Protein AF-A0A954TVU3-F1 (afdb_monomer_lite)

Sequence (637 aa):
TVVEELLDVIVEQGVANLGHLRDAISRNDIKLPDLGGATELIHGDLLLLADRQLAHELAGLYRPGAIYLRSAQRLSSIAFGTRTGRFITRYAALPFGGAYLAMEGVRHLIDFLAGRSHFGPNQSHRLAGLAGHLPPAAEHHILPIELIPVPATSHAEMLAVLALGTFLLLVMHVPRFRAWCQLRAQLIWYLIRTYIVAAPVRIFNSPIVQEFLRSTFYTALRSYVIWPAIVTAVFRLVGPRPPAETALHWSIEIFLATALFLNSRIGRYVDERVADLLLRTWQEVRMRVFSALFEWIMDTFRRVFAYLERLVYTVDEWLRFRAGDNRVTQAVKLLSGVCWSFIAYFVILVFTLLIEPQINPIKHFPVVTVSHKLILPTGPAIIKTIAPFTGSVRAPTIVWSTIWLIPGVFGFLVWELKANWRLYEANRPRRLMPTPVGHHGETMLRLLRPGFHSGTLPKSFAALRHALKAAQDNQLPSVERKLAVLRHVEESILRFVNRKLLLIWSESTSADALAASISKLHIATSSIDVHIAMQDRPQNTIELTWQDVDNRFVMRASAGDWLEQLDKNSRESCVVGLTGLAQFSAAEVFQLDPDHLHISPLDWRAWQTFWAARAREHVKVHENFTESKPDSAADEL

Secondary structure (DSSP, 8-state):
-HHHHHHHHHHHHS-EEHHHHHHHHHHSS--BPPP--HHHHHH--HHHHHHHHHHHHTBTTEEPPPHHHHHHHHHHHHHHSSHHHHHHIIIIIIIIIHHHHHHHHHHHHHHHHTT--S--THHHHHHHHHTT----------------------HHHHHHHHHHHHHHHHHHH-HHHHHHHHHHHHHHHHHHIIIIIIHHHHHHTSHHHHHHHHSHHHHHHIIIIIHHHHHHHHHHHHS----TTTHHHHHHHHHHHHHHHHHSHHHHHHHHHHHHHHHHHHHHIIIIIHHHHHHHHHHHHHHHHHHHHHHHHHHHHHHS--TT--HHHHHHHHHHHHHHHHHHHHHHHHIIIIIHHHH-HHHIIIIIHHHHHHHGGGHHHHHHHHHHHH-TTHHHHHHHHHHHHHHHHHHHHHHHHHHHHTTBGGG--SBPPPPP-STT---HHHHHS-BTTB-HHHHHHHHHHHHHHH-SSS-HHHHHHHHHHHHHHHHHHHHHHIIIIIHHHHHHSSSGGG-EEEEEEEE-SSEEEEEEEESS-TT-EEEEEEEEETTEEEEEEEE-GGGGGS-HHHHHHHHHHHHHHHHHHT-SEEEEETTT--PPPPBHHHHHHHHHHHHHHHHHHHHHHHHTS-S-SSS--

Foldseek 3Di:
DLVVQLVVCCVVPVAEELVSSLVSLLQDPNFFAADPDVVCLVCHGPSLVVLVVCCVVVPSRYDHDDPVLRVLLSVLSQLQRDPVSVCCVLQPCCLLVVLLLVVVVVVLVCCVVVVVDVDDVVVVVVVVVVVVDDDDDDDDDPDDPPPPPPPPCPVVNVVSSVVRSVLSSCCRPPVVSVVVVVVVVVVVVVVCCVVVPVVVVCVCPPPVNVCVCPDPVVVCCCLQPVVLLVVLVVCCVPDDPDPPVCNVVVSVVSSNVSSCQCPDPNNVVVVVVVVVCCVVVVVCCAQPVVLCVLVVLVVVLVVVLSVLVVVLVVVLVVLDDDDPDDPVSVVVSVVVNVVSVVVSSVVNCQCLQFNCLCPRPVLCPPQLVSLLSVQVVCLVVQLVVCCVPPNNVVSSVVSVVCSNGVSSNRSNSVVSSVSSSSNYPVSDDQFQAARALAPVRDFLQQCQDRGSSRQVQLVLVVQLVVQVVVPPDDSVVSNVVSVVSVVRSVVSNQCLCCVQFQVLLVLFAQDQPSNKHFPDWDDHSFKIWTWIARPVGRVFIKIWMWGQDPNFTEIEIETPPCLVVDDPLSNVSNVLSQLSSCNNNVGPFYAYPPPRDRDDGDTPVRSCVSRVVRNVVNVVVVVVVVVPDDPPDDDDD

Radius of gyration: 33.67 Å; chains: 1; bounding box: 86×87×99 Å

Structure (mmCIF, N/CA/C/O backbone):
data_AF-A0A954TVU3-F1
#
_entry.id   AF-A0A954TVU3-F1
#
loop_
_atom_site.group_PDB
_atom_site.id
_atom_site.type_symbol
_atom_site.label_atom_id
_atom_site.label_alt_id
_atom_site.label_comp_id
_atom_site.label_asym_id
_atom_site.label_entity_id
_atom_site.label_seq_id
_atom_site.pdbx_PDB_ins_code
_atom_site.Cartn_x
_atom_site.Cartn_y
_atom_site.Cartn_z
_atom_site.occupancy
_atom_site.B_iso_or_equiv
_atom_site.auth_seq_id
_atom_site.auth_comp_id
_atom_site.auth_asym_id
_atom_site.auth_atom_id
_atom_site.pdbx_PDB_model_num
ATOM 1 N N . THR A 1 1 ? -12.015 -2.067 19.440 1.00 71.38 1 THR A N 1
ATOM 2 C CA . THR A 1 1 ? -10.916 -2.061 18.439 1.00 71.38 1 THR A CA 1
ATOM 3 C C . THR A 1 1 ? -10.499 -0.676 17.932 1.00 71.38 1 THR A C 1
ATOM 5 O O . THR A 1 1 ? -9.354 -0.326 18.170 1.00 71.38 1 THR A O 1
ATOM 8 N N . VAL A 1 2 ? -11.347 0.137 17.266 1.00 79.69 2 VAL A N 1
ATOM 9 C CA . VAL A 1 2 ? -10.935 1.474 16.739 1.00 79.69 2 VAL A CA 1
ATOM 10 C C . VAL A 1 2 ? -10.455 2.411 17.850 1.00 79.69 2 VAL A C 1
ATOM 12 O O . VAL A 1 2 ? -9.430 3.067 17.700 1.00 79.69 2 VAL A O 1
ATOM 15 N N . VAL A 1 3 ? -11.186 2.451 18.969 1.00 82.75 3 VAL A N 1
ATOM 16 C CA . VAL A 1 3 ? -10.838 3.276 20.136 1.00 82.75 3 VAL A CA 1
ATOM 17 C C . VAL A 1 3 ? -9.471 2.882 20.691 1.00 82.75 3 VAL A C 1
ATOM 19 O O . VAL A 1 3 ? -8.617 3.742 20.857 1.00 82.75 3 VAL A O 1
ATOM 22 N N . GLU A 1 4 ? -9.232 1.588 20.909 1.00 78.62 4 GLU A N 1
ATOM 23 C CA . GLU A 1 4 ? -7.940 1.091 21.396 1.00 78.62 4 GLU A CA 1
ATOM 24 C C . GLU A 1 4 ? -6.787 1.432 20.447 1.00 78.62 4 GLU A C 1
ATOM 26 O O . GLU A 1 4 ? -5.731 1.831 20.911 1.00 78.62 4 GLU A O 1
ATOM 31 N N . GLU A 1 5 ? -6.971 1.317 19.127 1.00 79.00 5 GLU A N 1
ATOM 32 C CA . GLU A 1 5 ? -5.921 1.670 18.158 1.00 79.00 5 GLU A CA 1
ATOM 33 C C . GLU A 1 5 ? -5.590 3.169 18.202 1.00 79.00 5 GLU A C 1
ATOM 35 O O . GLU A 1 5 ? -4.431 3.555 18.072 1.00 79.00 5 GLU A O 1
ATOM 40 N N . LEU A 1 6 ? -6.587 4.027 18.436 1.00 85.06 6 LEU A N 1
ATOM 41 C CA . LEU A 1 6 ? -6.350 5.455 18.643 1.00 85.06 6 LEU A CA 1
ATOM 42 C C . LEU A 1 6 ? -5.660 5.747 19.973 1.00 85.06 6 LEU A C 1
ATOM 44 O O . LEU A 1 6 ? -4.780 6.603 20.009 1.00 85.06 6 LEU A O 1
ATOM 48 N N . LEU A 1 7 ? -6.022 5.036 21.042 1.00 86.06 7 LEU A N 1
ATOM 49 C CA . LEU A 1 7 ? -5.336 5.142 22.329 1.00 86.06 7 LEU A CA 1
ATOM 50 C C . LEU A 1 7 ? -3.876 4.695 22.211 1.00 86.06 7 LEU A C 1
ATOM 52 O O . LEU A 1 7 ? -3.004 5.414 22.686 1.00 86.06 7 LEU A O 1
ATOM 56 N N . ASP A 1 8 ? -3.602 3.589 21.513 1.00 81.00 8 ASP A N 1
ATOM 57 C CA . ASP A 1 8 ? -2.245 3.109 21.225 1.00 81.00 8 ASP A CA 1
ATOM 58 C C . ASP A 1 8 ? -1.425 4.212 20.521 1.00 81.00 8 ASP A C 1
ATOM 60 O O . ASP A 1 8 ? -0.322 4.551 20.949 1.00 81.00 8 ASP A O 1
ATOM 64 N N . VAL A 1 9 ? -1.997 4.857 19.494 1.00 80.31 9 VAL A N 1
ATOM 65 C CA . VAL A 1 9 ? -1.351 5.975 18.781 1.00 80.31 9 VAL A CA 1
ATOM 66 C C . VAL A 1 9 ? -1.093 7.173 19.697 1.00 80.31 9 VAL A C 1
ATOM 68 O O . VAL A 1 9 ? -0.024 7.777 19.617 1.00 80.31 9 VAL A O 1
ATOM 71 N N . ILE A 1 10 ? -2.040 7.527 20.568 1.00 85.00 10 ILE A N 1
ATOM 72 C CA . ILE A 1 10 ? -1.874 8.639 21.516 1.00 85.00 10 ILE A CA 1
ATOM 73 C C . ILE A 1 10 ? -0.783 8.315 22.541 1.00 85.00 10 ILE A C 1
ATOM 75 O O . ILE A 1 10 ? 0.043 9.175 22.828 1.00 85.00 10 ILE A O 1
ATOM 79 N N . VAL A 1 11 ? -0.737 7.088 23.061 1.00 83.94 11 VAL A N 1
ATOM 80 C CA . VAL A 1 11 ? 0.287 6.657 24.024 1.00 83.94 11 VAL A CA 1
ATOM 81 C C . VAL A 1 11 ? 1.678 6.663 23.386 1.00 83.94 11 VAL A C 1
ATOM 83 O O . VAL A 1 11 ? 2.637 7.118 24.005 1.00 83.94 11 VAL A O 1
ATOM 86 N N . GLU A 1 12 ? 1.799 6.206 22.140 1.00 72.62 12 GLU A N 1
ATOM 87 C CA . GLU A 1 12 ? 3.089 6.111 21.447 1.00 72.62 12 GLU A CA 1
ATOM 88 C C . GLU A 1 12 ? 3.595 7.449 20.901 1.00 72.62 12 GLU A C 1
ATOM 90 O O . GLU A 1 12 ? 4.796 7.726 20.935 1.00 72.62 12 GLU A O 1
ATOM 95 N N . GLN A 1 13 ? 2.701 8.268 20.345 1.00 74.31 13 GLN A N 1
ATOM 96 C CA . GLN A 1 13 ? 3.061 9.469 19.580 1.00 74.31 13 GLN A CA 1
ATOM 97 C C . GLN A 1 13 ? 2.692 10.772 20.298 1.00 74.31 13 GLN A C 1
ATOM 99 O O . GLN A 1 13 ? 3.099 11.849 19.861 1.00 74.31 13 GLN A O 1
ATOM 104 N N . GLY A 1 14 ? 1.922 10.697 21.384 1.00 78.12 14 GLY A N 1
ATOM 105 C CA . GLY A 1 14 ? 1.435 11.832 22.171 1.00 78.12 14 GLY A CA 1
ATOM 106 C C . GLY A 1 14 ? 0.205 12.535 21.588 1.00 78.12 14 GLY A C 1
ATOM 107 O O . GLY A 1 14 ? -0.491 13.231 22.321 1.00 78.12 14 GLY A O 1
ATOM 108 N N . VAL A 1 15 ? -0.084 12.366 20.292 1.00 82.19 15 VAL A N 1
ATOM 109 C CA . VAL A 1 15 ? -1.200 13.020 19.586 1.00 82.19 15 VAL A CA 1
ATOM 110 C C . VAL A 1 15 ? -1.778 12.109 18.500 1.00 82.19 15 VAL A C 1
ATOM 112 O O . VAL A 1 15 ? -1.042 11.473 17.746 1.00 82.19 15 VAL A O 1
ATOM 115 N N . ALA A 1 16 ? -3.103 12.125 18.343 1.00 85.81 16 ALA A N 1
ATOM 116 C CA . ALA A 1 16 ? -3.805 11.564 17.187 1.00 85.81 16 ALA A CA 1
ATOM 117 C C . ALA A 1 16 ? -4.308 12.664 16.233 1.00 85.81 16 ALA A C 1
ATOM 119 O O . ALA A 1 16 ? -4.521 13.805 16.634 1.00 85.81 16 ALA A O 1
ATOM 120 N N . ASN A 1 17 ? -4.505 12.338 14.953 1.00 88.25 17 ASN A N 1
ATOM 121 C CA . ASN A 1 17 ? -5.023 13.273 13.949 1.00 88.25 17 ASN A CA 1
ATOM 122 C C . ASN A 1 17 ? -6.059 12.601 13.028 1.00 88.25 17 ASN A C 1
ATOM 124 O O . ASN A 1 17 ? -6.263 11.385 13.097 1.00 88.25 17 ASN A O 1
ATOM 128 N N . LEU A 1 18 ? -6.680 13.378 12.129 1.00 89.19 18 LEU A N 1
ATOM 129 C CA . LEU A 1 18 ? -7.662 12.865 11.159 1.00 89.19 18 LEU A CA 1
ATOM 130 C C . LEU A 1 18 ? -7.132 11.695 10.316 1.00 89.19 18 LEU A C 1
ATOM 132 O O . LEU A 1 18 ? -7.883 10.773 10.006 1.00 89.19 18 LEU A O 1
ATOM 136 N N . GLY A 1 19 ? -5.849 11.716 9.945 1.00 86.19 19 GLY A N 1
ATOM 137 C CA . GLY A 1 19 ? -5.216 10.624 9.206 1.00 86.19 19 GLY A CA 1
ATOM 138 C C . GLY A 1 19 ? -5.215 9.323 10.008 1.00 86.19 19 GLY A C 1
ATOM 139 O O . GLY A 1 19 ? -5.613 8.289 9.480 1.00 86.19 19 GLY A O 1
ATOM 140 N N . HIS A 1 20 ? -4.859 9.387 11.295 1.00 87.19 20 HIS A N 1
ATOM 141 C CA . HIS A 1 20 ? -4.888 8.237 12.206 1.00 87.19 20 HIS A CA 1
ATOM 142 C C . HIS A 1 20 ? -6.311 7.712 12.431 1.00 87.19 20 HIS A C 1
ATOM 144 O O . HIS A 1 20 ? -6.537 6.510 12.322 1.00 87.19 20 HIS A O 1
ATOM 150 N N . LEU A 1 21 ? -7.287 8.601 12.655 1.00 89.62 21 LEU A N 1
ATOM 151 C CA . LEU A 1 21 ? -8.706 8.236 12.768 1.00 89.62 21 LEU A CA 1
ATOM 152 C C . LEU A 1 21 ? -9.212 7.526 11.513 1.00 89.62 21 LEU A C 1
ATOM 154 O O . LEU A 1 21 ? -9.813 6.452 11.588 1.00 89.62 21 LEU A O 1
ATOM 158 N N . ARG A 1 22 ? -8.937 8.107 10.345 1.00 89.38 22 ARG A N 1
ATOM 159 C CA . ARG A 1 22 ? -9.313 7.525 9.061 1.00 89.38 22 ARG A CA 1
ATOM 160 C C . ARG A 1 22 ? -8.670 6.160 8.861 1.00 89.38 22 ARG A C 1
ATOM 162 O O . ARG A 1 22 ? -9.348 5.227 8.435 1.00 89.38 22 ARG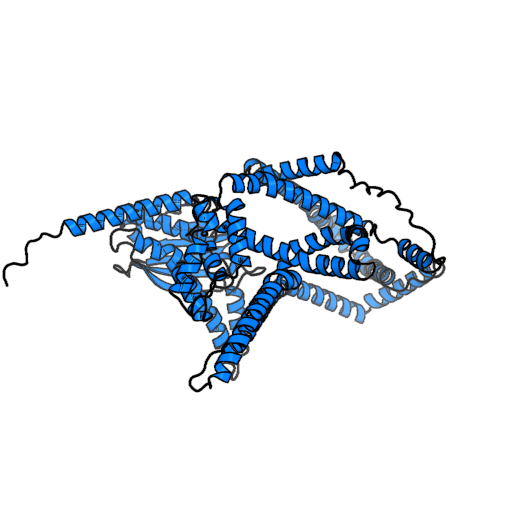 A O 1
ATOM 169 N N . ASP A 1 23 ? -7.375 6.040 9.125 1.00 84.31 23 ASP A N 1
ATOM 170 C CA . ASP A 1 23 ? -6.640 4.798 8.921 1.00 84.31 23 ASP A CA 1
ATOM 171 C C . ASP A 1 23 ? -7.128 3.706 9.878 1.00 84.31 23 ASP A C 1
ATOM 173 O O . ASP A 1 23 ? -7.322 2.574 9.429 1.00 84.31 23 ASP A O 1
ATOM 177 N N . ALA A 1 24 ? -7.436 4.048 11.132 1.00 83.00 24 ALA A N 1
ATOM 178 C CA . ALA A 1 24 ? -8.056 3.137 12.089 1.00 83.00 24 ALA A CA 1
ATOM 179 C C . ALA A 1 24 ? -9.423 2.650 11.575 1.00 83.00 24 ALA A C 1
ATOM 181 O O . ALA A 1 24 ? -9.656 1.446 11.493 1.00 83.00 24 ALA A O 1
ATOM 182 N N . ILE A 1 25 ? -10.307 3.539 11.110 1.00 86.75 25 ILE A N 1
ATOM 183 C CA . ILE A 1 25 ? -11.603 3.158 10.504 1.00 86.75 25 ILE A CA 1
ATOM 184 C C . ILE A 1 25 ? -11.401 2.314 9.228 1.00 86.75 25 ILE A C 1
ATOM 186 O O . ILE A 1 25 ? -12.115 1.347 8.957 1.00 86.75 25 ILE A O 1
ATOM 190 N N . SER A 1 26 ? -10.392 2.638 8.420 1.00 80.69 26 SER A N 1
ATOM 191 C CA . SER A 1 26 ? -10.075 1.920 7.182 1.00 80.69 26 SER A CA 1
ATOM 192 C C . SER A 1 26 ? -9.556 0.499 7.440 1.00 80.69 26 SER A C 1
ATOM 194 O O . SER A 1 26 ? -9.892 -0.419 6.685 1.00 80.69 26 SER A O 1
ATOM 196 N N . ARG A 1 27 ? -8.783 0.295 8.513 1.00 73.94 27 ARG A N 1
ATOM 197 C CA . ARG A 1 27 ? -8.251 -1.013 8.934 1.00 73.94 27 ARG A CA 1
ATOM 198 C C . ARG A 1 27 ? -9.263 -1.852 9.703 1.00 73.94 27 ARG A C 1
ATOM 200 O O . ARG A 1 27 ? -9.236 -3.073 9.590 1.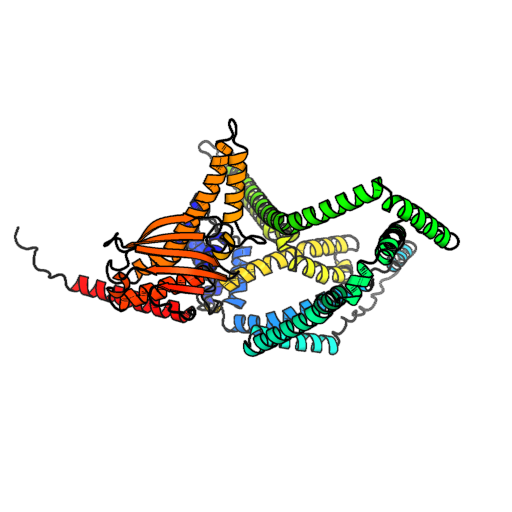00 73.94 27 ARG A O 1
ATOM 207 N N . ASN A 1 28 ? -10.144 -1.204 10.455 1.00 77.25 28 ASN A N 1
ATOM 208 C CA . ASN A 1 28 ? -11.163 -1.872 11.246 1.00 77.25 28 ASN A CA 1
ATOM 209 C C . ASN A 1 28 ? -12.446 -2.125 10.452 1.00 77.25 28 ASN A C 1
ATOM 211 O O . ASN A 1 28 ? -12.642 -1.691 9.311 1.00 77.25 28 ASN A O 1
ATOM 215 N N . ASP A 1 29 ? -13.331 -2.864 11.106 1.00 75.75 29 ASP A N 1
ATOM 216 C CA . ASP A 1 29 ? -14.571 -3.351 10.528 1.00 75.75 29 ASP A CA 1
ATOM 217 C C . ASP A 1 29 ? -15.701 -2.316 10.584 1.00 75.75 29 ASP A C 1
ATOM 219 O O . ASP A 1 29 ? -16.684 -2.459 9.862 1.00 75.75 29 ASP A O 1
ATOM 223 N N . ILE A 1 30 ? -15.545 -1.235 11.352 1.00 82.50 30 ILE A N 1
ATOM 224 C CA . ILE A 1 30 ? -16.478 -0.103 11.365 1.00 82.50 30 ILE A CA 1
ATOM 225 C C . ILE A 1 30 ? -16.291 0.683 10.064 1.00 82.50 30 ILE A C 1
ATOM 227 O O . ILE A 1 30 ? -15.235 1.263 9.826 1.00 82.50 30 ILE A O 1
ATOM 231 N N . LYS A 1 31 ? -17.306 0.668 9.196 1.00 85.94 31 LYS A N 1
ATOM 232 C CA . LYS A 1 31 ? -17.309 1.373 7.908 1.00 85.94 31 LYS A CA 1
ATOM 233 C C . LYS A 1 31 ? -18.381 2.449 7.898 1.00 85.94 31 LYS A C 1
ATOM 235 O O . LYS A 1 31 ? -19.394 2.322 8.576 1.00 85.94 31 LYS A O 1
ATOM 240 N N . LEU A 1 32 ? -18.146 3.494 7.114 1.00 88.06 32 LEU A N 1
ATOM 241 C CA . LEU A 1 32 ? -19.096 4.580 6.936 1.00 88.06 32 LEU A CA 1
ATOM 242 C C . LEU A 1 32 ? -20.267 4.099 6.060 1.00 88.06 32 LEU A C 1
ATOM 244 O O . LEU A 1 32 ? -20.016 3.477 5.018 1.00 88.06 32 LEU A O 1
ATOM 248 N N . PRO A 1 33 ? -21.524 4.379 6.439 1.00 87.69 33 PRO A N 1
ATOM 249 C CA . PRO A 1 33 ? -22.655 4.236 5.534 1.00 87.69 33 PRO A CA 1
ATOM 250 C C . PRO A 1 33 ? -22.527 5.193 4.337 1.00 87.69 33 PRO A C 1
ATOM 252 O O . PRO A 1 33 ? -21.683 6.093 4.309 1.00 87.69 33 PRO A O 1
ATOM 255 N N . ASP A 1 34 ? -23.367 4.978 3.326 1.00 85.44 34 ASP A N 1
ATOM 256 C CA . ASP A 1 34 ? -23.527 5.936 2.231 1.00 85.44 34 ASP A CA 1
ATOM 257 C C . ASP A 1 34 ? -24.135 7.245 2.760 1.00 85.44 34 ASP A C 1
ATOM 259 O O . ASP A 1 34 ? -24.856 7.239 3.756 1.00 85.44 34 ASP A O 1
ATOM 263 N N . LEU A 1 35 ? -23.851 8.357 2.080 1.00 83.94 35 LEU A N 1
ATOM 264 C CA . LEU A 1 35 ? -24.338 9.679 2.468 1.00 83.94 35 LEU A CA 1
ATOM 265 C C . LEU A 1 35 ? -25.870 9.707 2.493 1.00 83.94 35 LEU A C 1
ATOM 267 O O . LEU A 1 35 ? -26.520 9.368 1.498 1.00 83.94 35 LEU A O 1
ATOM 271 N N . GLY A 1 36 ? -26.432 10.177 3.605 1.00 76.00 36 GLY A N 1
ATOM 272 C CA . GLY A 1 36 ? -27.870 10.321 3.821 1.00 76.00 36 GLY A CA 1
ATOM 273 C C . GLY A 1 36 ? -28.511 11.467 3.028 1.00 76.00 36 GLY A C 1
ATOM 274 O O . GLY A 1 36 ? -29.727 11.474 2.842 1.00 76.00 36 GLY A O 1
ATOM 275 N N . GLY A 1 37 ? -27.723 12.424 2.515 1.00 79.06 37 GLY A N 1
ATOM 276 C CA . GLY A 1 37 ? -28.227 13.526 1.689 1.00 79.06 37 GLY A CA 1
ATOM 277 C C . GLY A 1 37 ? -27.253 14.695 1.493 1.00 79.06 37 GLY A C 1
ATOM 278 O O . GLY A 1 37 ? -26.091 14.650 1.893 1.00 79.06 37 GLY A O 1
ATOM 279 N N . ALA A 1 38 ? -27.740 15.778 0.875 1.00 76.75 38 ALA A N 1
ATOM 280 C CA . ALA A 1 38 ? -26.951 16.988 0.603 1.00 76.75 38 ALA A CA 1
ATOM 281 C C . ALA A 1 38 ? -26.517 17.739 1.880 1.00 76.75 38 ALA A C 1
ATOM 283 O O . ALA A 1 38 ? -25.511 18.448 1.878 1.00 76.75 38 ALA A O 1
ATOM 284 N N . THR A 1 39 ? -27.245 17.563 2.984 1.00 78.69 39 THR A N 1
ATOM 285 C CA . THR A 1 39 ? -26.923 18.151 4.292 1.00 78.69 39 THR A CA 1
ATOM 286 C C . THR A 1 39 ? -25.614 17.606 4.856 1.00 78.69 39 THR A C 1
ATOM 288 O O . THR A 1 39 ? -24.784 18.398 5.306 1.00 78.69 39 THR A O 1
ATOM 291 N N . GLU A 1 40 ? -25.385 16.293 4.759 1.00 81.38 40 GLU A N 1
ATOM 292 C CA . GLU A 1 40 ? -24.122 15.642 5.137 1.00 81.38 40 GLU A CA 1
ATOM 293 C C . GLU A 1 40 ? -22.967 16.068 4.226 1.00 81.38 40 GLU A C 1
ATOM 295 O O . GLU A 1 40 ? -21.835 16.211 4.678 1.00 81.38 40 GLU A O 1
ATOM 300 N N . LEU A 1 41 ? -23.234 16.390 2.957 1.00 77.06 41 LEU A N 1
ATOM 301 C CA . LEU A 1 41 ? -22.207 16.942 2.074 1.00 77.06 41 LEU A CA 1
ATOM 302 C C . LEU A 1 41 ? -21.694 18.306 2.573 1.00 77.06 41 LEU A C 1
ATOM 304 O O . LEU A 1 41 ? -20.494 18.581 2.539 1.00 77.06 41 LEU A O 1
ATOM 308 N N . ILE A 1 42 ? -22.600 19.161 3.053 1.00 79.00 42 ILE A N 1
ATOM 309 C CA . ILE A 1 42 ? -22.280 20.522 3.510 1.00 79.00 42 ILE A CA 1
ATOM 310 C C . ILE A 1 42 ? -21.685 20.505 4.921 1.00 79.00 42 ILE A C 1
ATOM 312 O O . ILE A 1 42 ? -20.673 21.165 5.181 1.00 79.00 42 ILE A O 1
ATOM 316 N N . HIS A 1 43 ? -22.275 19.737 5.837 1.00 78.81 43 HIS A N 1
ATOM 317 C CA . HIS A 1 43 ? -21.837 19.693 7.232 1.00 78.81 43 HIS A CA 1
ATOM 318 C C . HIS A 1 43 ? -20.617 18.792 7.421 1.00 78.81 43 HIS A C 1
ATOM 320 O O . HIS A 1 43 ? -19.769 19.106 8.256 1.00 78.81 43 HIS A O 1
ATOM 326 N N . GLY A 1 44 ? -20.436 17.791 6.563 1.00 80.25 44 GLY A N 1
ATOM 327 C CA . GLY A 1 44 ? -19.419 16.753 6.670 1.00 80.25 44 GLY A CA 1
ATOM 328 C C . GLY A 1 44 ? -20.062 15.385 6.886 1.00 80.25 44 GLY A C 1
ATOM 329 O O . GLY A 1 44 ? -21.102 15.286 7.534 1.00 80.25 44 GLY A O 1
ATOM 330 N N . ASP A 1 45 ? -19.433 14.349 6.334 1.00 86.38 45 ASP A N 1
ATOM 331 C CA . ASP A 1 45 ? -19.813 12.963 6.595 1.00 86.38 45 ASP A CA 1
ATOM 332 C C . ASP A 1 45 ? -19.521 12.582 8.058 1.00 86.38 45 ASP A C 1
ATOM 334 O O . ASP A 1 45 ? -18.936 13.352 8.826 1.00 86.38 45 ASP A O 1
ATOM 338 N N . LEU A 1 46 ? -19.908 11.370 8.457 1.00 89.00 46 LEU A N 1
ATOM 339 C CA . LEU A 1 46 ? -19.701 10.887 9.826 1.00 89.00 46 LEU A CA 1
ATOM 340 C C . LEU A 1 46 ? -18.228 10.925 10.268 1.00 89.00 46 LEU A C 1
ATOM 342 O O . LEU A 1 46 ? -17.959 11.144 11.447 1.00 89.00 46 LEU A O 1
ATOM 346 N N . LEU A 1 47 ? -17.271 10.782 9.343 1.00 91.06 47 LEU A N 1
ATOM 347 C CA . LEU A 1 47 ? -15.850 10.935 9.658 1.00 91.06 47 LEU A CA 1
ATOM 348 C C . LEU A 1 47 ? -15.513 12.384 10.030 1.00 91.06 47 LEU A C 1
ATOM 350 O O . LEU A 1 47 ? -14.816 12.620 11.012 1.00 91.06 47 LEU A O 1
ATOM 354 N N . LEU A 1 48 ? -16.002 13.359 9.263 1.00 91.44 48 LEU A N 1
ATOM 355 C CA . LEU A 1 48 ? -15.776 14.778 9.539 1.00 91.44 48 LEU A CA 1
ATOM 356 C C . LEU A 1 48 ? -16.532 15.272 10.779 1.00 91.44 48 LEU A C 1
ATOM 358 O O . LEU A 1 48 ? -16.064 16.198 11.443 1.00 91.44 48 LEU A O 1
ATOM 362 N N . LEU A 1 49 ? -17.677 14.670 11.105 1.00 90.81 49 LEU A N 1
ATOM 363 C CA . LEU A 1 49 ? -18.372 14.919 12.369 1.00 90.81 49 LEU A CA 1
ATOM 364 C C . LEU A 1 49 ? -17.565 14.371 13.551 1.00 90.81 49 LEU A C 1
ATOM 366 O O . LEU A 1 49 ? -17.317 15.112 14.502 1.00 90.81 49 LEU A O 1
ATOM 370 N N . ALA A 1 50 ? -17.061 13.136 13.447 1.00 90.94 50 ALA A N 1
ATOM 371 C CA . ALA A 1 50 ? -16.178 12.549 14.452 1.00 90.94 50 ALA A CA 1
ATOM 372 C C . ALA A 1 50 ? -14.885 13.364 14.633 1.00 90.94 50 ALA A C 1
ATOM 374 O O . ALA A 1 50 ? -14.476 13.609 15.762 1.00 90.94 50 ALA A O 1
ATOM 375 N N . ASP A 1 51 ? -14.280 13.860 13.548 1.00 93.31 51 ASP A N 1
ATOM 376 C CA . ASP A 1 51 ? -13.102 14.740 13.595 1.00 93.31 51 ASP A CA 1
ATOM 377 C C . ASP A 1 51 ? -13.354 16.011 14.415 1.00 93.31 51 ASP A C 1
ATOM 379 O O . ASP A 1 51 ? -12.498 16.439 15.186 1.00 93.31 51 ASP A O 1
ATOM 383 N N . ARG A 1 52 ? -14.535 16.626 14.265 1.00 90.94 52 ARG A N 1
ATOM 384 C CA . ARG A 1 52 ? -14.904 17.819 15.041 1.00 90.94 52 ARG A CA 1
ATOM 385 C C . ARG A 1 52 ? -15.161 17.491 16.503 1.00 90.94 52 ARG A C 1
ATOM 387 O O . ARG A 1 52 ? -14.716 18.245 17.361 1.00 90.94 52 ARG A O 1
ATOM 394 N N . GLN A 1 53 ? -15.860 16.393 16.775 1.00 92.69 53 GLN A N 1
ATOM 395 C CA . GLN A 1 53 ? -16.190 16.004 18.140 1.00 92.69 53 GLN A CA 1
ATOM 396 C C . GLN A 1 53 ? -14.939 15.585 18.916 1.00 92.69 53 GLN A C 1
ATOM 398 O O . GLN A 1 53 ? -14.717 16.081 20.012 1.00 92.69 53 GLN A O 1
ATOM 403 N N . LEU A 1 54 ? -14.053 14.784 18.319 1.00 91.94 54 LEU A N 1
ATOM 404 C CA . LEU A 1 54 ? -12.776 14.412 18.935 1.00 91.94 54 LEU A CA 1
ATOM 405 C C . LEU A 1 54 ? -11.868 15.623 19.155 1.00 91.94 54 LEU A C 1
ATOM 407 O O . LEU A 1 54 ? -11.202 15.699 20.179 1.00 91.94 54 LEU A O 1
ATOM 411 N N . ALA A 1 55 ? -11.864 16.600 18.243 1.00 91.25 55 ALA A N 1
ATOM 412 C CA . ALA A 1 55 ? -11.118 17.841 18.453 1.00 91.25 55 ALA A CA 1
ATOM 413 C C . ALA A 1 55 ? -11.650 18.675 19.630 1.00 91.25 55 ALA A C 1
ATOM 415 O O . ALA A 1 55 ? -10.882 19.434 20.219 1.00 91.25 55 ALA A O 1
ATOM 416 N N . HIS A 1 56 ? -12.938 18.548 19.960 1.00 92.00 56 HIS A N 1
ATOM 417 C CA . HIS A 1 56 ? -13.540 19.218 21.108 1.00 92.00 56 HIS A CA 1
ATOM 418 C C . HIS A 1 56 ? -13.280 18.457 22.415 1.00 92.00 56 HIS A C 1
ATOM 420 O O . HIS A 1 56 ? -12.759 19.039 23.361 1.00 92.00 56 HIS A O 1
ATOM 426 N N . GLU A 1 57 ? -13.582 17.157 22.438 1.00 92.81 57 GLU A N 1
ATOM 427 C CA . GLU A 1 57 ? -13.498 16.304 23.633 1.00 92.81 57 GLU A CA 1
ATOM 428 C C . GLU A 1 57 ? -12.049 15.989 24.041 1.00 92.81 57 GLU A C 1
ATOM 430 O O . GLU A 1 57 ? -11.729 15.901 25.222 1.00 92.81 57 GLU A O 1
ATOM 435 N N . LEU A 1 58 ? -11.143 15.835 23.069 1.00 89.62 58 LEU A N 1
ATOM 436 C CA . LEU A 1 58 ? -9.735 15.480 23.289 1.00 89.62 58 LEU A CA 1
ATOM 437 C C . LEU A 1 58 ? -8.811 16.665 22.992 1.00 89.62 58 LEU A C 1
ATOM 439 O O . LEU A 1 58 ? -7.786 16.528 22.313 1.00 89.62 58 LEU A O 1
ATOM 443 N N . ALA A 1 59 ? -9.177 17.848 23.488 1.00 83.25 59 ALA A N 1
ATOM 444 C CA . ALA A 1 59 ? -8.399 19.066 23.301 1.00 83.25 59 ALA A CA 1
ATOM 445 C C . ALA A 1 59 ? -6.936 18.867 23.752 1.00 83.25 59 ALA A C 1
ATOM 447 O O . ALA A 1 59 ? -6.652 18.511 24.892 1.00 83.25 59 ALA A O 1
ATOM 448 N N . GLY A 1 60 ? -5.991 19.081 22.833 1.00 79.69 60 GLY A N 1
ATOM 449 C CA . GLY A 1 60 ? -4.554 18.896 23.072 1.00 79.69 60 GLY A CA 1
ATOM 450 C C . GLY A 1 60 ? -4.016 17.491 22.767 1.00 79.69 60 GLY A C 1
ATOM 451 O O . GLY A 1 60 ? -2.840 17.380 22.429 1.00 79.69 60 GLY A O 1
ATOM 452 N N . LEU A 1 61 ? -4.863 16.456 22.788 1.00 85.44 61 LEU A N 1
ATOM 453 C CA . LEU A 1 61 ? -4.507 15.070 22.438 1.00 85.44 61 LEU A CA 1
ATOM 454 C C . LEU A 1 61 ? -4.924 14.689 21.008 1.00 85.44 61 LEU A C 1
ATOM 456 O O . LEU A 1 61 ? -4.347 13.778 20.412 1.00 85.44 61 LEU A O 1
ATOM 460 N N . TYR A 1 62 ? -5.894 15.401 20.428 1.00 87.50 62 TYR A N 1
ATOM 461 C CA . TYR A 1 62 ? -6.345 15.211 19.053 1.00 87.50 62 TYR A CA 1
ATOM 462 C C . TYR A 1 62 ? -6.190 16.489 18.220 1.00 87.50 62 TYR A C 1
ATOM 464 O O . TYR A 1 62 ? -6.618 17.574 18.619 1.00 87.50 62 TYR A O 1
ATOM 472 N N . ARG A 1 63 ? -5.593 16.364 17.028 1.00 84.81 63 ARG A N 1
ATOM 473 C CA . ARG A 1 63 ? -5.445 17.453 16.055 1.00 84.81 63 ARG A CA 1
ATOM 474 C C . ARG A 1 63 ? -6.444 17.297 14.904 1.00 84.81 63 ARG A C 1
ATOM 476 O O . ARG A 1 63 ? -6.353 16.319 14.155 1.00 84.81 63 ARG A O 1
ATOM 483 N N . PRO A 1 64 ? -7.350 18.270 14.707 1.00 87.88 64 PRO A N 1
ATOM 484 C CA . PRO A 1 64 ? -8.304 18.226 13.610 1.00 87.88 64 PRO A CA 1
ATOM 485 C C . PRO A 1 64 ? -7.619 18.199 12.242 1.00 87.88 64 PRO A C 1
ATOM 487 O O . PRO A 1 64 ? -6.555 18.790 12.043 1.00 87.88 64 PRO A O 1
ATOM 490 N N . GLY A 1 65 ? -8.275 17.574 11.265 1.00 85.19 65 GLY A N 1
ATOM 491 C CA . GLY A 1 65 ? -7.788 17.562 9.889 1.00 85.19 65 GLY A CA 1
ATOM 492 C C . GLY A 1 65 ? -7.668 18.960 9.272 1.00 85.19 65 GLY A C 1
ATOM 493 O O . GLY A 1 65 ? -8.555 19.806 9.403 1.00 85.19 65 GLY A O 1
ATOM 494 N N . ALA A 1 66 ? -6.589 19.188 8.523 1.00 87.31 66 ALA A N 1
ATOM 495 C CA . ALA A 1 66 ? -6.405 20.405 7.739 1.00 87.31 66 ALA A CA 1
ATOM 496 C C . ALA A 1 66 ? -7.503 20.575 6.670 1.00 87.31 66 ALA A C 1
ATOM 498 O O . ALA A 1 66 ? -8.089 19.600 6.192 1.00 87.31 66 ALA A O 1
ATOM 499 N N . ILE A 1 67 ? -7.747 21.820 6.236 1.00 86.94 67 ILE A N 1
ATOM 500 C CA . ILE A 1 67 ? -8.815 22.142 5.266 1.00 86.94 67 ILE A CA 1
ATOM 501 C C . ILE A 1 67 ? -8.696 21.307 3.984 1.00 86.94 67 ILE A C 1
ATOM 503 O O . ILE A 1 67 ? -9.713 20.823 3.492 1.00 86.94 67 ILE A O 1
ATOM 507 N N . TYR A 1 68 ? -7.485 21.081 3.464 1.00 84.31 68 TYR A N 1
ATOM 508 C CA . TYR A 1 68 ? -7.292 20.289 2.247 1.00 84.31 68 TYR A CA 1
ATOM 509 C C . TYR A 1 68 ? -7.687 18.812 2.436 1.00 84.31 68 TYR A C 1
ATOM 511 O O . TYR A 1 68 ? -8.329 18.255 1.550 1.00 84.31 68 TYR A O 1
ATOM 519 N N . LEU A 1 69 ? -7.408 18.202 3.599 1.00 86.94 69 LEU A N 1
ATOM 520 C CA . LEU A 1 69 ? -7.831 16.829 3.922 1.00 86.94 69 LEU A CA 1
ATOM 521 C C . LEU A 1 69 ? -9.349 16.736 4.059 1.00 86.94 69 LEU A C 1
ATOM 523 O O . LEU A 1 69 ? -9.979 15.851 3.484 1.00 86.94 69 LEU A O 1
ATOM 527 N N . ARG A 1 70 ? -9.958 17.691 4.770 1.00 89.31 70 ARG A N 1
ATOM 528 C CA . ARG A 1 70 ? -11.417 17.747 4.936 1.00 89.31 70 ARG A CA 1
ATOM 529 C C . ARG A 1 70 ? -12.132 17.967 3.603 1.00 89.31 70 ARG A C 1
ATOM 531 O O . ARG A 1 70 ? -13.153 17.337 3.335 1.00 89.31 70 ARG A O 1
ATOM 538 N N . SER A 1 71 ? -11.575 18.827 2.751 1.00 87.12 71 SER A N 1
ATOM 539 C CA . SER A 1 71 ? -12.100 19.105 1.411 1.00 87.12 71 SER A CA 1
ATOM 540 C C . SER A 1 71 ? -11.948 17.896 0.493 1.00 87.12 71 SER A C 1
ATOM 542 O O . SER A 1 71 ? -12.901 17.536 -0.192 1.00 87.12 71 SER A O 1
ATOM 544 N N . ALA A 1 72 ? -10.795 17.220 0.521 1.00 87.69 72 ALA A N 1
ATOM 545 C CA . ALA A 1 72 ? -10.576 15.985 -0.224 1.00 87.69 72 ALA A CA 1
ATOM 546 C C . ALA A 1 72 ? -11.554 14.884 0.213 1.00 87.69 72 ALA A C 1
ATOM 548 O O . ALA A 1 72 ? -12.187 14.265 -0.643 1.00 87.69 72 ALA A O 1
ATOM 549 N N . GLN A 1 73 ? -11.757 14.694 1.524 1.00 89.50 73 GLN A N 1
ATOM 550 C CA . GLN A 1 73 ? -12.756 13.762 2.053 1.00 89.50 73 GLN A CA 1
ATOM 551 C C . GLN A 1 73 ? -14.154 14.104 1.530 1.00 89.50 73 GLN A C 1
ATOM 553 O O . GLN A 1 73 ? -14.803 13.256 0.916 1.00 89.50 73 GLN A O 1
ATOM 558 N N . ARG A 1 74 ? -14.581 15.363 1.672 1.00 88.06 74 ARG A N 1
ATOM 559 C CA . ARG A 1 74 ? -15.899 15.834 1.231 1.00 88.06 74 ARG A CA 1
ATOM 560 C C . ARG A 1 74 ? -16.119 15.661 -0.273 1.00 88.06 74 ARG A C 1
ATOM 562 O O . ARG A 1 74 ? -17.139 15.112 -0.672 1.00 88.06 74 ARG A O 1
ATOM 569 N N . LEU A 1 75 ? -15.169 16.058 -1.116 1.00 87.38 75 LEU A N 1
ATOM 570 C CA . LEU A 1 75 ? -15.283 15.885 -2.569 1.00 87.38 75 LEU A CA 1
ATOM 571 C C . LEU A 1 75 ? -15.310 14.402 -2.955 1.00 87.38 75 LEU A C 1
ATOM 573 O O . LEU A 1 75 ? -16.130 13.979 -3.768 1.00 87.38 75 LEU A O 1
ATOM 577 N N . SER A 1 76 ? -14.461 13.588 -2.324 1.00 86.94 76 SER A N 1
ATOM 578 C CA . SER A 1 76 ? -14.420 12.147 -2.579 1.00 86.94 76 SER A CA 1
ATOM 579 C C . SER A 1 76 ? -15.689 11.424 -2.118 1.00 86.94 76 SER A C 1
ATOM 581 O O . SER A 1 76 ? -16.076 10.431 -2.730 1.00 86.94 76 SER A O 1
ATOM 583 N N . SER A 1 77 ? -16.390 11.948 -1.105 1.00 86.88 77 SER A N 1
ATOM 584 C CA . SER A 1 77 ? -17.666 11.400 -0.631 1.00 86.88 77 SER A CA 1
ATOM 585 C C . SER A 1 77 ? -18.768 11.459 -1.696 1.00 86.88 77 SER A C 1
ATOM 587 O O . SER A 1 77 ? -19.609 10.568 -1.757 1.00 86.88 77 SER A O 1
ATOM 589 N N . ILE A 1 78 ? -18.711 12.410 -2.636 1.00 86.81 78 ILE A N 1
ATOM 590 C CA . ILE A 1 78 ? -19.636 12.448 -3.781 1.00 86.81 78 ILE A CA 1
ATOM 591 C C . ILE A 1 78 ? -19.410 11.224 -4.668 1.00 86.81 78 ILE A C 1
ATOM 593 O O . ILE A 1 78 ? -20.354 10.525 -5.034 1.00 86.81 78 ILE A O 1
ATOM 597 N N . ALA A 1 79 ? -18.149 10.940 -4.990 1.00 85.25 79 ALA A N 1
ATOM 598 C CA . ALA A 1 79 ? -17.774 9.833 -5.859 1.00 85.25 79 ALA A CA 1
ATOM 599 C C . ALA A 1 79 ? -17.909 8.467 -5.167 1.00 85.25 79 ALA A C 1
ATOM 601 O O . ALA A 1 79 ? -18.209 7.476 -5.826 1.00 85.25 79 ALA A O 1
ATOM 602 N N . PHE A 1 80 ? -17.672 8.381 -3.856 1.00 87.12 80 PHE A N 1
ATOM 603 C CA . PHE A 1 80 ? -17.533 7.101 -3.147 1.00 87.12 80 PHE A CA 1
ATOM 604 C C . PHE A 1 80 ? -18.609 6.842 -2.098 1.00 87.12 80 PHE A C 1
ATOM 606 O O . PHE A 1 80 ? -18.784 5.692 -1.717 1.00 87.12 80 PHE A O 1
ATOM 613 N N . GLY A 1 81 ? -19.306 7.868 -1.629 1.00 82.56 81 GLY A N 1
ATOM 614 C CA . GLY A 1 81 ? -20.373 7.793 -0.631 1.00 82.56 81 GLY A CA 1
ATOM 615 C C . GLY A 1 81 ? -21.776 7.889 -1.226 1.00 82.56 81 GLY A C 1
ATOM 616 O O . GLY A 1 81 ? -22.745 7.813 -0.484 1.00 82.56 81 GLY A O 1
ATOM 617 N N . THR A 1 82 ? -21.917 8.018 -2.551 1.00 87.81 82 THR A N 1
ATOM 618 C CA . THR A 1 82 ? -23.220 7.988 -3.239 1.00 87.81 82 THR A CA 1
ATOM 619 C C . THR A 1 82 ? -23.315 6.809 -4.205 1.00 87.81 82 THR A C 1
ATOM 621 O O . THR A 1 82 ? -22.320 6.368 -4.787 1.00 87.81 82 THR A O 1
ATOM 624 N N . ARG A 1 83 ? -24.530 6.292 -4.427 1.00 87.00 83 ARG A N 1
ATOM 625 C CA . ARG A 1 83 ? -24.763 5.182 -5.370 1.00 87.00 83 ARG A CA 1
ATOM 626 C C . ARG A 1 83 ? -24.381 5.554 -6.807 1.00 87.00 83 ARG A C 1
ATOM 628 O O . ARG A 1 83 ? -23.701 4.776 -7.474 1.00 87.00 83 ARG A O 1
ATOM 635 N N . THR A 1 84 ? -24.786 6.737 -7.265 1.00 87.81 84 THR A N 1
ATOM 636 C CA . THR A 1 84 ? -24.518 7.253 -8.618 1.00 87.81 84 THR A CA 1
ATOM 637 C C . THR A 1 84 ? -23.045 7.581 -8.826 1.00 87.81 84 THR A C 1
ATOM 639 O O . THR A 1 84 ? -22.456 7.115 -9.800 1.00 87.81 84 THR A O 1
ATOM 642 N N . GLY A 1 85 ? -22.409 8.296 -7.893 1.00 87.94 85 GLY A N 1
ATOM 643 C CA . GLY A 1 85 ? -20.977 8.590 -7.971 1.00 87.94 85 GLY A CA 1
ATOM 644 C C . GLY A 1 85 ? -20.132 7.317 -8.003 1.00 87.94 85 GLY A C 1
ATOM 645 O O . GLY A 1 85 ? -19.214 7.191 -8.820 1.00 87.94 85 GLY A O 1
ATOM 646 N N . ARG A 1 86 ? -20.494 6.318 -7.188 1.00 89.50 86 ARG A N 1
ATOM 647 C CA . ARG A 1 86 ? -19.790 5.029 -7.145 1.00 89.50 86 ARG A CA 1
ATOM 648 C C . ARG A 1 86 ? -19.984 4.245 -8.432 1.00 89.50 86 ARG A C 1
ATOM 650 O O . ARG A 1 86 ? -19.038 3.616 -8.903 1.00 89.50 86 ARG A O 1
ATOM 657 N N . PHE A 1 87 ? -21.188 4.282 -9.002 1.00 90.69 87 PHE A N 1
ATOM 658 C CA . PHE A 1 87 ? -21.474 3.679 -10.299 1.00 90.69 87 PHE A CA 1
ATOM 659 C C . PHE A 1 87 ? -20.587 4.292 -11.390 1.00 90.69 87 PHE A C 1
ATOM 661 O O . PHE A 1 87 ? -19.846 3.563 -12.050 1.00 90.69 87 PHE A O 1
ATOM 668 N N . ILE A 1 88 ? -20.565 5.623 -11.507 1.00 91.19 88 ILE A N 1
ATOM 669 C CA . ILE A 1 88 ? -19.720 6.337 -12.477 1.00 91.19 88 ILE A CA 1
ATOM 670 C C . ILE A 1 88 ? -18.243 6.001 -12.249 1.00 91.19 88 ILE A C 1
ATOM 672 O O . ILE A 1 88 ? -17.528 5.662 -13.188 1.00 91.19 88 ILE A O 1
ATOM 676 N N . THR A 1 89 ? -17.784 6.009 -10.999 1.00 90.06 89 THR A N 1
ATOM 677 C CA . THR A 1 89 ? -16.389 5.697 -10.669 1.00 90.06 89 THR A CA 1
ATOM 678 C C . THR A 1 89 ? -16.008 4.274 -11.091 1.00 90.06 89 THR A C 1
ATOM 680 O O . THR A 1 89 ? -14.995 4.078 -11.760 1.00 90.06 89 THR A O 1
ATOM 683 N N . ARG A 1 90 ? -16.815 3.267 -10.724 1.00 89.12 90 ARG A N 1
ATOM 684 C CA . ARG A 1 90 ? -16.510 1.842 -10.955 1.00 89.12 90 ARG A CA 1
ATOM 685 C C . ARG A 1 90 ? -16.643 1.413 -12.407 1.00 89.12 90 ARG A C 1
ATOM 687 O O . ARG A 1 90 ? -15.892 0.534 -12.830 1.00 89.12 90 ARG A O 1
ATOM 694 N N . TYR A 1 91 ? -17.623 1.959 -13.120 1.00 91.88 91 TYR A N 1
ATOM 695 C CA . TYR A 1 91 ? -18.009 1.473 -14.444 1.00 91.88 91 TYR A CA 1
ATOM 696 C C . TYR A 1 91 ? -17.636 2.430 -15.578 1.00 91.88 91 TYR A C 1
ATOM 698 O O . TYR A 1 91 ? -17.582 1.984 -16.716 1.00 91.88 91 TYR A O 1
ATOM 706 N N . ALA A 1 92 ? -17.315 3.697 -15.291 1.00 91.69 92 ALA A N 1
ATOM 707 C CA . ALA A 1 92 ? -16.862 4.657 -16.297 1.00 91.69 92 ALA A CA 1
ATOM 708 C C . ALA A 1 92 ? -15.434 5.162 -16.019 1.00 91.69 92 ALA A C 1
ATOM 710 O O . ALA A 1 92 ? -14.510 4.871 -16.778 1.00 91.69 92 ALA A O 1
ATOM 711 N N . ALA A 1 93 ? -15.222 5.869 -14.906 1.00 88.75 93 ALA A N 1
ATOM 712 C CA . ALA A 1 93 ? -13.967 6.583 -14.660 1.00 88.75 93 ALA A CA 1
ATOM 713 C C . ALA A 1 93 ? -12.755 5.645 -14.525 1.00 88.75 93 ALA A C 1
ATOM 715 O O . ALA A 1 93 ? -11.745 5.852 -15.192 1.00 88.75 93 ALA A O 1
ATOM 716 N N . LEU A 1 94 ? -12.849 4.589 -13.708 1.00 88.94 94 LEU A N 1
ATOM 717 C CA . LEU A 1 94 ? -11.757 3.624 -13.534 1.00 88.94 94 LEU A CA 1
ATOM 718 C C . LEU A 1 94 ? -11.421 2.836 -14.815 1.00 88.94 94 LEU A C 1
ATOM 720 O O . LEU A 1 94 ? -10.250 2.836 -15.191 1.00 88.94 94 LEU A O 1
ATOM 724 N N . PRO A 1 95 ? -12.374 2.170 -15.500 1.00 93.38 95 PRO A N 1
ATOM 725 C CA . PRO A 1 95 ? -12.045 1.382 -16.687 1.00 93.38 95 PRO A CA 1
ATOM 726 C C . PRO A 1 95 ? -11.585 2.247 -17.861 1.00 93.38 95 PRO A C 1
ATOM 728 O O . PRO A 1 95 ? -10.531 1.978 -18.428 1.00 93.38 95 PRO A O 1
ATOM 731 N N . PHE A 1 96 ? -12.336 3.291 -18.224 1.00 92.50 96 PHE A N 1
ATOM 732 C CA . PHE A 1 96 ? -12.038 4.080 -19.424 1.00 92.50 96 PHE A CA 1
ATOM 733 C C . PHE A 1 96 ? -10.975 5.148 -19.167 1.00 92.50 96 PHE A C 1
ATOM 735 O O . PHE A 1 96 ? -10.088 5.328 -19.997 1.00 92.50 96 PHE A O 1
ATOM 742 N N . GLY A 1 97 ? -10.989 5.798 -17.999 1.00 86.19 97 GLY A N 1
ATOM 743 C CA . GLY A 1 97 ? -9.904 6.697 -17.598 1.00 86.19 97 GLY A CA 1
ATOM 744 C C . GLY A 1 97 ? -8.589 5.941 -17.401 1.00 86.19 97 GLY A C 1
ATOM 745 O O . GLY A 1 97 ? -7.546 6.387 -17.872 1.00 86.19 97 GLY A O 1
ATOM 746 N N . GLY A 1 98 ? -8.635 4.750 -16.792 1.00 85.69 98 GLY A N 1
ATOM 747 C CA . GLY A 1 98 ? -7.477 3.861 -16.688 1.00 85.69 98 GLY A CA 1
ATOM 748 C C . GLY A 1 98 ? -6.961 3.396 -18.052 1.00 85.69 98 GLY A C 1
ATOM 749 O O . GLY A 1 98 ? -5.752 3.407 -18.273 1.00 85.69 98 GLY A O 1
ATOM 750 N N . ALA A 1 99 ? -7.855 3.049 -18.984 1.00 88.62 99 ALA A N 1
ATOM 751 C CA . ALA A 1 99 ? -7.491 2.692 -20.354 1.00 88.62 99 ALA A CA 1
ATOM 752 C C . ALA A 1 99 ? -6.834 3.854 -21.108 1.00 88.62 99 ALA A C 1
ATOM 754 O O . ALA A 1 99 ? -5.796 3.656 -21.734 1.00 88.62 99 ALA A O 1
ATOM 755 N N . TYR A 1 100 ? -7.398 5.060 -21.010 1.00 85.25 100 TYR A N 1
ATOM 756 C CA . TYR A 1 100 ? -6.825 6.266 -21.605 1.00 85.25 100 TYR A CA 1
ATOM 757 C C . TYR A 1 100 ? -5.409 6.531 -21.079 1.00 85.25 100 TYR A C 1
ATOM 759 O O . TYR A 1 100 ? -4.467 6.646 -21.860 1.00 85.25 100 TYR A O 1
ATOM 767 N N . LEU A 1 101 ? -5.232 6.529 -19.753 1.00 80.06 101 LEU A N 1
ATOM 768 C CA . LEU A 1 101 ? -3.923 6.736 -19.127 1.00 80.06 101 LEU A CA 1
ATOM 769 C C . LEU A 1 101 ? -2.913 5.640 -19.498 1.00 80.06 101 LEU A C 1
ATOM 771 O O . LEU A 1 101 ? -1.735 5.933 -19.693 1.00 80.06 101 LEU A O 1
ATOM 775 N N . ALA A 1 102 ? -3.354 4.383 -19.601 1.00 82.94 102 ALA A N 1
ATOM 776 C CA . ALA A 1 102 ? -2.497 3.275 -20.012 1.00 82.94 102 ALA A CA 1
ATOM 777 C C . ALA A 1 102 ? -2.040 3.419 -21.470 1.00 82.94 102 ALA A C 1
ATOM 779 O O . ALA A 1 102 ? -0.856 3.241 -21.752 1.00 82.94 102 ALA A O 1
ATOM 780 N N . MET A 1 103 ? -2.953 3.775 -22.378 1.00 81.38 103 MET A N 1
ATOM 781 C CA . MET A 1 103 ? -2.641 4.011 -23.791 1.00 81.38 103 MET A CA 1
ATOM 782 C C . MET A 1 103 ? -1.647 5.160 -23.960 1.00 81.38 103 MET A C 1
ATOM 784 O O . MET A 1 103 ? -0.640 4.994 -24.646 1.00 81.38 103 MET A O 1
ATOM 788 N N . GLU A 1 104 ? -1.871 6.281 -23.276 1.00 71.75 104 GLU A N 1
ATOM 789 C CA . GLU A 1 104 ? -0.968 7.432 -23.344 1.00 71.75 104 GLU A CA 1
ATOM 790 C C . GLU A 1 104 ? 0.403 7.111 -22.723 1.00 71.75 104 GLU A C 1
ATOM 792 O O . GLU A 1 104 ? 1.453 7.456 -23.266 1.00 71.75 104 GLU A O 1
ATOM 797 N N . GLY A 1 105 ? 0.420 6.337 -21.632 1.00 66.88 105 GLY A N 1
ATOM 798 C CA . GLY A 1 105 ? 1.653 5.820 -21.041 1.00 66.88 105 GLY A CA 1
ATOM 799 C C . GLY A 1 105 ? 2.457 4.933 -22.001 1.00 66.88 105 GLY A C 1
ATOM 800 O O . GLY A 1 105 ? 3.679 5.073 -22.087 1.00 66.88 105 GLY A O 1
ATOM 801 N N . VAL A 1 106 ? 1.787 4.044 -22.743 1.00 74.56 106 VAL A N 1
ATOM 802 C CA . VAL A 1 106 ? 2.419 3.184 -23.760 1.00 74.56 106 VAL A CA 1
ATOM 803 C C . VAL A 1 106 ? 2.925 4.010 -24.937 1.00 74.56 106 VAL A C 1
ATOM 805 O O . VAL A 1 106 ? 4.055 3.797 -25.373 1.00 74.56 106 VAL A O 1
ATOM 808 N N . ARG A 1 107 ? 2.145 4.983 -25.415 1.00 70.88 107 ARG A N 1
ATOM 809 C CA . ARG A 1 107 ? 2.554 5.900 -26.486 1.00 70.88 107 ARG A CA 1
ATOM 810 C C . ARG A 1 107 ? 3.855 6.613 -26.134 1.00 70.88 107 ARG A C 1
ATOM 812 O O . ARG A 1 107 ? 4.823 6.521 -26.880 1.00 70.88 107 ARG A O 1
ATOM 819 N N . HIS A 1 108 ? 3.922 7.222 -24.953 1.00 62.44 108 HIS A N 1
ATOM 820 C CA . HIS A 1 108 ? 5.138 7.893 -24.498 1.00 62.44 108 HIS A CA 1
ATOM 821 C C . HIS A 1 108 ? 6.323 6.940 -24.312 1.00 62.44 108 HIS A C 1
ATOM 823 O O . HIS A 1 108 ? 7.468 7.337 -24.532 1.00 62.44 108 HIS A O 1
ATOM 829 N N . LEU A 1 109 ? 6.081 5.688 -23.907 1.00 63.78 109 LEU A N 1
ATOM 830 C CA . LEU A 1 109 ? 7.136 4.678 -23.835 1.00 63.78 109 LEU A CA 1
ATOM 831 C C . LEU A 1 109 ? 7.677 4.341 -25.231 1.00 63.78 109 LEU A C 1
ATOM 833 O O . LEU A 1 109 ? 8.891 4.256 -25.400 1.00 63.78 109 LEU A O 1
ATOM 837 N N . ILE A 1 110 ? 6.797 4.187 -26.221 1.00 67.81 110 ILE A N 1
ATOM 838 C CA . ILE A 1 110 ? 7.174 3.932 -27.615 1.00 67.81 110 ILE A CA 1
ATOM 839 C C . ILE A 1 110 ? 7.939 5.127 -28.187 1.00 67.81 110 ILE A C 1
ATOM 841 O O . ILE A 1 110 ? 9.002 4.929 -28.765 1.00 67.81 110 ILE A O 1
ATOM 845 N N . ASP A 1 111 ? 7.462 6.355 -27.982 1.00 62.38 111 ASP A N 1
ATOM 846 C CA . ASP A 1 111 ? 8.127 7.569 -28.471 1.00 62.38 111 ASP A CA 1
ATOM 847 C C . ASP A 1 111 ? 9.526 7.745 -27.859 1.00 62.38 111 ASP A C 1
ATOM 849 O O . ASP A 1 111 ? 10.476 8.100 -28.561 1.00 62.38 111 ASP A O 1
ATOM 853 N N . PHE A 1 112 ? 9.677 7.421 -26.570 1.00 58.28 112 PHE A N 1
ATOM 854 C CA . PHE A 1 112 ? 10.971 7.398 -25.888 1.00 58.28 112 PHE A CA 1
ATOM 855 C C . PHE A 1 112 ? 11.914 6.333 -26.467 1.00 58.28 112 PHE A C 1
ATOM 857 O O . PHE A 1 112 ? 13.057 6.640 -26.800 1.00 58.28 112 PHE A O 1
ATOM 864 N N . LEU A 1 113 ? 11.441 5.090 -26.624 1.00 60.31 113 LEU A N 1
ATOM 865 C CA . LEU A 1 113 ? 12.240 3.984 -27.169 1.00 60.31 113 LEU A CA 1
ATOM 866 C C . LEU A 1 113 ? 12.592 4.181 -28.649 1.00 60.31 113 LEU A C 1
ATOM 868 O O . LEU A 1 113 ? 13.656 3.756 -29.090 1.00 60.31 113 LEU A O 1
ATOM 872 N N . ALA A 1 114 ? 11.726 4.850 -29.409 1.00 68.25 114 ALA A N 1
ATOM 873 C CA . ALA A 1 114 ? 11.946 5.185 -30.811 1.00 68.25 114 ALA A CA 1
ATOM 874 C C . ALA A 1 114 ? 12.886 6.389 -31.008 1.00 68.25 114 ALA A C 1
ATOM 876 O O . ALA A 1 114 ? 13.108 6.799 -32.147 1.00 68.25 114 ALA A O 1
ATOM 877 N N . GLY A 1 115 ? 13.400 6.995 -29.928 1.00 51.53 115 GLY A N 1
ATOM 878 C CA . GLY A 1 115 ? 14.244 8.191 -29.999 1.00 51.53 115 GLY A CA 1
ATOM 879 C C . GLY A 1 115 ? 13.521 9.422 -30.555 1.00 51.53 115 GLY A C 1
ATOM 880 O O . GLY A 1 115 ? 14.162 10.407 -30.911 1.00 51.53 115 GLY A O 1
ATOM 881 N N . ARG A 1 116 ? 12.183 9.392 -30.633 1.00 51.62 116 ARG A N 1
ATOM 882 C CA . ARG A 1 116 ? 11.345 10.511 -31.075 1.00 51.62 116 ARG A CA 1
ATOM 883 C C . ARG A 1 116 ? 11.040 11.413 -29.886 1.00 51.62 116 ARG A C 1
ATOM 885 O O . ARG A 1 116 ? 9.885 11.657 -29.542 1.00 51.62 116 ARG A O 1
ATOM 892 N N . SER A 1 117 ? 12.077 11.944 -29.245 1.00 43.72 117 SER A N 1
ATOM 893 C CA . SER A 1 117 ? 11.880 13.118 -28.405 1.00 43.72 117 SER A CA 1
ATOM 894 C C . SER A 1 117 ? 11.352 14.239 -29.300 1.00 43.72 117 SER A C 1
ATOM 896 O O . SER A 1 117 ? 11.974 14.579 -30.302 1.00 43.72 117 SER A O 1
ATOM 898 N N . HIS A 1 118 ? 10.233 14.869 -28.933 1.00 46.75 118 HIS A N 1
ATOM 899 C CA . HIS A 1 118 ? 9.766 16.110 -29.577 1.00 46.75 118 HIS A CA 1
ATOM 900 C C . HIS A 1 118 ? 10.806 17.255 -29.516 1.00 46.75 118 HIS A C 1
ATOM 902 O O . HIS A 1 118 ? 10.613 18.311 -30.109 1.00 46.75 118 HIS A O 1
ATOM 908 N N . PHE A 1 119 ? 11.940 17.030 -28.850 1.00 42.12 119 PHE A N 1
ATOM 909 C CA . PHE A 1 119 ? 13.166 17.799 -28.977 1.00 42.12 119 PHE A CA 1
ATOM 910 C C . PHE A 1 119 ? 14.099 17.149 -30.002 1.00 42.12 119 PHE A C 1
ATOM 912 O O . PHE A 1 119 ? 14.959 16.339 -29.659 1.00 42.12 119 PHE A O 1
ATOM 919 N N . GLY A 1 120 ? 13.927 17.515 -31.270 1.00 31.06 120 GLY A N 1
ATOM 920 C CA . GLY A 1 120 ? 15.009 17.433 -32.245 1.00 31.06 120 GLY A CA 1
ATOM 921 C C . GLY A 1 120 ? 15.932 18.658 -32.105 1.00 31.06 120 GLY A C 1
ATOM 922 O O . GLY A 1 120 ? 15.431 19.754 -31.839 1.00 31.06 120 GLY A O 1
ATOM 923 N N . PRO A 1 121 ? 17.251 18.530 -32.341 1.00 36.16 121 PRO A N 1
ATOM 924 C CA . PRO A 1 121 ? 18.243 19.619 -32.253 1.00 36.16 121 PRO A CA 1
ATOM 925 C C . PRO A 1 121 ? 18.017 20.800 -33.225 1.00 36.16 121 PRO A C 1
ATOM 927 O O . PRO A 1 121 ? 18.766 21.772 -33.217 1.00 36.16 121 PRO A O 1
ATOM 930 N N . ASN A 1 122 ? 16.961 20.764 -34.040 1.00 35.28 122 ASN A N 1
ATOM 931 C CA . ASN A 1 122 ? 16.683 21.764 -35.071 1.00 35.28 122 ASN A CA 1
ATOM 932 C C . ASN A 1 122 ? 15.842 22.963 -34.588 1.00 35.28 122 ASN A C 1
ATOM 934 O O . ASN A 1 122 ? 15.710 23.936 -35.331 1.00 35.28 122 ASN A O 1
ATOM 938 N N . GLN A 1 123 ? 15.269 22.940 -33.375 1.00 38.22 123 GLN A N 1
ATOM 939 C CA . GLN A 1 123 ? 14.496 24.086 -32.853 1.00 38.22 123 GLN A CA 1
ATOM 940 C C . GLN A 1 123 ? 15.360 25.122 -32.116 1.00 38.22 123 GLN A C 1
ATOM 942 O O . GLN A 1 123 ? 15.093 26.319 -32.229 1.00 38.22 123 GLN A O 1
ATOM 947 N N . SER A 1 124 ? 16.439 24.706 -31.446 1.00 36.44 124 SER A N 1
ATOM 948 C CA . SER A 1 124 ? 17.405 25.618 -30.811 1.00 36.44 124 SER A CA 1
ATOM 949 C C . SER A 1 124 ? 18.112 26.514 -31.838 1.00 36.44 124 SER A C 1
ATOM 951 O O . SER A 1 124 ? 18.277 27.707 -31.595 1.00 36.44 124 SER A O 1
ATOM 953 N N . HIS A 1 125 ? 18.423 25.990 -33.030 1.00 37.47 125 HIS A N 1
ATOM 954 C CA . HIS A 1 125 ? 18.994 26.785 -34.125 1.00 37.47 125 HIS A CA 1
ATOM 955 C C . HIS A 1 125 ? 18.016 27.807 -34.731 1.00 37.47 125 HIS A C 1
ATOM 957 O O . HIS A 1 125 ? 18.449 28.877 -35.158 1.00 37.47 125 HIS A O 1
ATOM 963 N N . ARG A 1 126 ? 16.700 27.542 -34.729 1.00 35.66 126 ARG A N 1
ATOM 964 C CA . ARG A 1 126 ? 15.699 28.516 -35.210 1.00 35.66 126 ARG A CA 1
ATOM 965 C C . ARG A 1 126 ? 15.457 29.653 -34.213 1.00 35.66 126 ARG A C 1
ATOM 967 O O . ARG A 1 126 ? 15.239 30.781 -34.638 1.00 35.66 126 ARG A O 1
ATOM 974 N N . LEU A 1 127 ? 15.558 29.388 -32.909 1.00 37.62 127 LEU A N 1
ATOM 975 C CA . LEU A 1 127 ? 15.446 30.419 -31.867 1.00 37.62 127 LEU A CA 1
ATOM 976 C C . LEU A 1 127 ? 16.697 31.312 -31.791 1.00 37.62 127 LEU A C 1
ATOM 978 O O . LEU A 1 127 ? 16.567 32.516 -31.590 1.00 37.62 127 LEU A O 1
ATOM 982 N N . ALA A 1 128 ? 17.890 30.757 -32.035 1.00 37.16 128 ALA A N 1
ATOM 983 C CA . ALA A 1 128 ? 19.124 31.540 -32.149 1.00 37.16 128 ALA A CA 1
ATOM 984 C C . ALA A 1 128 ? 19.149 32.427 -33.413 1.00 37.16 128 ALA A C 1
ATOM 986 O O . ALA A 1 128 ? 19.627 33.557 -33.359 1.00 37.16 128 ALA A O 1
ATOM 987 N N . GLY A 1 129 ? 18.578 31.958 -34.530 1.00 38.22 129 GLY A N 1
ATOM 988 C CA . GLY A 1 129 ? 18.453 32.748 -35.763 1.00 38.22 129 GLY A CA 1
ATOM 989 C C . GLY A 1 129 ? 17.457 33.911 -35.662 1.00 38.22 129 GLY A C 1
ATOM 990 O O . GLY A 1 129 ? 17.682 34.964 -36.254 1.00 38.22 129 GLY A O 1
ATOM 991 N N . LEU A 1 130 ? 16.394 33.759 -34.864 1.00 40.34 130 LEU A N 1
ATOM 992 C CA . LEU A 1 130 ? 15.389 34.806 -34.626 1.00 40.34 130 LEU A CA 1
ATOM 993 C C . LEU A 1 130 ? 15.845 35.882 -33.626 1.00 40.34 130 LEU A C 1
ATOM 995 O O . LEU A 1 130 ? 15.309 36.985 -33.640 1.00 40.34 130 LEU A O 1
ATOM 999 N N . ALA A 1 131 ? 16.855 35.602 -32.796 1.00 38.56 131 ALA A N 1
ATOM 1000 C CA . ALA A 1 131 ? 17.465 36.601 -31.916 1.00 38.56 131 ALA A CA 1
ATOM 1001 C C . ALA A 1 131 ? 18.416 37.564 -32.660 1.00 38.56 131 ALA A C 1
ATOM 1003 O O . ALA A 1 131 ? 18.750 38.620 -32.131 1.00 38.56 131 ALA A O 1
ATOM 1004 N N . GLY A 1 132 ? 18.844 37.217 -33.881 1.00 40.56 132 GLY A N 1
ATOM 1005 C CA . GLY A 1 132 ? 19.798 38.009 -34.665 1.00 40.56 132 GLY A CA 1
ATOM 1006 C C . GLY A 1 132 ? 19.187 39.023 -35.639 1.00 40.56 132 GLY A C 1
ATOM 1007 O O . GLY A 1 132 ? 19.940 39.781 -36.237 1.00 40.56 132 GLY A O 1
ATOM 1008 N N . HIS A 1 133 ? 17.865 39.035 -35.843 1.00 41.72 133 HIS A N 1
ATOM 1009 C CA . HIS A 1 133 ? 17.212 39.873 -36.862 1.00 41.72 133 HIS A CA 1
ATOM 1010 C C . HIS A 1 133 ? 15.945 40.543 -36.311 1.00 41.72 133 HIS A C 1
ATOM 1012 O O . HIS A 1 133 ? 14.830 40.217 -36.710 1.00 41.72 133 HIS A O 1
ATOM 1018 N N . LEU A 1 134 ? 16.120 41.492 -35.388 1.00 37.34 134 LEU A N 1
ATOM 1019 C CA . LEU A 1 134 ? 15.093 42.479 -35.040 1.00 37.34 134 LEU A CA 1
ATOM 1020 C C . LEU A 1 134 ? 15.326 43.743 -35.890 1.00 37.34 134 LEU A C 1
ATOM 1022 O O . LEU A 1 134 ? 16.295 44.456 -35.627 1.00 37.34 134 LEU A O 1
ATOM 1026 N N . PRO A 1 135 ? 14.482 44.059 -36.890 1.00 38.41 135 PRO A N 1
ATOM 1027 C CA . PRO A 1 135 ? 14.417 45.410 -37.434 1.00 38.41 135 PRO A CA 1
ATOM 1028 C C . PRO A 1 135 ? 13.743 46.344 -36.411 1.00 38.41 135 PRO A C 1
ATOM 1030 O O . PRO A 1 135 ? 12.892 45.893 -35.636 1.00 38.41 135 PRO A O 1
ATOM 1033 N N . PRO A 1 136 ? 14.091 47.642 -36.383 1.00 39.56 136 PRO A N 1
ATOM 1034 C CA . PRO A 1 136 ? 13.460 48.584 -35.477 1.00 39.56 136 PRO A CA 1
ATOM 1035 C C . PRO A 1 136 ? 12.037 48.904 -35.957 1.00 39.56 136 PRO A C 1
ATOM 1037 O O . PRO A 1 136 ? 11.819 49.175 -37.131 1.00 39.56 136 PRO A O 1
ATOM 1040 N N . ALA A 1 137 ? 11.099 48.858 -35.011 1.00 45.78 137 ALA A N 1
ATOM 1041 C CA . ALA A 1 137 ? 9.803 49.539 -34.986 1.00 45.78 137 ALA A CA 1
ATOM 1042 C C . ALA A 1 137 ? 9.092 49.800 -36.334 1.00 45.78 137 ALA A C 1
ATOM 1044 O O . ALA A 1 137 ? 9.313 50.836 -36.952 1.00 45.78 137 ALA A O 1
ATOM 1045 N N . ALA A 1 138 ? 8.116 48.955 -36.691 1.00 34.62 138 ALA A N 1
ATOM 1046 C CA . ALA A 1 138 ? 6.927 49.389 -37.430 1.00 34.62 138 ALA A CA 1
ATOM 1047 C C . ALA A 1 138 ? 5.772 48.373 -37.313 1.00 34.62 138 ALA A C 1
ATOM 1049 O O . ALA A 1 138 ? 5.927 47.195 -37.610 1.00 34.62 138 ALA A O 1
ATOM 1050 N N . GLU A 1 139 ? 4.623 48.916 -36.909 1.00 32.69 139 GLU A N 1
ATOM 1051 C CA . GLU A 1 139 ? 3.251 48.531 -37.265 1.00 32.69 139 GLU A CA 1
ATOM 1052 C C . GLU A 1 139 ? 2.583 47.272 -36.678 1.00 32.69 139 GLU A C 1
ATOM 1054 O O . GLU A 1 139 ? 3.046 46.135 -36.707 1.00 32.69 139 GLU A O 1
ATOM 1059 N N . HIS A 1 140 ? 1.393 47.547 -36.138 1.00 39.25 140 HIS A N 1
ATOM 1060 C CA . HIS A 1 140 ? 0.431 46.616 -35.581 1.00 39.25 140 HIS A CA 1
ATOM 1061 C C . HIS A 1 140 ? -0.192 45.777 -36.701 1.00 39.25 140 HIS A C 1
ATOM 1063 O O . HIS A 1 140 ? -1.207 46.162 -37.281 1.00 39.25 140 HIS A O 1
ATOM 1069 N N . HIS A 1 141 ? 0.350 44.592 -36.962 1.00 33.41 141 HIS A N 1
ATOM 1070 C CA . HIS A 1 141 ? -0.406 43.553 -37.652 1.00 33.41 141 HIS A CA 1
ATOM 1071 C C . HIS A 1 141 ? -0.804 42.459 -36.667 1.00 33.41 141 HIS A C 1
ATOM 1073 O O . HIS A 1 141 ? -0.011 41.613 -36.260 1.00 33.41 141 HIS A O 1
ATOM 1079 N N . ILE A 1 142 ? -2.078 42.518 -36.273 1.00 38.88 142 ILE A N 1
ATOM 1080 C CA . ILE A 1 142 ? -2.812 41.428 -35.637 1.00 38.88 142 ILE A CA 1
ATOM 1081 C C . ILE A 1 142 ? -2.801 40.269 -36.639 1.00 38.88 142 ILE A C 1
ATOM 1083 O O . ILE A 1 142 ? -3.595 40.244 -37.578 1.00 38.88 142 ILE A O 1
ATOM 1087 N N . LEU A 1 143 ? -1.859 39.339 -36.485 1.00 37.75 143 LEU A N 1
ATOM 1088 C CA . LEU A 1 143 ? -1.890 38.087 -37.232 1.00 37.75 143 LEU A CA 1
ATOM 1089 C C . LEU A 1 143 ? -3.080 37.250 -36.741 1.00 37.75 143 LEU A C 1
ATOM 1091 O O . LEU A 1 143 ? -3.325 37.196 -35.530 1.00 37.75 143 LEU A O 1
ATOM 1095 N N . PRO A 1 144 ? -3.831 36.604 -37.649 1.00 32.75 144 PRO A N 1
ATOM 1096 C CA . PRO A 1 144 ? -4.960 35.778 -37.267 1.00 32.75 144 PRO A CA 1
ATOM 1097 C C . PRO A 1 144 ? -4.465 34.637 -36.378 1.00 32.75 144 PRO A C 1
ATOM 1099 O O . PRO A 1 144 ? -3.442 34.005 -36.649 1.00 32.75 144 PRO A O 1
ATOM 1102 N N . ILE A 1 145 ? -5.198 34.393 -35.293 1.00 40.94 145 ILE A N 1
ATOM 1103 C CA . ILE A 1 145 ? -5.016 33.235 -34.423 1.00 40.94 145 ILE A CA 1
ATOM 1104 C C . ILE A 1 145 ? -5.297 31.999 -35.284 1.00 40.94 145 ILE A C 1
ATOM 1106 O O . ILE A 1 145 ? -6.442 31.574 -35.416 1.00 40.94 145 ILE A O 1
ATOM 1110 N N . GLU A 1 146 ? -4.265 31.420 -35.898 1.00 34.88 146 GLU A N 1
ATOM 1111 C CA . GLU A 1 146 ? -4.336 30.036 -36.349 1.00 34.88 146 GLU A CA 1
ATOM 1112 C C . GLU A 1 146 ? -4.558 29.190 -35.094 1.00 34.88 146 GLU A C 1
ATOM 1114 O O . GLU A 1 146 ? -3.646 28.993 -34.281 1.00 34.88 146 GLU A O 1
ATOM 1119 N N . LEU A 1 147 ? -5.802 28.734 -34.906 1.00 38.28 147 LEU A N 1
ATOM 1120 C CA . LEU A 1 147 ? -6.107 27.641 -33.997 1.00 38.28 147 LEU A CA 1
ATOM 1121 C C . LEU A 1 147 ? -5.185 26.487 -34.388 1.00 38.28 147 LEU A C 1
ATOM 1123 O O . LEU A 1 147 ? -5.389 25.837 -35.411 1.00 38.28 147 LEU A O 1
ATOM 1127 N N . ILE A 1 148 ? -4.158 26.245 -33.576 1.00 41.34 148 ILE A N 1
ATOM 1128 C CA . ILE A 1 148 ? -3.363 25.027 -33.676 1.00 41.34 148 ILE A CA 1
ATOM 1129 C C . ILE A 1 148 ? -4.375 23.883 -33.577 1.00 41.34 148 ILE A C 1
ATOM 1131 O O . ILE A 1 148 ? -5.109 23.838 -32.583 1.00 41.34 148 ILE A O 1
ATOM 1135 N N . PRO A 1 149 ? -4.466 22.988 -34.575 1.00 34.44 149 PRO A N 1
ATOM 1136 C CA . PRO A 1 149 ? -5.367 21.861 -34.480 1.00 34.44 149 PRO A CA 1
ATOM 1137 C C . PRO A 1 149 ? -4.926 21.061 -33.259 1.00 34.44 149 PRO A C 1
ATOM 1139 O O . PRO A 1 149 ? -3.820 20.517 -33.224 1.00 34.44 149 PRO A O 1
ATOM 1142 N N . VAL A 1 150 ? -5.780 21.020 -32.232 1.00 40.47 150 VAL A N 1
ATOM 1143 C CA . VAL A 1 150 ? -5.730 19.951 -31.234 1.00 40.47 150 VAL A CA 1
ATOM 1144 C C . VAL A 1 150 ? -5.668 18.675 -32.068 1.00 40.47 150 VAL A C 1
ATOM 1146 O O . VAL A 1 150 ? -6.550 18.520 -32.919 1.00 40.47 150 VAL A O 1
ATOM 1149 N N . PRO A 1 151 ? -4.624 17.830 -31.952 1.00 48.16 151 PRO A N 1
ATOM 1150 C CA . PRO A 1 151 ? -4.558 16.621 -32.753 1.00 48.16 151 PRO A CA 1
ATOM 1151 C C . PRO A 1 151 ? -5.867 15.888 -32.507 1.00 48.16 151 PRO A C 1
ATOM 1153 O O . PRO A 1 151 ? -6.169 15.525 -31.370 1.00 48.16 151 PRO A O 1
ATOM 1156 N N . ALA A 1 152 ? -6.697 15.797 -33.548 1.00 46.62 152 ALA A N 1
ATOM 1157 C CA . ALA A 1 152 ? -7.963 15.107 -33.453 1.00 46.62 152 ALA A CA 1
ATOM 1158 C C . ALA A 1 152 ? -7.605 13.697 -33.007 1.00 46.62 152 ALA A C 1
ATOM 1160 O O . ALA A 1 152 ? -6.900 12.998 -33.739 1.00 46.62 152 ALA A O 1
ATOM 1161 N N . THR A 1 153 ? -8.011 13.323 -31.789 1.00 60.06 153 THR A N 1
ATOM 1162 C CA . THR A 1 153 ? -7.852 11.955 -31.301 1.00 60.06 153 THR A CA 1
ATOM 1163 C C . THR A 1 153 ? -8.373 11.067 -32.403 1.00 60.06 153 THR A C 1
ATOM 1165 O O . THR A 1 153 ? -9.543 11.182 -32.789 1.00 60.06 153 THR A O 1
ATOM 1168 N N . SER A 1 154 ? -7.486 10.278 -32.996 1.00 72.31 154 SER A N 1
ATOM 1169 C CA . SER A 1 154 ? -7.879 9.521 -34.173 1.00 72.31 154 SER A CA 1
ATOM 1170 C C . SER A 1 154 ? -9.020 8.593 -33.760 1.00 72.31 154 SER A C 1
ATOM 1172 O O . SER A 1 154 ? -9.048 8.088 -32.635 1.00 72.31 154 SER A O 1
ATOM 1174 N N . HIS A 1 155 ? -9.982 8.345 -34.648 1.00 80.75 155 HIS A N 1
ATOM 1175 C CA . HIS A 1 155 ? -11.068 7.404 -34.354 1.00 80.75 155 HIS A CA 1
ATOM 1176 C C . HIS A 1 155 ? -10.510 6.048 -33.876 1.00 80.75 155 HIS A C 1
ATOM 1178 O O . HIS A 1 155 ? -11.101 5.405 -33.015 1.00 80.75 155 HIS A O 1
ATOM 1184 N N . ALA A 1 156 ? -9.321 5.665 -34.357 1.00 82.75 156 ALA A N 1
ATOM 1185 C CA . ALA A 1 156 ? -8.568 4.503 -33.900 1.00 82.75 156 ALA A CA 1
ATOM 1186 C C . ALA A 1 156 ? -8.126 4.585 -32.425 1.00 82.75 156 ALA A C 1
ATOM 1188 O O . ALA A 1 156 ? -8.282 3.606 -31.701 1.00 82.75 156 ALA A O 1
ATOM 1189 N N . GLU A 1 157 ? -7.614 5.726 -31.954 1.00 80.06 157 GLU A N 1
ATOM 1190 C CA . GLU A 1 157 ? -7.258 5.931 -30.540 1.00 80.06 157 GLU A CA 1
ATOM 1191 C C . GLU A 1 157 ? -8.496 5.853 -29.644 1.00 80.06 157 GLU A C 1
ATOM 1193 O O . GLU A 1 157 ? -8.477 5.163 -28.625 1.00 80.06 157 GLU A O 1
ATOM 1198 N N . MET A 1 158 ? -9.600 6.486 -30.048 1.00 84.69 158 MET A N 1
ATOM 1199 C CA . MET A 1 158 ? -10.854 6.413 -29.297 1.00 84.69 158 MET A CA 1
ATOM 1200 C C . MET A 1 158 ? -11.390 4.975 -29.240 1.00 84.69 158 MET A C 1
ATOM 1202 O O . MET A 1 158 ? -11.778 4.506 -28.170 1.00 84.69 158 MET A O 1
ATOM 1206 N N . LEU A 1 159 ? -11.353 4.241 -30.357 1.00 90.31 159 LEU A N 1
ATOM 1207 C CA . LEU A 1 159 ? -11.723 2.824 -30.405 1.00 90.31 159 LEU A CA 1
ATOM 1208 C C . LEU A 1 159 ? -10.798 1.956 -29.546 1.00 90.31 159 LEU A C 1
ATOM 1210 O O . LEU A 1 159 ? -11.281 1.052 -28.869 1.00 90.31 159 LEU A O 1
ATOM 1214 N N . ALA A 1 160 ? -9.493 2.236 -29.518 1.00 89.25 160 ALA A N 1
ATOM 1215 C CA . ALA A 1 160 ? -8.542 1.521 -28.673 1.00 89.25 160 ALA A CA 1
ATOM 1216 C C . ALA A 1 160 ? -8.813 1.763 -27.180 1.00 89.25 160 ALA A C 1
ATOM 1218 O O . ALA A 1 160 ? -8.827 0.811 -26.400 1.00 89.25 160 ALA A O 1
ATOM 1219 N N . VAL A 1 161 ? -9.101 3.009 -26.783 1.00 90.38 161 VAL A N 1
ATOM 1220 C CA . VAL A 1 161 ? -9.493 3.352 -25.406 1.00 90.38 161 VAL A CA 1
ATOM 1221 C C . VAL A 1 161 ? -10.820 2.693 -25.035 1.00 90.38 161 VAL A C 1
ATOM 1223 O O . VAL A 1 161 ? -10.938 2.150 -23.938 1.00 90.38 161 VAL A O 1
ATOM 1226 N N . LEU A 1 162 ? -11.802 2.672 -25.939 1.00 93.50 162 LEU A N 1
ATOM 1227 C CA . LEU A 1 162 ? -13.076 1.985 -25.715 1.00 93.50 162 LEU A CA 1
ATOM 1228 C C . LEU A 1 162 ? -12.896 0.468 -25.593 1.00 93.50 162 LEU A C 1
ATOM 1230 O O . LEU A 1 162 ? -13.467 -0.141 -24.687 1.00 93.50 162 LEU A O 1
ATOM 1234 N N . ALA A 1 163 ? -12.081 -0.146 -26.451 1.00 94.69 163 ALA A N 1
ATOM 1235 C CA . ALA A 1 163 ? -11.800 -1.578 -26.420 1.00 94.69 163 ALA A CA 1
ATOM 1236 C C . ALA A 1 163 ? -11.056 -1.975 -25.137 1.00 94.69 163 ALA A C 1
ATOM 1238 O O . ALA A 1 163 ? -11.488 -2.887 -24.429 1.00 94.69 163 ALA A O 1
ATOM 1239 N N . LEU A 1 164 ? -9.983 -1.256 -24.791 1.00 94.62 164 LEU A N 1
ATOM 1240 C CA . LEU A 1 164 ? -9.222 -1.494 -23.566 1.00 94.62 164 LEU A CA 1
ATOM 1241 C C . LEU A 1 164 ? -10.059 -1.186 -22.318 1.00 94.62 164 LEU A C 1
ATOM 1243 O O . LEU A 1 164 ? -10.029 -1.955 -21.361 1.00 94.62 164 LEU A O 1
ATOM 1247 N N . GLY A 1 165 ? -10.850 -0.113 -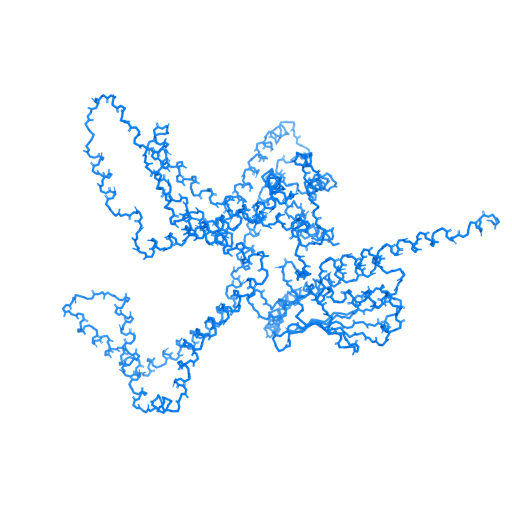22.331 1.00 94.56 165 GLY A N 1
ATOM 1248 C CA . GLY A 1 165 ? -11.756 0.241 -21.240 1.00 94.56 165 GLY A CA 1
ATOM 1249 C C . GLY A 1 165 ? -12.819 -0.830 -21.011 1.00 94.56 165 GLY A C 1
ATOM 1250 O O . GLY A 1 165 ? -13.027 -1.259 -19.877 1.00 94.56 165 GLY A O 1
ATOM 1251 N N . THR A 1 166 ? -13.411 -1.352 -22.086 1.00 96.06 166 THR A N 1
ATOM 1252 C CA . THR A 1 166 ? -14.357 -2.477 -22.024 1.00 96.06 166 THR A CA 1
ATOM 1253 C C . THR A 1 166 ? -13.678 -3.742 -21.500 1.00 96.06 166 THR A C 1
ATOM 1255 O O . THR A 1 166 ? -14.217 -4.413 -20.621 1.00 96.06 166 THR A O 1
ATOM 1258 N N . PHE A 1 167 ? -12.463 -4.047 -21.966 1.00 95.56 167 PHE A N 1
ATOM 1259 C CA . PHE A 1 167 ? -11.676 -5.167 -21.451 1.00 95.56 167 PHE A CA 1
ATOM 1260 C C . PHE A 1 167 ? -11.417 -5.034 -19.942 1.00 95.56 167 PHE A C 1
ATOM 1262 O O . PHE A 1 167 ? -11.698 -5.965 -19.186 1.00 95.56 167 PHE A O 1
ATOM 1269 N N . LEU A 1 168 ? -10.946 -3.870 -19.478 1.00 94.25 168 LEU A N 1
ATOM 1270 C CA . LEU A 1 168 ? -10.713 -3.599 -18.057 1.00 94.25 168 LEU A CA 1
ATOM 1271 C C . LEU A 1 168 ? -12.005 -3.713 -17.240 1.00 94.25 168 LEU A C 1
ATOM 1273 O O . LEU A 1 168 ? -11.995 -4.309 -16.163 1.00 94.25 168 LEU A O 1
ATOM 1277 N N . LEU A 1 169 ? -13.124 -3.203 -17.757 1.00 95.31 169 LEU A N 1
ATOM 1278 C CA . LEU A 1 169 ? -14.439 -3.319 -17.127 1.00 95.31 169 LEU A CA 1
ATOM 1279 C C . LEU A 1 169 ? -14.829 -4.789 -16.921 1.00 95.31 169 LEU A C 1
ATOM 1281 O O . LEU A 1 169 ? -15.229 -5.164 -15.814 1.00 95.31 169 LEU A O 1
ATOM 1285 N N . LEU A 1 170 ? -14.652 -5.634 -17.942 1.00 94.88 170 LEU A N 1
ATOM 1286 C CA . LEU A 1 170 ? -14.927 -7.071 -17.856 1.00 94.88 170 LEU A CA 1
ATOM 1287 C C . LEU A 1 170 ? -14.006 -7.773 -16.847 1.00 94.88 170 LEU A C 1
ATOM 1289 O O . LEU A 1 170 ? -14.484 -8.571 -16.040 1.00 94.88 170 LEU A O 1
ATOM 1293 N N . VAL A 1 171 ? -12.706 -7.457 -16.830 1.00 93.69 171 VAL A N 1
ATOM 1294 C CA . VAL A 1 171 ? -11.753 -8.029 -15.855 1.00 93.69 171 VAL A CA 1
ATOM 1295 C C . VAL A 1 171 ? -12.119 -7.650 -14.416 1.00 93.69 171 VAL A C 1
ATOM 1297 O O . VAL A 1 171 ? -12.049 -8.490 -13.509 1.00 93.69 171 VAL A O 1
ATOM 1300 N N . MET A 1 172 ? -12.512 -6.394 -14.191 1.00 89.75 172 MET A N 1
ATOM 1301 C CA . MET A 1 172 ? -12.852 -5.892 -12.860 1.00 89.75 172 MET A CA 1
ATOM 1302 C C . MET A 1 172 ? -14.150 -6.506 -12.331 1.00 89.75 172 MET A C 1
ATOM 1304 O O . MET A 1 172 ? -14.182 -6.992 -11.196 1.00 89.75 172 MET A O 1
ATOM 1308 N N . HIS A 1 173 ? -15.204 -6.531 -13.150 1.00 91.38 173 HIS A N 1
ATOM 1309 C CA . HIS A 1 173 ? -16.563 -6.794 -12.665 1.00 91.38 173 HIS A CA 1
ATOM 1310 C C . HIS A 1 173 ? -17.107 -8.188 -12.981 1.00 91.38 173 HIS A C 1
ATOM 1312 O O . HIS A 1 173 ? -18.058 -8.610 -12.326 1.00 91.38 173 HIS A O 1
ATOM 1318 N N . VAL A 1 174 ? -16.508 -8.943 -13.910 1.00 92.19 174 VAL A N 1
ATOM 1319 C CA . VAL A 1 174 ? -17.004 -10.272 -14.312 1.00 92.19 174 VAL A CA 1
ATOM 1320 C C . VAL A 1 174 ? -16.049 -11.377 -13.829 1.00 92.19 174 VAL A C 1
ATOM 1322 O O . VAL A 1 174 ? -15.009 -11.617 -14.447 1.00 92.19 174 VAL A O 1
ATOM 1325 N N . PRO A 1 175 ? -16.387 -12.129 -12.754 1.00 89.25 175 PRO A N 1
ATOM 1326 C CA . PRO A 1 175 ? -15.504 -13.160 -12.198 1.00 89.25 175 PRO A CA 1
ATOM 1327 C C . PRO A 1 175 ? -15.143 -14.262 -13.197 1.00 89.25 175 PRO A C 1
ATOM 1329 O O . PRO A 1 175 ? -14.004 -14.718 -13.214 1.00 89.25 175 PRO A O 1
ATOM 1332 N N . ARG A 1 176 ? -16.097 -14.654 -14.055 1.00 92.31 176 ARG A N 1
ATOM 1333 C CA . ARG A 1 176 ? -15.885 -15.661 -15.106 1.00 92.31 176 ARG A CA 1
ATOM 1334 C C . ARG A 1 176 ? -14.854 -15.199 -16.136 1.00 92.31 176 ARG A C 1
ATOM 1336 O O . ARG A 1 176 ? -13.976 -15.972 -16.498 1.00 92.31 176 ARG A O 1
ATOM 1343 N N . PHE A 1 177 ? -14.921 -13.934 -16.558 1.00 93.31 177 PHE A N 1
ATOM 1344 C CA . PHE A 1 177 ? -13.955 -13.362 -17.495 1.00 93.31 177 PHE A CA 1
ATOM 1345 C C . PHE A 1 177 ? -12.568 -13.249 -16.862 1.00 93.31 177 PHE A C 1
ATOM 1347 O O . PHE A 1 177 ? -11.576 -13.620 -17.477 1.00 93.31 177 PHE A O 1
ATOM 1354 N N . ARG A 1 178 ? -12.488 -12.835 -15.593 1.00 92.50 178 ARG A N 1
ATOM 1355 C CA . ARG A 1 178 ? -11.223 -12.825 -14.848 1.00 92.50 178 ARG A CA 1
ATOM 1356 C C . ARG A 1 178 ? -10.607 -14.220 -14.727 1.00 92.50 178 ARG A C 1
ATOM 1358 O O . ARG A 1 178 ? -9.410 -14.356 -14.958 1.00 92.50 178 ARG A O 1
ATOM 1365 N N . ALA A 1 179 ? -11.400 -15.241 -14.398 1.00 89.75 179 ALA A N 1
ATOM 1366 C CA . ALA A 1 179 ? -10.932 -16.626 -14.351 1.00 89.75 179 ALA A CA 1
ATOM 1367 C C . ALA A 1 179 ? -10.443 -17.094 -15.731 1.00 89.75 179 ALA A C 1
ATOM 1369 O O . ALA A 1 179 ? -9.373 -17.684 -15.840 1.00 89.75 179 ALA A O 1
ATOM 1370 N N . TRP A 1 180 ? -11.170 -16.749 -16.798 1.00 94.25 180 TRP A N 1
ATOM 1371 C CA . TRP A 1 180 ? -10.740 -17.006 -18.171 1.00 94.25 180 TRP A CA 1
ATOM 1372 C C . TRP A 1 180 ? -9.398 -16.325 -18.491 1.00 94.25 180 TRP A C 1
ATOM 1374 O O . TRP A 1 180 ? -8.480 -16.996 -18.957 1.00 94.25 180 TRP A O 1
ATOM 1384 N N . CYS A 1 181 ? -9.225 -15.040 -18.163 1.00 93.50 181 CYS A N 1
ATOM 1385 C CA . CYS A 1 181 ? -7.957 -14.323 -18.339 1.00 93.50 181 CYS A CA 1
ATOM 1386 C C . CYS A 1 181 ? -6.816 -14.963 -17.536 1.00 93.50 181 CYS A C 1
ATOM 1388 O O . CYS A 1 181 ? -5.713 -15.100 -18.056 1.00 93.50 181 CYS A O 1
ATOM 1390 N N . GLN A 1 182 ? -7.070 -15.379 -16.292 1.00 90.62 182 GLN A N 1
ATOM 1391 C CA . GLN A 1 182 ? -6.082 -16.061 -15.451 1.00 90.62 182 GLN A CA 1
ATOM 1392 C C . GLN A 1 182 ? -5.649 -17.393 -16.063 1.00 90.62 182 GLN A C 1
ATOM 1394 O O . GLN A 1 182 ? -4.452 -17.644 -16.159 1.00 90.62 182 GLN A O 1
ATOM 1399 N N . LEU A 1 183 ? -6.592 -18.206 -16.543 1.00 92.56 183 LEU A N 1
ATOM 1400 C CA . LEU A 1 183 ? -6.289 -19.466 -17.224 1.00 92.56 183 LEU A CA 1
ATOM 1401 C C . LEU A 1 183 ? -5.478 -19.233 -18.503 1.00 92.56 183 LEU A C 1
ATOM 1403 O O . LEU A 1 183 ? -4.506 -19.940 -18.754 1.00 92.56 183 LEU A O 1
ATOM 1407 N N . ARG A 1 184 ? -5.824 -18.214 -19.302 1.00 94.25 184 ARG A N 1
ATOM 1408 C CA . ARG A 1 184 ? -5.056 -17.853 -20.505 1.00 94.25 184 ARG A CA 1
ATOM 1409 C C . ARG A 1 184 ? -3.658 -17.350 -20.164 1.00 94.25 184 ARG A C 1
ATOM 1411 O O . ARG A 1 184 ? -2.703 -17.779 -20.799 1.00 94.25 184 ARG A O 1
ATOM 1418 N N . ALA A 1 185 ? -3.518 -16.508 -19.145 1.00 92.00 185 ALA A N 1
ATOM 1419 C CA . ALA A 1 185 ? -2.220 -16.039 -18.674 1.00 92.00 185 ALA A CA 1
ATOM 1420 C C . ALA A 1 185 ? -1.359 -17.194 -18.138 1.00 92.00 185 ALA A C 1
ATOM 1422 O O . ALA A 1 185 ? -0.174 -17.263 -18.446 1.00 92.00 185 ALA A O 1
ATOM 1423 N N . GLN A 1 186 ? -1.952 -18.133 -17.396 1.00 92.19 186 GLN A N 1
ATOM 1424 C CA . GLN A 1 186 ? -1.277 -19.343 -16.920 1.00 92.19 186 GLN A CA 1
ATOM 1425 C C . GLN A 1 186 ? -0.872 -20.262 -18.070 1.00 92.19 186 GLN A C 1
ATOM 1427 O O . GLN A 1 186 ? 0.229 -20.799 -18.040 1.00 92.19 186 GLN A O 1
ATOM 1432 N N . LEU A 1 187 ? -1.713 -20.409 -19.097 1.00 93.56 187 LEU A N 1
ATOM 1433 C CA . LEU A 1 187 ? -1.375 -21.161 -20.303 1.00 93.56 187 LEU A CA 1
ATOM 1434 C C . LEU A 1 187 ? -0.209 -20.502 -21.043 1.00 93.56 187 LEU A C 1
ATOM 1436 O O . LEU A 1 187 ? 0.759 -21.177 -21.366 1.00 93.56 187 LEU A O 1
ATOM 1440 N N . ILE A 1 188 ? -0.263 -19.188 -21.270 1.00 93.25 188 ILE A N 1
ATOM 1441 C CA . ILE A 1 188 ? 0.829 -18.436 -21.900 1.00 93.25 188 ILE A CA 1
ATOM 1442 C C . ILE A 1 188 ? 2.109 -18.588 -21.080 1.00 93.25 188 ILE A C 1
ATOM 1444 O O . ILE A 1 188 ? 3.154 -18.897 -21.639 1.00 93.25 188 ILE A O 1
ATOM 1448 N N . TRP A 1 189 ? 2.033 -18.439 -19.758 1.00 92.25 189 TRP A N 1
ATOM 1449 C CA . TRP A 1 189 ? 3.170 -18.648 -18.867 1.00 92.25 189 TRP A CA 1
ATOM 1450 C C . TRP A 1 189 ? 3.695 -20.083 -18.923 1.00 92.25 189 TRP A C 1
ATOM 1452 O O . TRP A 1 189 ? 4.903 -20.285 -18.964 1.00 92.25 189 TRP A O 1
ATOM 1462 N N . TYR A 1 190 ? 2.813 -21.081 -18.962 1.00 92.56 190 TYR A N 1
ATOM 1463 C CA . TYR A 1 190 ? 3.184 -22.481 -19.123 1.00 92.56 190 TYR A CA 1
ATOM 1464 C C . TYR A 1 190 ? 3.898 -22.707 -20.455 1.00 92.56 190 TYR A C 1
ATOM 1466 O O . TYR A 1 190 ? 4.937 -23.360 -20.470 1.00 92.56 190 TYR A O 1
ATOM 1474 N N . LEU A 1 191 ? 3.405 -22.131 -21.554 1.00 93.12 191 LEU A N 1
ATOM 1475 C CA . LEU A 1 191 ? 4.032 -22.217 -22.872 1.00 93.12 191 LEU A CA 1
ATOM 1476 C C . LEU A 1 191 ? 5.387 -21.504 -22.885 1.00 93.12 191 LEU A C 1
ATOM 1478 O O . LEU A 1 191 ? 6.378 -22.113 -23.267 1.00 93.12 191 LEU A O 1
ATOM 1482 N N . ILE A 1 192 ? 5.465 -20.265 -22.393 1.00 92.00 192 ILE A N 1
ATOM 1483 C CA . ILE A 1 192 ? 6.714 -19.506 -22.229 1.00 92.00 192 ILE A CA 1
ATOM 1484 C C . ILE A 1 192 ? 7.709 -20.317 -21.408 1.00 92.00 192 ILE A C 1
ATOM 1486 O O . ILE A 1 192 ? 8.819 -20.575 -21.855 1.00 92.00 192 ILE A O 1
ATOM 1490 N N . ARG A 1 193 ? 7.312 -20.791 -20.227 1.00 91.50 193 ARG A N 1
ATOM 1491 C CA . ARG A 1 193 ? 8.168 -21.612 -19.375 1.00 91.50 193 ARG A CA 1
ATOM 1492 C C . ARG A 1 193 ? 8.575 -22.893 -20.087 1.00 91.50 193 ARG A C 1
ATOM 1494 O O . ARG A 1 193 ? 9.717 -23.307 -19.954 1.00 91.50 193 ARG A O 1
ATOM 1501 N N . THR A 1 194 ? 7.684 -23.523 -20.838 1.00 90.75 194 THR A N 1
ATOM 1502 C CA . THR A 1 194 ? 7.990 -24.771 -21.535 1.00 90.75 194 THR A CA 1
ATOM 1503 C C . THR A 1 194 ? 8.977 -24.540 -22.668 1.00 90.75 194 THR A C 1
ATOM 1505 O O . THR A 1 194 ? 9.965 -25.254 -22.735 1.00 90.75 194 THR A O 1
ATOM 1508 N N . TYR A 1 195 ? 8.775 -23.533 -23.512 1.00 91.81 195 TYR A N 1
ATOM 1509 C CA . TYR A 1 195 ? 9.601 -23.307 -24.698 1.00 91.81 195 TYR A CA 1
ATOM 1510 C C . TYR A 1 195 ? 10.859 -22.480 -24.436 1.00 91.81 195 TYR A C 1
ATOM 1512 O O . TYR A 1 195 ? 11.891 -22.753 -25.034 1.00 91.81 195 TYR A O 1
ATOM 1520 N N . ILE A 1 196 ? 10.803 -21.493 -23.543 1.00 92.56 196 ILE A N 1
ATOM 1521 C CA . ILE A 1 196 ? 11.928 -20.587 -23.262 1.00 92.56 196 ILE A CA 1
ATOM 1522 C C . ILE A 1 196 ? 12.800 -21.121 -22.121 1.00 92.56 196 ILE A C 1
ATOM 1524 O O . ILE A 1 196 ? 14.003 -20.885 -22.119 1.00 92.56 196 ILE A O 1
ATOM 1528 N N . VAL A 1 197 ? 12.232 -21.863 -21.161 1.00 87.25 197 VAL A N 1
ATOM 1529 C CA . VAL A 1 197 ? 12.991 -22.367 -20.000 1.00 87.25 197 VAL A CA 1
ATOM 1530 C C . VAL A 1 197 ? 13.193 -23.879 -20.070 1.00 87.25 197 VAL A C 1
ATOM 1532 O O . VAL A 1 197 ? 14.323 -24.356 -20.097 1.00 87.25 197 VAL A O 1
ATOM 1535 N N . ALA A 1 198 ? 12.115 -24.662 -20.109 1.00 86.31 198 ALA A N 1
ATOM 1536 C CA . ALA A 1 198 ? 12.187 -26.109 -19.942 1.00 86.31 198 ALA A CA 1
ATOM 1537 C C . ALA A 1 198 ? 12.736 -26.831 -21.178 1.00 86.31 198 ALA A C 1
ATOM 1539 O O . ALA A 1 198 ? 13.487 -27.784 -21.019 1.00 86.31 198 ALA A O 1
ATOM 1540 N N . ALA A 1 199 ? 12.385 -26.407 -22.392 1.00 87.94 199 ALA A N 1
ATOM 1541 C CA . ALA A 1 199 ? 12.843 -27.033 -23.627 1.00 87.94 199 ALA A CA 1
ATOM 1542 C C . ALA A 1 199 ? 14.360 -26.864 -23.810 1.00 87.94 199 ALA A C 1
ATOM 1544 O O . ALA A 1 199 ? 15.015 -27.891 -23.979 1.00 87.94 199 ALA A O 1
ATOM 1545 N N . PRO A 1 200 ? 14.962 -25.665 -23.648 1.00 86.56 200 PRO A N 1
ATOM 1546 C CA . PRO A 1 200 ? 16.414 -25.525 -23.641 1.00 86.56 200 PRO A CA 1
ATOM 1547 C C . PRO A 1 200 ? 17.062 -26.370 -22.553 1.00 86.56 200 PRO A C 1
ATOM 1549 O O . PRO A 1 200 ? 18.004 -27.093 -22.839 1.00 86.56 200 PRO A O 1
ATOM 1552 N N . VAL A 1 201 ? 16.528 -26.366 -21.327 1.00 86.25 201 VAL A N 1
ATOM 1553 C CA . VAL A 1 201 ? 17.070 -27.191 -20.235 1.00 86.25 201 VAL A CA 1
ATOM 1554 C C . VAL A 1 201 ? 16.999 -28.685 -20.565 1.00 86.25 201 VAL A C 1
ATOM 1556 O O . VAL A 1 201 ? 17.950 -29.407 -20.296 1.00 86.25 201 VAL A O 1
ATOM 1559 N N . ARG A 1 202 ? 15.915 -29.166 -21.185 1.00 84.62 202 ARG A N 1
ATOM 1560 C CA . ARG A 1 202 ? 15.788 -30.561 -21.638 1.00 84.62 202 ARG A CA 1
ATOM 1561 C C . ARG A 1 202 ? 16.764 -30.892 -22.763 1.00 84.62 202 ARG A C 1
ATOM 1563 O O . ARG A 1 202 ? 17.342 -31.969 -22.738 1.00 84.62 202 ARG A O 1
ATOM 1570 N N . ILE A 1 203 ? 16.970 -29.977 -23.711 1.00 88.00 203 ILE A N 1
ATOM 1571 C CA . ILE A 1 203 ? 17.966 -30.130 -24.779 1.00 88.00 203 ILE A CA 1
ATOM 1572 C C . ILE A 1 203 ? 19.370 -30.181 -24.165 1.00 88.00 203 ILE A C 1
ATOM 1574 O O . ILE A 1 203 ? 20.112 -31.120 -24.434 1.00 88.00 203 ILE A O 1
ATOM 1578 N N . PHE A 1 204 ? 19.707 -29.246 -23.274 1.00 81.81 204 PHE A N 1
ATOM 1579 C CA . PHE A 1 204 ? 20.997 -29.198 -22.583 1.00 81.81 204 PHE A CA 1
ATOM 1580 C C . PHE A 1 204 ? 21.236 -30.398 -21.667 1.00 81.81 204 PHE A C 1
ATOM 1582 O O . PHE A 1 204 ? 22.374 -30.836 -21.555 1.00 81.81 204 PHE A O 1
ATOM 1589 N N . ASN A 1 205 ? 20.196 -30.947 -21.039 1.00 84.81 205 ASN A N 1
ATOM 1590 C CA . ASN A 1 205 ? 20.277 -32.144 -20.197 1.00 84.81 205 ASN A CA 1
ATOM 1591 C C . ASN A 1 205 ? 20.104 -33.453 -20.982 1.00 84.81 205 ASN A C 1
ATOM 1593 O O . ASN A 1 205 ? 20.121 -34.523 -20.375 1.00 84.81 205 ASN A O 1
ATOM 1597 N N . SER A 1 206 ? 19.922 -33.396 -22.304 1.00 89.00 206 SER A N 1
ATOM 1598 C CA . SER A 1 206 ? 19.875 -34.606 -23.121 1.00 89.00 206 SER A CA 1
ATOM 1599 C C . SER A 1 206 ? 21.236 -35.314 -23.078 1.00 89.00 206 SER A C 1
ATOM 1601 O O . SER A 1 206 ? 22.270 -34.641 -23.017 1.00 89.00 206 SER A O 1
ATOM 1603 N N . PRO A 1 207 ? 21.269 -36.658 -23.106 1.00 85.06 207 PRO A N 1
ATOM 1604 C CA . PRO A 1 207 ? 22.510 -37.416 -22.955 1.00 85.06 207 PRO A CA 1
ATOM 1605 C C . PRO A 1 207 ? 23.549 -37.045 -24.021 1.00 85.06 207 PRO A C 1
ATOM 1607 O O . PRO A 1 207 ? 24.707 -36.838 -23.682 1.00 85.06 207 PRO A O 1
ATOM 1610 N N . ILE A 1 208 ? 23.116 -36.832 -25.267 1.00 88.00 208 ILE A N 1
ATOM 1611 C CA . ILE A 1 208 ? 23.982 -36.451 -26.395 1.00 88.00 208 ILE A CA 1
ATOM 1612 C C . ILE A 1 208 ? 24.618 -35.073 -26.168 1.00 88.00 208 ILE A C 1
ATOM 1614 O O . ILE A 1 208 ? 25.820 -34.888 -26.356 1.00 88.00 208 ILE A O 1
ATOM 1618 N N . VAL A 1 209 ? 23.820 -34.086 -25.743 1.00 86.19 209 VAL A N 1
ATOM 1619 C CA . VAL A 1 209 ? 24.333 -32.732 -25.502 1.00 86.19 209 VAL A CA 1
ATOM 1620 C C . VAL A 1 209 ? 25.225 -32.715 -24.266 1.00 86.19 209 VAL A C 1
ATOM 1622 O O . VAL A 1 209 ? 26.275 -32.089 -24.303 1.00 86.19 209 VAL A O 1
ATOM 1625 N N . GLN A 1 210 ? 24.879 -33.432 -23.197 1.00 85.50 210 GLN A N 1
ATOM 1626 C CA . GLN A 1 210 ? 25.748 -33.559 -22.024 1.00 85.50 210 GLN A CA 1
ATOM 1627 C C . GLN A 1 210 ? 27.073 -34.248 -22.355 1.00 85.50 210 GLN A C 1
ATOM 1629 O O . GLN A 1 210 ? 28.106 -33.813 -21.858 1.00 85.50 210 GLN A O 1
ATOM 1634 N N . GLU A 1 211 ? 27.070 -35.276 -23.200 1.00 86.38 211 GLU A N 1
ATOM 1635 C CA . GLU A 1 211 ? 28.288 -35.953 -23.650 1.00 86.38 211 GLU A CA 1
ATOM 1636 C C . GLU A 1 211 ? 29.187 -35.006 -24.455 1.00 86.38 211 GLU A C 1
ATOM 1638 O O . GLU A 1 211 ? 30.382 -34.891 -24.174 1.00 86.38 211 GLU A O 1
ATOM 1643 N N . PHE A 1 212 ? 28.605 -34.212 -25.360 1.00 89.12 212 PHE A N 1
ATOM 1644 C CA . PHE A 1 212 ? 29.337 -33.162 -26.069 1.00 89.12 212 PHE A CA 1
ATOM 1645 C C . PHE A 1 212 ? 29.850 -32.063 -25.126 1.00 89.12 212 PHE A C 1
ATOM 1647 O O . PHE A 1 212 ? 31.024 -31.704 -25.185 1.00 89.12 212 PHE A O 1
ATOM 1654 N N . LEU A 1 213 ? 29.011 -31.547 -24.222 1.00 85.31 213 LEU A N 1
ATOM 1655 C CA . LEU A 1 213 ? 29.372 -30.485 -23.275 1.00 85.31 213 LEU A CA 1
ATOM 1656 C C . LEU A 1 213 ? 30.418 -30.934 -22.242 1.00 85.31 213 LEU A C 1
ATOM 1658 O O . LEU A 1 213 ? 31.173 -30.104 -21.740 1.00 85.31 213 LEU A O 1
ATOM 1662 N N . ARG A 1 214 ? 30.475 -32.229 -21.913 1.00 85.25 214 ARG A N 1
ATOM 1663 C CA . ARG A 1 214 ? 31.493 -32.819 -21.027 1.00 85.25 214 ARG A CA 1
ATOM 1664 C C . ARG A 1 214 ? 32.747 -33.263 -21.776 1.00 85.25 214 ARG A C 1
ATOM 1666 O O . ARG A 1 214 ? 33.731 -33.619 -21.133 1.00 85.25 214 ARG A O 1
ATOM 1673 N N . SER A 1 215 ? 32.736 -33.231 -23.109 1.00 88.94 215 SER A N 1
ATOM 1674 C CA . SER A 1 215 ? 33.904 -33.586 -23.908 1.00 88.94 215 SER A CA 1
ATOM 1675 C C . SER A 1 215 ? 35.076 -32.637 -23.637 1.00 88.94 215 SER A C 1
ATOM 1677 O O . SER A 1 215 ? 34.920 -31.432 -23.390 1.00 88.94 215 SER A O 1
ATOM 1679 N N . THR A 1 216 ? 36.287 -33.178 -23.737 1.00 85.44 216 THR A N 1
ATOM 1680 C CA . THR A 1 216 ? 37.533 -32.411 -23.628 1.00 85.44 216 THR A CA 1
ATOM 1681 C C . THR A 1 216 ? 37.601 -31.320 -24.700 1.00 85.44 216 THR A C 1
ATOM 1683 O O . THR A 1 216 ? 38.080 -30.219 -24.432 1.00 85.44 216 THR A O 1
ATOM 1686 N N . PHE A 1 217 ? 37.047 -31.594 -25.888 1.00 88.25 217 PHE A N 1
ATOM 1687 C CA . PHE A 1 217 ? 36.952 -30.643 -26.993 1.00 88.25 217 PHE A CA 1
ATOM 1688 C C . PHE A 1 217 ? 36.085 -29.430 -26.646 1.00 88.25 217 PHE A C 1
ATOM 1690 O O . PHE A 1 217 ? 36.553 -28.302 -26.777 1.00 88.25 217 PHE A O 1
ATOM 1697 N N . TYR A 1 218 ? 34.853 -29.627 -26.158 1.00 86.25 218 TYR A N 1
ATOM 1698 C CA . TYR A 1 218 ? 33.990 -28.503 -25.782 1.00 86.25 218 TYR A CA 1
ATOM 1699 C C . TYR A 1 218 ? 34.567 -27.720 -24.602 1.00 86.25 218 TYR A C 1
ATOM 1701 O O . TYR A 1 218 ? 34.499 -26.494 -24.577 1.00 86.25 218 TYR A O 1
ATOM 1709 N N . THR A 1 219 ? 35.192 -28.406 -23.643 1.00 83.44 219 THR A N 1
ATOM 1710 C CA . THR A 1 219 ? 35.868 -27.744 -22.521 1.00 83.44 219 THR A CA 1
ATOM 1711 C C . THR A 1 219 ? 37.001 -26.837 -23.010 1.00 83.44 219 THR A C 1
ATOM 1713 O O . THR A 1 219 ? 37.104 -25.693 -22.555 1.00 83.44 219 THR A O 1
ATOM 1716 N N . ALA A 1 220 ? 37.803 -27.293 -23.978 1.00 84.94 220 ALA A N 1
ATOM 1717 C CA . ALA A 1 220 ? 38.815 -26.469 -24.630 1.00 84.94 220 ALA A CA 1
ATOM 1718 C C . ALA A 1 220 ? 38.181 -25.322 -25.439 1.00 84.94 220 ALA A C 1
ATOM 1720 O O . ALA A 1 220 ? 38.539 -24.164 -25.242 1.00 84.94 220 ALA A O 1
ATOM 1721 N N . LEU A 1 221 ? 37.178 -25.601 -26.275 1.00 88.31 221 LEU A N 1
ATOM 1722 C CA . LEU A 1 221 ? 36.480 -24.591 -27.077 1.00 88.31 221 LEU A CA 1
ATOM 1723 C C . LEU A 1 221 ? 35.868 -23.488 -26.200 1.00 88.31 221 LEU A C 1
ATOM 1725 O O . LEU A 1 221 ? 36.019 -22.299 -26.478 1.00 88.31 221 LEU A O 1
ATOM 1729 N N . ARG A 1 222 ? 35.214 -23.864 -25.099 1.00 87.00 222 ARG A N 1
ATOM 1730 C CA . ARG A 1 222 ? 34.614 -22.928 -24.148 1.00 87.00 222 ARG A CA 1
ATOM 1731 C C . ARG A 1 222 ? 35.663 -22.036 -23.488 1.00 87.00 222 ARG A C 1
ATOM 1733 O O . ARG A 1 222 ? 35.437 -20.834 -23.372 1.00 87.00 222 ARG A O 1
ATOM 1740 N N . SER A 1 223 ? 36.778 -22.623 -23.057 1.00 83.00 223 SER A N 1
ATOM 1741 C CA . SER A 1 223 ? 37.799 -21.926 -22.260 1.00 83.00 223 SER A CA 1
ATOM 1742 C C . SER A 1 223 ? 38.716 -21.056 -23.124 1.00 83.00 223 SER A C 1
ATOM 1744 O O . SER A 1 223 ? 39.049 -19.938 -22.740 1.00 83.00 223 SER A O 1
ATOM 1746 N N . TYR A 1 224 ? 39.078 -21.520 -24.323 1.00 85.75 224 TYR A N 1
ATOM 1747 C CA . TYR A 1 224 ? 40.016 -20.825 -25.210 1.00 85.75 224 TYR A CA 1
ATOM 1748 C C . TYR A 1 224 ? 39.346 -19.946 -26.269 1.00 85.75 224 TYR A C 1
ATOM 1750 O O . TYR A 1 224 ? 39.997 -19.045 -26.789 1.00 85.75 224 TYR A O 1
ATOM 1758 N N . VAL A 1 225 ? 38.066 -20.174 -26.586 1.00 87.75 225 VAL A N 1
ATOM 1759 C CA . VAL A 1 225 ? 37.383 -19.457 -27.675 1.00 87.75 225 VAL A CA 1
ATOM 1760 C C . VAL A 1 225 ? 36.127 -18.739 -27.196 1.00 87.75 225 VAL A C 1
ATOM 1762 O O . VAL A 1 225 ? 36.055 -17.518 -27.300 1.00 87.75 225 VAL A O 1
ATOM 1765 N N . ILE A 1 226 ? 35.143 -19.453 -26.640 1.00 89.88 226 ILE A N 1
ATOM 1766 C CA . ILE A 1 226 ? 33.815 -18.873 -26.363 1.00 89.88 226 ILE A CA 1
ATOM 1767 C C . ILE A 1 226 ? 33.886 -17.781 -25.288 1.00 89.88 226 ILE A C 1
ATOM 1769 O O . ILE A 1 226 ? 33.444 -16.659 -25.526 1.00 89.88 226 ILE A O 1
ATOM 1773 N N . TRP A 1 227 ? 34.443 -18.080 -24.110 1.00 85.88 227 TRP A N 1
ATOM 1774 C CA . TRP A 1 227 ? 34.519 -17.099 -23.022 1.00 85.88 227 TRP A CA 1
ATOM 1775 C C . TRP A 1 227 ? 35.382 -15.876 -23.364 1.00 85.88 227 TRP A C 1
ATOM 1777 O O . TRP A 1 227 ? 34.907 -14.752 -23.175 1.00 85.88 227 TRP A O 1
ATOM 1787 N N . PRO A 1 228 ? 36.593 -16.046 -23.931 1.00 90.38 228 PRO A N 1
ATOM 1788 C CA . PRO A 1 228 ? 37.392 -14.917 -24.393 1.00 90.38 228 PRO A CA 1
ATOM 1789 C C . PRO A 1 228 ? 36.687 -14.062 -25.449 1.00 90.38 228 PRO A C 1
ATOM 1791 O O . PRO A 1 228 ? 36.755 -12.834 -25.379 1.00 90.38 228 PRO A O 1
ATOM 1794 N N . ALA A 1 229 ? 35.948 -14.683 -26.376 1.00 89.88 229 ALA A N 1
ATOM 1795 C CA . ALA A 1 229 ? 35.163 -13.968 -27.381 1.00 89.88 229 ALA A CA 1
ATOM 1796 C C . ALA A 1 229 ? 34.037 -13.139 -26.752 1.00 89.88 229 ALA A C 1
ATOM 1798 O O . ALA A 1 229 ? 33.847 -11.990 -27.144 1.00 89.88 229 ALA A O 1
ATOM 1799 N N . ILE A 1 230 ? 33.325 -13.679 -25.755 1.00 90.00 230 ILE A N 1
ATOM 1800 C CA . ILE A 1 230 ? 32.280 -12.940 -25.028 1.00 90.00 230 ILE A CA 1
ATOM 1801 C C . ILE A 1 230 ? 32.881 -11.719 -24.331 1.00 90.00 230 ILE A C 1
ATOM 1803 O O . ILE A 1 230 ? 32.376 -10.608 -24.487 1.00 90.00 230 ILE A O 1
ATOM 1807 N N . VAL A 1 231 ? 33.978 -11.898 -23.595 1.00 87.12 231 VAL A N 1
ATOM 1808 C CA . VAL A 1 231 ? 34.623 -10.798 -22.866 1.00 87.12 231 VAL A CA 1
ATOM 1809 C C . VAL A 1 231 ? 35.181 -9.752 -23.836 1.00 87.12 231 VAL A C 1
ATOM 1811 O O . VAL A 1 231 ? 34.981 -8.559 -23.627 1.00 87.12 231 VAL A O 1
ATOM 1814 N N . THR A 1 232 ? 35.763 -10.175 -24.958 1.00 88.81 232 THR A N 1
ATOM 1815 C CA . THR A 1 232 ? 36.215 -9.266 -26.026 1.00 88.81 232 THR A CA 1
ATOM 1816 C C . THR A 1 232 ? 35.058 -8.500 -26.660 1.00 88.81 232 THR A C 1
ATOM 1818 O O . THR A 1 232 ? 35.172 -7.298 -26.891 1.00 88.81 232 THR A O 1
ATOM 1821 N N . ALA A 1 233 ? 33.916 -9.151 -26.893 1.00 87.81 233 ALA A N 1
ATOM 1822 C CA . ALA A 1 233 ? 32.719 -8.484 -27.396 1.00 87.81 233 ALA A CA 1
ATOM 1823 C C . ALA A 1 233 ? 32.213 -7.418 -26.411 1.00 87.81 233 ALA A C 1
ATOM 1825 O O . ALA A 1 233 ? 31.870 -6.314 -26.834 1.00 87.81 233 ALA A O 1
ATOM 1826 N N . VAL A 1 234 ? 32.230 -7.702 -25.105 1.00 88.00 234 VAL A N 1
ATOM 1827 C CA . VAL A 1 234 ? 31.889 -6.723 -24.060 1.00 88.00 234 VAL A CA 1
ATOM 1828 C C . VAL A 1 234 ? 32.883 -5.557 -24.048 1.00 88.00 234 VAL A C 1
ATOM 1830 O O . VAL A 1 234 ? 32.453 -4.403 -24.064 1.00 88.00 234 VAL A O 1
ATOM 1833 N N . PHE A 1 235 ? 34.194 -5.822 -24.110 1.00 85.38 235 PHE A N 1
ATOM 1834 C CA . PHE A 1 235 ? 35.216 -4.772 -24.220 1.00 85.38 235 PHE A CA 1
ATOM 1835 C C . PHE A 1 235 ? 35.020 -3.900 -25.464 1.00 85.38 235 PHE A C 1
ATOM 1837 O O . PHE A 1 235 ? 35.162 -2.685 -25.381 1.00 85.38 235 PHE A O 1
ATOM 1844 N N . ARG A 1 236 ? 34.619 -4.484 -26.598 1.00 83.75 236 ARG A N 1
ATOM 1845 C CA . ARG A 1 236 ? 34.325 -3.742 -27.833 1.00 83.75 236 ARG A CA 1
ATOM 1846 C C . ARG A 1 236 ? 33.045 -2.901 -27.743 1.00 83.75 236 ARG A C 1
ATOM 1848 O O . ARG A 1 236 ? 32.925 -1.889 -28.430 1.00 83.75 236 ARG A O 1
ATOM 1855 N N . LEU A 1 237 ? 32.067 -3.332 -26.946 1.00 83.81 237 LEU A N 1
ATOM 1856 C CA . LEU A 1 237 ? 30.811 -2.605 -26.749 1.00 83.81 237 LEU A CA 1
ATOM 1857 C C . LEU A 1 237 ? 30.974 -1.404 -25.810 1.00 83.81 237 LEU A C 1
ATOM 1859 O O . LEU A 1 237 ? 30.342 -0.376 -26.046 1.00 83.81 237 LEU A O 1
ATOM 1863 N N . VAL A 1 238 ? 31.798 -1.542 -24.767 1.00 85.12 238 VAL A N 1
ATOM 1864 C CA . VAL A 1 238 ? 31.980 -0.528 -23.711 1.00 85.12 238 VAL A CA 1
ATOM 1865 C C . VAL A 1 238 ? 33.197 0.370 -23.963 1.00 85.12 238 VAL A C 1
ATOM 1867 O O . VAL A 1 238 ? 33.202 1.529 -23.556 1.00 85.12 238 VAL A O 1
ATOM 1870 N N . GLY A 1 239 ? 34.232 -0.154 -24.619 1.00 80.44 239 GLY A N 1
ATOM 1871 C CA . GLY A 1 239 ? 35.492 0.540 -24.855 1.00 80.44 239 GLY A CA 1
ATOM 1872 C C . GLY A 1 239 ? 35.459 1.547 -26.013 1.00 80.44 239 GLY A C 1
ATOM 1873 O O . GLY A 1 239 ? 34.476 1.641 -26.756 1.00 80.44 239 GLY A O 1
ATOM 1874 N N . PRO A 1 240 ? 36.556 2.304 -26.195 1.00 76.81 240 PRO A N 1
ATOM 1875 C CA . PRO A 1 240 ? 36.714 3.224 -27.315 1.00 76.81 240 PRO A CA 1
ATOM 1876 C C . PRO A 1 240 ? 36.574 2.476 -28.643 1.00 76.81 240 PRO A C 1
ATOM 1878 O O . PRO A 1 240 ? 37.137 1.395 -28.807 1.00 76.81 240 PRO A O 1
ATOM 1881 N N . ARG A 1 241 ? 35.840 3.047 -29.605 1.00 82.12 241 ARG A N 1
ATOM 1882 C CA . ARG A 1 241 ? 35.719 2.455 -30.943 1.00 82.12 241 ARG A CA 1
ATOM 1883 C C . ARG A 1 241 ? 36.929 2.863 -31.786 1.00 82.12 241 ARG A C 1
ATOM 1885 O O . ARG A 1 241 ? 37.023 4.043 -32.125 1.00 82.12 241 ARG A O 1
ATOM 1892 N N . PRO A 1 242 ? 37.842 1.936 -32.126 1.00 80.69 242 PRO A N 1
ATOM 1893 C CA . PRO A 1 242 ? 38.936 2.250 -33.033 1.00 80.69 242 PRO A CA 1
ATOM 1894 C C . PRO A 1 242 ? 38.402 2.561 -34.446 1.00 80.69 242 PRO A C 1
ATOM 1896 O O . PRO A 1 242 ? 37.289 2.142 -34.790 1.00 80.69 242 PRO A O 1
ATOM 1899 N N . PRO A 1 243 ? 39.184 3.271 -35.280 1.00 81.38 243 PRO A N 1
ATOM 1900 C CA . PRO A 1 243 ? 38.887 3.471 -36.697 1.00 81.38 243 PRO A CA 1
ATOM 1901 C C . PRO A 1 243 ? 38.581 2.150 -37.420 1.00 81.38 243 PRO A C 1
ATOM 1903 O O . PRO A 1 243 ? 39.145 1.106 -37.087 1.00 81.38 243 PRO A O 1
ATOM 1906 N N . ALA A 1 244 ? 37.707 2.190 -38.432 1.00 79.06 244 ALA A N 1
ATOM 1907 C CA . ALA A 1 244 ? 37.215 0.991 -39.123 1.00 79.06 244 ALA A CA 1
ATOM 1908 C C . ALA A 1 244 ? 38.341 0.105 -39.693 1.00 79.06 244 ALA A C 1
ATOM 1910 O O . ALA A 1 244 ? 38.226 -1.118 -39.671 1.00 79.06 244 ALA A O 1
ATOM 1911 N N . GLU A 1 245 ? 39.441 0.720 -40.128 1.00 81.19 245 GLU A N 1
ATOM 1912 C CA . GLU A 1 245 ? 40.611 0.046 -40.701 1.00 81.19 245 GLU A CA 1
ATOM 1913 C C . GLU A 1 245 ? 41.399 -0.779 -39.672 1.00 81.19 245 GLU A C 1
ATOM 1915 O O . GLU A 1 245 ? 41.950 -1.824 -40.008 1.00 81.19 245 GLU A O 1
ATOM 1920 N N . THR A 1 246 ? 41.418 -0.365 -38.401 1.00 82.44 246 THR A N 1
ATOM 1921 C CA . THR A 1 246 ? 42.168 -1.054 -37.335 1.00 82.44 246 THR A CA 1
ATOM 1922 C C . THR A 1 246 ? 41.272 -1.905 -36.436 1.00 82.44 246 THR A C 1
ATOM 1924 O O . THR A 1 246 ? 41.764 -2.731 -35.668 1.00 82.44 246 THR A O 1
ATOM 1927 N N . ALA A 1 247 ? 39.948 -1.774 -36.553 1.00 81.88 247 ALA A N 1
ATOM 1928 C CA . ALA A 1 247 ? 38.982 -2.421 -35.670 1.00 81.88 247 ALA A CA 1
ATOM 1929 C C . ALA A 1 247 ? 39.101 -3.952 -35.607 1.00 81.88 247 ALA A C 1
ATOM 1931 O O . ALA A 1 247 ? 38.901 -4.535 -34.537 1.00 81.88 247 ALA A O 1
ATOM 1932 N N . LEU A 1 248 ? 39.429 -4.610 -36.723 1.00 84.25 248 LEU A N 1
ATOM 1933 C CA . LEU A 1 248 ? 39.621 -6.062 -36.751 1.00 84.25 248 LEU A CA 1
ATOM 1934 C C . LEU A 1 248 ? 40.890 -6.476 -35.994 1.00 84.25 248 LEU A C 1
ATOM 1936 O O . LEU A 1 248 ? 40.840 -7.404 -35.192 1.00 84.25 248 LEU A O 1
ATOM 1940 N N . HIS A 1 249 ? 41.995 -5.760 -36.207 1.00 85.31 249 HIS A N 1
ATOM 1941 C CA . HIS A 1 249 ? 43.277 -6.039 -35.564 1.00 85.31 249 HIS A CA 1
ATOM 1942 C C . HIS A 1 249 ? 43.182 -5.889 -34.042 1.00 85.31 249 HIS A C 1
ATOM 1944 O O . HIS A 1 249 ? 43.448 -6.843 -33.318 1.00 85.31 249 HIS A O 1
ATOM 1950 N N . TRP A 1 250 ? 42.643 -4.760 -33.569 1.00 83.12 250 TRP A N 1
ATOM 1951 C CA . TRP A 1 250 ? 42.379 -4.531 -32.145 1.00 83.12 250 TRP A CA 1
ATOM 1952 C C . TRP A 1 250 ? 41.469 -5.604 -31.534 1.00 83.12 250 TRP A C 1
ATOM 1954 O O . TRP A 1 250 ? 41.678 -6.026 -30.401 1.00 83.12 250 TRP A O 1
ATOM 1964 N N . SER A 1 251 ? 40.465 -6.086 -32.276 1.00 86.50 251 SER A N 1
ATOM 1965 C CA . SER A 1 251 ? 39.578 -7.151 -31.785 1.00 86.50 251 SER A CA 1
ATOM 1966 C C . SER A 1 251 ? 40.320 -8.479 -31.610 1.00 86.50 251 SER A C 1
ATOM 1968 O O . SER A 1 251 ? 40.066 -9.192 -30.643 1.00 86.50 251 SER A O 1
ATOM 1970 N N . ILE A 1 252 ? 41.242 -8.805 -32.519 1.00 90.00 252 ILE A N 1
ATOM 1971 C CA . ILE A 1 252 ? 42.073 -10.012 -32.439 1.00 90.00 252 ILE A CA 1
ATOM 1972 C C . ILE A 1 252 ? 43.064 -9.902 -31.276 1.00 90.00 252 ILE A C 1
ATOM 1974 O O . ILE A 1 252 ? 43.206 -10.853 -30.511 1.00 90.00 252 ILE A O 1
ATOM 1978 N N . GLU A 1 253 ? 43.707 -8.749 -31.095 1.00 89.88 253 GLU A N 1
ATOM 1979 C CA . GLU A 1 253 ? 44.637 -8.515 -29.985 1.00 89.88 253 GLU A CA 1
ATOM 1980 C C . GLU A 1 253 ? 43.940 -8.603 -28.626 1.00 89.88 253 GLU A C 1
ATOM 1982 O O . GLU A 1 253 ? 44.408 -9.318 -27.739 1.00 89.88 253 GLU A O 1
ATOM 1987 N N . ILE A 1 254 ? 42.784 -7.946 -28.472 1.00 87.81 254 ILE A N 1
ATOM 1988 C CA . ILE A 1 254 ? 41.976 -8.021 -27.247 1.00 87.81 254 ILE A CA 1
ATOM 1989 C C . ILE A 1 254 ? 41.511 -9.459 -27.013 1.00 87.81 254 ILE A C 1
ATOM 1991 O O . ILE A 1 254 ? 41.575 -9.936 -25.880 1.00 87.81 254 ILE A O 1
ATOM 1995 N N . PHE A 1 255 ? 41.102 -10.176 -28.064 1.00 92.25 255 PHE A N 1
ATOM 1996 C CA . PHE A 1 255 ? 40.733 -11.586 -27.967 1.00 92.25 255 PHE A CA 1
ATOM 1997 C C . PHE A 1 255 ? 41.884 -12.453 -27.468 1.00 92.25 255 PHE A C 1
ATOM 1999 O O . PHE A 1 255 ? 41.700 -13.204 -26.511 1.00 92.25 255 PHE A O 1
ATOM 2006 N N . LEU A 1 256 ? 43.072 -12.325 -28.056 1.00 92.31 256 LEU A N 1
ATOM 2007 C CA . LEU A 1 256 ? 44.254 -13.087 -27.655 1.00 92.31 256 LEU A CA 1
ATOM 2008 C C . LEU A 1 256 ? 44.692 -12.741 -26.229 1.00 92.31 256 LEU A C 1
ATOM 2010 O O . LEU A 1 256 ? 44.941 -13.646 -25.433 1.00 92.31 256 LEU A O 1
ATOM 2014 N N . ALA A 1 257 ? 44.726 -11.455 -25.878 1.00 89.75 257 ALA A N 1
ATOM 2015 C CA . ALA A 1 257 ? 45.058 -10.998 -24.532 1.00 89.75 257 ALA A CA 1
ATOM 2016 C C . ALA A 1 257 ? 44.061 -11.537 -23.495 1.00 89.75 257 ALA A C 1
ATOM 2018 O O . ALA A 1 257 ? 44.458 -12.067 -22.458 1.00 89.75 257 ALA A O 1
ATOM 2019 N N . THR A 1 258 ? 42.765 -11.480 -23.805 1.00 87.38 258 THR A N 1
ATOM 2020 C CA . THR A 1 258 ? 41.696 -12.015 -22.956 1.00 87.38 258 THR A CA 1
ATOM 2021 C C . THR A 1 258 ? 41.785 -13.537 -22.843 1.00 87.38 258 THR A C 1
ATOM 2023 O O . THR A 1 258 ? 41.639 -14.081 -21.750 1.00 87.38 258 THR A O 1
ATOM 2026 N N . ALA A 1 259 ? 42.060 -14.240 -23.945 1.00 88.94 259 ALA A N 1
ATOM 2027 C CA . ALA A 1 259 ? 42.204 -15.691 -23.963 1.00 88.94 259 ALA A CA 1
ATOM 2028 C C . ALA A 1 259 ? 43.404 -16.150 -23.129 1.00 88.94 259 ALA A C 1
ATOM 2030 O O . ALA A 1 259 ? 43.275 -17.085 -22.339 1.00 88.94 259 ALA A O 1
ATOM 2031 N N . LEU A 1 260 ? 44.547 -15.471 -23.243 1.00 90.25 260 LEU A N 1
ATOM 2032 C CA . LEU A 1 260 ? 45.729 -15.735 -22.422 1.00 90.25 260 LEU A CA 1
ATOM 2033 C C . LEU A 1 260 ? 45.463 -15.435 -20.945 1.00 90.25 260 LEU A C 1
ATOM 2035 O O . LEU A 1 260 ? 45.799 -16.245 -20.079 1.00 90.25 260 LEU A O 1
ATOM 2039 N N . PHE A 1 261 ? 44.821 -14.303 -20.654 1.00 89.81 261 PHE A N 1
ATOM 2040 C CA . PHE A 1 261 ? 44.511 -13.900 -19.289 1.00 89.81 261 PHE A CA 1
ATOM 2041 C C . PHE A 1 261 ? 43.549 -14.881 -18.614 1.00 89.81 261 PHE A C 1
ATOM 2043 O O . PHE A 1 261 ? 43.909 -15.442 -17.580 1.00 89.81 261 PHE A O 1
ATOM 2050 N N . LEU A 1 262 ? 42.377 -15.149 -19.201 1.00 85.62 262 LEU A N 1
ATOM 2051 C CA . LEU A 1 262 ? 41.350 -16.019 -18.611 1.00 85.62 262 LEU A CA 1
ATOM 2052 C C . LEU A 1 262 ? 41.830 -17.468 -18.425 1.00 85.62 262 LEU A C 1
ATOM 2054 O O . LEU A 1 262 ? 41.438 -18.116 -17.459 1.00 85.62 262 LEU A O 1
ATOM 2058 N N . ASN A 1 263 ? 42.717 -17.969 -19.293 1.00 87.06 263 ASN A N 1
ATOM 2059 C CA . ASN A 1 263 ? 43.274 -19.323 -19.164 1.00 87.06 263 ASN A CA 1
ATOM 2060 C C . ASN A 1 263 ? 44.508 -19.409 -18.240 1.00 87.06 263 ASN A C 1
ATOM 2062 O O . ASN A 1 263 ? 44.936 -20.509 -17.862 1.00 87.06 263 ASN A O 1
ATOM 2066 N N . SER A 1 264 ? 45.072 -18.272 -17.820 1.00 90.62 264 SER A N 1
ATOM 2067 C CA . SER A 1 264 ? 46.161 -18.230 -16.839 1.00 90.62 264 SER A CA 1
ATOM 2068 C C . SER A 1 264 ? 45.707 -18.691 -15.441 1.00 90.62 264 SER A C 1
ATOM 2070 O O . SER A 1 264 ? 44.515 -18.793 -15.141 1.00 90.62 264 SER A O 1
ATOM 2072 N N . ARG A 1 265 ? 46.667 -18.975 -14.546 1.00 83.88 265 ARG A N 1
ATOM 2073 C CA . ARG A 1 265 ? 46.368 -19.292 -13.132 1.00 83.88 265 ARG A CA 1
ATOM 2074 C C . ARG A 1 265 ? 45.661 -18.131 -12.424 1.00 83.88 265 ARG A C 1
ATOM 2076 O O . ARG A 1 265 ? 44.765 -18.361 -11.622 1.00 83.88 265 ARG A O 1
ATOM 2083 N N . ILE A 1 266 ? 46.057 -16.900 -12.749 1.00 85.12 266 ILE A N 1
ATOM 2084 C CA . ILE A 1 266 ? 45.503 -15.679 -12.156 1.00 85.12 266 ILE A CA 1
ATOM 2085 C C . ILE A 1 266 ? 44.079 -15.445 -12.671 1.00 85.12 266 ILE A C 1
ATOM 2087 O O . ILE A 1 266 ? 43.178 -15.210 -11.873 1.00 85.12 266 ILE A O 1
ATOM 2091 N N . GLY A 1 267 ? 43.851 -15.573 -13.982 1.00 83.62 267 GLY A N 1
ATOM 2092 C CA . GLY A 1 267 ? 42.530 -15.378 -14.585 1.00 83.62 267 GLY A CA 1
ATOM 2093 C C . GLY A 1 267 ? 41.484 -16.370 -14.084 1.00 83.62 267 GLY A C 1
ATOM 2094 O O . GLY A 1 267 ? 40.387 -15.950 -13.732 1.00 83.62 267 GLY A O 1
ATOM 2095 N N . ARG A 1 268 ? 41.835 -17.657 -13.949 1.00 82.19 268 ARG A N 1
ATOM 2096 C CA . ARG A 1 268 ? 40.930 -18.667 -13.367 1.00 82.19 268 ARG A CA 1
ATOM 2097 C C . ARG A 1 268 ? 40.566 -18.375 -11.913 1.00 82.19 268 ARG A C 1
ATOM 2099 O O . ARG A 1 268 ? 39.404 -18.490 -11.543 1.00 82.19 268 ARG A O 1
ATOM 2106 N N . TYR A 1 269 ? 41.534 -17.937 -11.107 1.00 83.62 269 TYR A N 1
ATOM 2107 C CA . TYR A 1 269 ? 41.269 -17.526 -9.727 1.00 83.62 269 TYR A CA 1
ATOM 2108 C C . TYR A 1 269 ? 40.321 -16.317 -9.655 1.00 83.62 269 TYR A C 1
ATOM 2110 O O . TYR A 1 269 ? 39.424 -16.273 -8.812 1.00 83.62 269 TYR A O 1
ATOM 2118 N N . VAL A 1 270 ? 40.496 -15.339 -10.551 1.00 84.19 270 VAL A N 1
ATOM 2119 C CA . VAL A 1 270 ? 39.608 -14.172 -10.652 1.00 84.19 270 VAL A CA 1
ATOM 2120 C C . VAL A 1 270 ? 38.201 -14.586 -11.091 1.00 84.19 270 VAL A C 1
ATOM 2122 O O . VAL A 1 270 ? 37.239 -14.130 -10.481 1.00 84.19 270 VAL A O 1
ATOM 2125 N N . ASP A 1 271 ? 38.070 -15.465 -12.086 1.00 80.44 271 ASP A N 1
ATOM 2126 C CA . ASP A 1 271 ? 36.776 -15.963 -12.577 1.00 80.44 271 ASP A CA 1
ATOM 2127 C C . ASP A 1 271 ? 35.976 -16.661 -11.464 1.00 80.44 271 ASP A C 1
ATOM 2129 O O . ASP A 1 271 ? 34.830 -16.297 -11.191 1.00 80.44 271 ASP A O 1
ATOM 2133 N N . GLU A 1 272 ? 36.613 -17.575 -10.722 1.00 83.62 272 GLU A N 1
ATOM 2134 C CA . GLU A 1 272 ? 35.996 -18.255 -9.574 1.00 83.62 272 GLU A CA 1
ATOM 2135 C C . GLU A 1 272 ? 35.545 -17.265 -8.490 1.00 83.62 272 GLU A C 1
ATOM 2137 O O . GLU A 1 272 ? 34.433 -17.365 -7.966 1.00 83.62 272 GLU A O 1
ATOM 2142 N N . ARG A 1 273 ? 36.377 -16.267 -8.167 1.00 85.06 273 ARG A N 1
ATOM 2143 C CA . ARG A 1 273 ? 36.037 -15.233 -7.177 1.00 85.06 273 ARG A CA 1
ATOM 2144 C C . ARG A 1 273 ? 34.896 -14.330 -7.632 1.00 85.06 273 ARG A C 1
ATOM 2146 O O . ARG A 1 273 ? 34.040 -14.001 -6.812 1.00 85.06 273 ARG A O 1
ATOM 2153 N N . VAL A 1 274 ? 34.872 -13.929 -8.900 1.00 82.81 274 VAL A N 1
ATOM 2154 C CA . VAL A 1 274 ? 33.815 -13.074 -9.457 1.00 82.81 274 VAL A CA 1
ATOM 2155 C C . VAL A 1 274 ? 32.492 -13.831 -9.511 1.00 82.81 274 VAL A C 1
ATOM 2157 O O . VAL A 1 274 ? 31.474 -13.281 -9.096 1.00 82.81 274 VAL A O 1
ATOM 2160 N N . ALA A 1 275 ? 32.491 -15.092 -9.946 1.00 79.31 275 ALA A N 1
ATOM 2161 C CA . ALA A 1 275 ? 31.290 -15.923 -9.967 1.00 79.31 275 ALA A CA 1
ATOM 2162 C C . ALA A 1 275 ? 30.720 -16.139 -8.554 1.00 79.31 275 ALA A C 1
ATOM 2164 O O . ALA A 1 275 ? 29.523 -15.927 -8.332 1.00 79.31 275 ALA A O 1
ATOM 2165 N N . ASP A 1 276 ? 31.580 -16.483 -7.588 1.00 86.25 276 ASP A N 1
ATOM 2166 C CA . ASP A 1 276 ? 31.197 -16.623 -6.180 1.00 86.25 276 ASP A CA 1
ATOM 2167 C C . ASP A 1 276 ? 30.621 -15.317 -5.614 1.00 86.25 276 ASP A C 1
ATOM 2169 O O . ASP A 1 276 ? 29.587 -15.335 -4.940 1.00 86.25 276 ASP A O 1
ATOM 2173 N N . LEU A 1 277 ? 31.266 -14.178 -5.889 1.00 82.44 277 LEU A N 1
ATOM 2174 C CA . LEU A 1 277 ? 30.810 -12.867 -5.435 1.00 82.44 277 LEU A CA 1
ATOM 2175 C C . LEU A 1 277 ? 29.452 -12.518 -6.049 1.00 82.44 277 LEU A C 1
ATOM 2177 O O . LEU A 1 277 ? 28.526 -12.193 -5.315 1.00 82.44 277 LEU A O 1
ATOM 2181 N N . LEU A 1 278 ? 29.294 -12.647 -7.369 1.00 78.44 278 LEU A N 1
ATOM 2182 C CA . LEU A 1 278 ? 28.048 -12.323 -8.066 1.00 78.44 278 LEU A CA 1
ATOM 2183 C C . LEU A 1 278 ? 26.873 -13.166 -7.564 1.00 78.44 278 LEU A C 1
ATOM 2185 O O . LEU A 1 278 ? 25.794 -12.623 -7.328 1.00 78.44 278 LEU A O 1
ATOM 2189 N N . LEU A 1 279 ? 27.067 -14.472 -7.360 1.00 76.81 279 LEU A N 1
ATOM 2190 C CA . LEU A 1 279 ? 26.014 -15.356 -6.855 1.00 76.81 279 LEU A CA 1
ATOM 2191 C C . LEU A 1 279 ? 25.620 -15.016 -5.414 1.00 76.81 279 LEU A C 1
ATOM 2193 O O . LEU A 1 279 ? 24.425 -14.919 -5.117 1.00 76.81 279 LEU A O 1
ATOM 2197 N N . ARG A 1 280 ? 26.601 -14.794 -4.529 1.00 76.75 280 ARG A N 1
ATOM 2198 C CA . ARG A 1 280 ? 26.352 -14.418 -3.127 1.00 76.75 280 ARG A CA 1
ATOM 2199 C C . ARG A 1 280 ? 25.683 -13.049 -3.037 1.00 76.75 280 ARG A C 1
ATOM 2201 O O . ARG A 1 280 ? 24.627 -12.926 -2.419 1.00 76.75 280 ARG A O 1
ATOM 2208 N N . THR A 1 281 ? 26.222 -12.048 -3.731 1.00 73.94 281 THR A N 1
ATOM 2209 C CA . THR A 1 281 ? 25.661 -10.695 -3.778 1.00 73.94 281 THR A CA 1
ATOM 2210 C C . THR A 1 281 ? 24.259 -10.697 -4.377 1.00 73.94 281 THR A C 1
ATOM 2212 O O . THR A 1 281 ? 23.377 -10.045 -3.831 1.00 73.94 281 THR A O 1
ATOM 2215 N N . TRP A 1 282 ? 23.987 -11.464 -5.437 1.00 73.44 282 TRP A N 1
ATOM 2216 C CA . TRP A 1 282 ? 22.637 -11.560 -6.001 1.00 73.44 282 TRP A CA 1
ATOM 2217 C C . TRP A 1 282 ? 21.622 -12.118 -4.998 1.00 73.44 282 TRP A C 1
ATOM 2219 O O . TRP A 1 282 ? 20.523 -11.578 -4.856 1.00 73.44 282 TRP A O 1
ATOM 2229 N N . GLN A 1 283 ? 21.982 -13.179 -4.271 1.00 65.75 283 GLN A N 1
ATOM 2230 C CA . GLN A 1 283 ? 21.111 -13.765 -3.251 1.00 65.75 283 GLN A CA 1
ATOM 2231 C C . GLN A 1 283 ? 20.874 -12.804 -2.076 1.00 65.75 283 GLN A C 1
ATOM 2233 O O . GLN A 1 283 ? 19.738 -12.677 -1.609 1.00 65.75 283 GLN A O 1
ATOM 2238 N N . GLU A 1 284 ? 21.909 -12.085 -1.640 1.00 64.62 284 GLU A N 1
ATOM 2239 C CA . GLU A 1 284 ? 21.816 -11.084 -0.574 1.00 64.62 284 GLU A CA 1
ATOM 2240 C C . GLU A 1 284 ? 20.999 -9.853 -0.995 1.00 64.62 284 GLU A C 1
ATOM 2242 O O . GLU A 1 284 ? 20.097 -9.431 -0.265 1.00 64.62 284 GLU A O 1
ATOM 2247 N N . VAL A 1 285 ? 21.236 -9.318 -2.197 1.00 67.75 285 VAL A N 1
ATOM 2248 C CA . VAL A 1 285 ? 20.526 -8.155 -2.752 1.00 67.75 285 VAL A CA 1
ATOM 2249 C C . VAL A 1 285 ? 19.048 -8.464 -2.963 1.00 67.75 285 VAL A C 1
ATOM 2251 O O . VAL A 1 285 ? 18.192 -7.696 -2.517 1.00 67.75 285 VAL A O 1
ATOM 2254 N N . ARG A 1 286 ? 18.728 -9.612 -3.579 1.00 63.53 286 ARG A N 1
ATOM 2255 C CA . ARG A 1 286 ? 17.343 -10.002 -3.887 1.00 63.53 286 ARG A CA 1
ATOM 2256 C C . ARG A 1 286 ? 16.487 -10.167 -2.631 1.00 63.53 286 ARG A C 1
ATOM 2258 O O . ARG A 1 286 ? 15.308 -9.829 -2.661 1.00 63.53 286 ARG A O 1
ATOM 2265 N N . MET A 1 287 ? 17.057 -10.691 -1.545 1.00 53.97 287 MET A N 1
ATOM 2266 C CA . MET A 1 287 ? 16.291 -11.019 -0.337 1.00 53.97 287 MET A CA 1
ATOM 2267 C C . MET A 1 287 ? 16.318 -9.930 0.741 1.00 53.97 287 MET A C 1
ATOM 2269 O O . MET A 1 287 ? 15.373 -9.850 1.524 1.00 53.97 287 MET A O 1
ATOM 2273 N N . ARG A 1 288 ? 17.377 -9.110 0.827 1.00 57.66 288 ARG A N 1
ATOM 2274 C CA . ARG A 1 288 ? 17.568 -8.173 1.954 1.00 57.66 288 ARG A CA 1
ATOM 2275 C C . ARG A 1 288 ? 17.492 -6.705 1.551 1.00 57.66 288 ARG A C 1
ATOM 2277 O O . ARG A 1 288 ? 16.864 -5.927 2.262 1.00 57.66 288 ARG A O 1
ATOM 2284 N N . VAL A 1 289 ? 18.095 -6.327 0.423 1.00 65.81 289 VAL A N 1
ATOM 2285 C CA . VAL A 1 289 ? 18.346 -4.909 0.111 1.00 65.81 289 VAL A CA 1
ATOM 2286 C C . VAL A 1 289 ? 17.066 -4.167 -0.218 1.00 65.81 289 VAL A C 1
ATOM 2288 O O . VAL A 1 289 ? 16.813 -3.124 0.365 1.00 65.81 289 VAL A O 1
ATOM 2291 N N . PHE A 1 290 ? 16.223 -4.703 -1.096 1.00 64.50 290 PHE A N 1
ATOM 2292 C CA . PHE A 1 290 ? 15.026 -3.974 -1.506 1.00 64.50 290 PHE A CA 1
ATOM 2293 C C . PHE A 1 290 ? 14.034 -3.775 -0.333 1.00 64.50 290 PHE A C 1
ATOM 2295 O O . PHE A 1 290 ? 13.376 -2.737 -0.277 1.00 64.50 290 PHE A O 1
ATOM 2302 N N . SER A 1 291 ? 13.941 -4.715 0.626 1.00 61.69 291 SER A N 1
ATOM 2303 C CA . SER A 1 291 ? 12.988 -4.589 1.735 1.00 61.69 291 SER A CA 1
ATOM 2304 C C . SER A 1 291 ? 13.513 -3.651 2.799 1.00 61.69 291 SER A C 1
ATOM 2306 O O . SER A 1 291 ? 12.798 -2.751 3.227 1.00 61.69 291 SER A O 1
ATOM 2308 N N . ALA A 1 292 ? 14.792 -3.809 3.147 1.00 64.94 292 ALA A N 1
ATOM 2309 C CA . ALA A 1 292 ? 15.472 -2.864 4.013 1.00 64.94 292 ALA A CA 1
ATOM 2310 C C . ALA A 1 292 ? 15.433 -1.449 3.418 1.00 64.94 292 ALA A C 1
ATOM 2312 O O . ALA A 1 292 ? 15.215 -0.499 4.153 1.00 64.94 292 ALA A O 1
ATOM 2313 N N . LEU A 1 293 ? 15.570 -1.303 2.094 1.00 74.88 293 LEU A N 1
ATOM 2314 C CA . LEU A 1 293 ? 15.480 -0.017 1.405 1.00 74.88 293 LEU A CA 1
ATOM 2315 C C . LEU A 1 293 ? 14.083 0.594 1.528 1.00 74.88 293 LEU A C 1
ATOM 2317 O O . LEU A 1 293 ? 13.977 1.770 1.846 1.00 74.88 293 LEU A O 1
ATOM 2321 N N . PHE A 1 294 ? 13.013 -0.168 1.300 1.00 76.62 294 PHE A N 1
ATOM 2322 C CA . PHE A 1 294 ? 11.654 0.367 1.421 1.00 76.62 294 PHE A CA 1
ATOM 2323 C C . PHE A 1 294 ? 11.295 0.720 2.871 1.00 76.62 294 PHE A C 1
ATOM 2325 O O . PHE A 1 294 ? 10.733 1.789 3.100 1.00 76.62 294 PHE A O 1
ATOM 2332 N N . GLU A 1 295 ? 11.651 -0.118 3.850 1.00 70.75 295 GLU A N 1
ATOM 2333 C CA . GLU A 1 295 ? 11.471 0.201 5.276 1.00 70.75 295 GLU A CA 1
ATOM 2334 C C . GLU A 1 295 ? 12.288 1.436 5.662 1.00 70.75 295 GLU A C 1
ATOM 2336 O O . GLU A 1 295 ? 11.749 2.381 6.232 1.00 70.75 295 GLU A O 1
ATOM 2341 N N . TRP A 1 296 ? 13.553 1.496 5.243 1.00 80.00 296 TRP A N 1
ATOM 2342 C CA . TRP A 1 296 ? 14.417 2.650 5.467 1.00 80.00 296 TRP A CA 1
ATOM 2343 C C . TRP A 1 296 ? 13.866 3.928 4.829 1.00 80.00 296 TRP A C 1
ATOM 2345 O O . TRP A 1 296 ? 13.874 4.969 5.486 1.00 80.00 296 TRP A O 1
ATOM 2355 N N . ILE A 1 297 ? 13.354 3.868 3.593 1.00 82.31 297 ILE A N 1
ATOM 2356 C CA . ILE A 1 297 ? 12.690 4.998 2.927 1.00 82.31 297 ILE A CA 1
ATOM 2357 C C . ILE A 1 297 ? 11.490 5.434 3.769 1.00 82.31 297 ILE A C 1
ATOM 2359 O O . ILE A 1 297 ? 11.425 6.594 4.173 1.00 82.31 297 ILE A O 1
ATOM 2363 N N . MET A 1 298 ? 10.562 4.522 4.074 1.00 82.31 298 MET A N 1
ATOM 2364 C CA . MET A 1 298 ? 9.345 4.851 4.820 1.00 82.31 298 MET A CA 1
ATOM 2365 C C . MET A 1 298 ? 9.656 5.448 6.190 1.00 82.31 298 MET A C 1
ATOM 2367 O O . MET A 1 298 ? 9.089 6.478 6.547 1.00 82.31 298 MET A O 1
ATOM 2371 N N . ASP A 1 299 ? 10.577 4.853 6.939 1.00 77.19 299 ASP A N 1
ATOM 2372 C CA . ASP A 1 299 ? 10.968 5.344 8.256 1.00 77.19 299 ASP A CA 1
ATOM 2373 C C . ASP A 1 299 ? 11.687 6.689 8.175 1.00 77.19 299 ASP A C 1
ATOM 2375 O O . ASP A 1 299 ? 11.503 7.546 9.036 1.00 77.19 299 ASP A O 1
ATOM 2379 N N . THR A 1 300 ? 12.486 6.911 7.130 1.00 84.81 300 THR A N 1
ATOM 2380 C CA . THR A 1 300 ? 13.136 8.203 6.891 1.00 84.81 300 THR A CA 1
ATOM 2381 C C . THR A 1 300 ? 12.097 9.283 6.626 1.00 84.81 300 THR A C 1
ATOM 2383 O O . THR A 1 300 ? 12.151 10.328 7.265 1.00 84.81 300 THR A O 1
ATOM 2386 N N . PHE A 1 301 ? 11.097 9.016 5.785 1.00 84.19 301 PHE A N 1
ATOM 2387 C CA . PHE A 1 301 ? 10.002 9.957 5.542 1.00 84.19 301 PHE A CA 1
ATOM 2388 C C . PHE A 1 301 ? 9.148 10.212 6.788 1.00 84.19 301 PHE A C 1
ATOM 2390 O O . PHE A 1 301 ? 8.837 11.367 7.073 1.00 84.19 301 PHE A O 1
ATOM 2397 N N . ARG A 1 302 ? 8.841 9.176 7.583 1.00 81.69 302 ARG A N 1
ATOM 2398 C CA . ARG A 1 302 ? 8.165 9.345 8.884 1.00 81.69 302 ARG A CA 1
ATOM 2399 C C . ARG A 1 302 ? 8.974 10.236 9.825 1.00 81.69 302 ARG A C 1
ATOM 2401 O O . ARG A 1 302 ? 8.409 11.127 10.449 1.00 81.69 302 ARG A O 1
ATOM 2408 N N . ARG A 1 303 ? 10.295 10.033 9.907 1.00 81.31 303 ARG A N 1
ATOM 2409 C CA . ARG A 1 303 ? 11.195 10.867 10.722 1.00 81.31 303 ARG A CA 1
ATOM 2410 C C . ARG A 1 303 ? 11.241 12.312 10.235 1.00 81.31 303 ARG A C 1
ATOM 2412 O O . ARG A 1 303 ? 11.161 13.214 11.060 1.00 81.31 303 ARG A O 1
ATOM 2419 N N . VAL A 1 304 ? 11.350 12.533 8.924 1.00 86.50 304 VAL A N 1
ATOM 2420 C CA . VAL A 1 304 ? 11.342 13.880 8.327 1.00 86.50 304 VAL A CA 1
ATOM 2421 C C . VAL A 1 304 ? 10.031 14.594 8.643 1.00 86.50 304 VAL A C 1
ATOM 2423 O O . VAL A 1 304 ? 10.060 15.741 9.081 1.00 86.50 304 VAL A O 1
ATOM 2426 N N . PHE A 1 305 ? 8.895 13.913 8.488 1.00 84.00 305 PHE A N 1
ATOM 2427 C CA . PHE A 1 305 ? 7.589 14.481 8.805 1.00 84.00 305 PHE A CA 1
ATOM 2428 C C . PHE A 1 305 ? 7.450 14.801 10.299 1.00 84.00 305 PHE A C 1
ATOM 2430 O O . PHE A 1 305 ? 7.109 15.924 10.651 1.00 84.00 305 PHE A O 1
ATOM 2437 N N . ALA A 1 306 ? 7.825 13.873 11.184 1.00 79.62 306 ALA A N 1
ATOM 2438 C CA . ALA A 1 306 ? 7.814 14.112 12.627 1.00 79.62 306 ALA A CA 1
ATOM 2439 C C . ALA A 1 306 ? 8.740 15.274 13.034 1.00 79.62 306 ALA A C 1
ATOM 2441 O O . ALA A 1 306 ? 8.411 16.050 13.928 1.00 79.62 306 ALA A O 1
ATOM 2442 N N . TYR A 1 307 ? 9.898 15.423 12.382 1.00 85.50 307 TYR A N 1
ATOM 2443 C CA . TYR A 1 307 ? 10.792 16.558 12.609 1.00 85.50 307 TYR A CA 1
ATOM 2444 C C . TYR A 1 307 ? 10.166 17.878 12.144 1.00 85.50 307 TYR A C 1
ATOM 2446 O O . TYR A 1 307 ? 10.227 18.865 12.873 1.00 85.50 307 TYR A O 1
ATOM 2454 N N . LEU A 1 308 ? 9.526 17.890 10.971 1.00 87.06 308 LEU A N 1
ATOM 2455 C CA . LEU A 1 308 ? 8.802 19.054 10.464 1.00 87.06 308 LEU A CA 1
ATOM 2456 C C . LEU A 1 308 ? 7.685 19.477 11.429 1.00 87.06 308 LEU A C 1
ATOM 2458 O O . LEU A 1 308 ? 7.596 20.649 11.786 1.00 87.06 308 LEU A O 1
ATOM 2462 N N . GLU A 1 309 ? 6.873 18.527 11.897 1.00 82.75 309 GLU A N 1
ATOM 2463 C CA . GLU A 1 309 ? 5.812 18.789 12.874 1.00 82.75 309 GLU A CA 1
ATOM 2464 C C . GLU A 1 309 ? 6.365 19.319 14.198 1.00 82.75 309 GLU A C 1
ATOM 2466 O O . GLU A 1 309 ? 5.798 20.247 14.775 1.00 82.75 309 GLU A O 1
ATOM 2471 N N . ARG A 1 310 ? 7.492 18.771 14.669 1.00 83.56 310 ARG A N 1
ATOM 2472 C CA . ARG A 1 310 ? 8.183 19.271 15.866 1.00 83.56 310 ARG A CA 1
ATOM 2473 C C . ARG A 1 310 ? 8.711 20.685 15.674 1.00 83.56 310 ARG A C 1
ATOM 2475 O O . ARG A 1 310 ? 8.604 21.478 16.603 1.00 83.56 310 ARG A O 1
ATOM 2482 N N . LEU A 1 311 ? 9.263 21.015 14.507 1.00 86.62 311 LEU A N 1
ATOM 2483 C CA . LEU A 1 311 ? 9.744 22.363 14.203 1.00 86.62 311 LEU A CA 1
ATOM 2484 C C . LEU A 1 311 ? 8.582 23.355 14.254 1.00 86.62 311 LEU A C 1
ATOM 2486 O O . LEU A 1 311 ? 8.671 24.355 14.963 1.00 86.62 311 LEU A O 1
ATOM 2490 N N . VAL A 1 312 ? 7.471 23.031 13.586 1.00 86.88 312 VAL A N 1
ATOM 2491 C CA . VAL A 1 312 ? 6.253 23.852 13.622 1.00 86.88 312 VAL A CA 1
ATOM 2492 C C . VAL A 1 312 ? 5.764 24.037 15.059 1.00 86.88 312 VAL A C 1
ATOM 2494 O O . VAL A 1 312 ? 5.565 25.167 15.501 1.00 86.88 312 VAL A O 1
ATOM 2497 N N . TYR A 1 313 ? 5.668 22.941 15.815 1.00 84.19 313 TYR A N 1
ATOM 2498 C CA . TYR A 1 313 ? 5.238 22.969 17.211 1.00 84.19 313 TYR A CA 1
ATOM 2499 C C . TYR A 1 313 ? 6.183 23.772 18.117 1.00 84.19 313 TYR A C 1
ATOM 2501 O O . TYR A 1 313 ? 5.738 24.440 19.044 1.00 84.19 313 TYR A O 1
ATOM 2509 N N . THR A 1 314 ? 7.491 23.732 17.864 1.00 86.81 314 THR A N 1
ATOM 2510 C CA . THR A 1 314 ? 8.476 24.474 18.667 1.00 86.81 314 THR A CA 1
ATOM 2511 C C . THR A 1 314 ? 8.245 25.975 18.556 1.00 86.81 314 THR A C 1
ATOM 2513 O O . THR A 1 314 ? 8.277 26.687 19.558 1.00 86.81 314 THR A O 1
ATOM 2516 N N . VAL A 1 315 ? 7.967 26.454 17.344 1.00 88.50 315 VAL A N 1
ATOM 2517 C CA . VAL A 1 315 ? 7.660 27.867 17.124 1.00 88.50 315 VAL A CA 1
ATOM 2518 C C . VAL A 1 315 ? 6.291 28.224 17.708 1.00 88.50 315 VAL A C 1
ATOM 2520 O O . VAL A 1 315 ? 6.173 29.273 18.340 1.00 88.50 315 VAL A O 1
ATOM 2523 N N . ASP A 1 316 ? 5.293 27.338 17.598 1.00 86.38 316 ASP A N 1
ATOM 2524 C CA . ASP A 1 316 ? 4.002 27.517 18.283 1.00 86.38 316 ASP A CA 1
ATOM 2525 C C . ASP A 1 316 ? 4.201 27.693 19.800 1.00 86.38 316 ASP A C 1
ATOM 2527 O O . ASP A 1 316 ? 3.615 28.586 20.411 1.00 86.38 316 ASP A O 1
ATOM 2531 N N . GLU A 1 317 ? 5.076 26.892 20.414 1.00 86.69 317 GLU A N 1
ATOM 2532 C CA . GLU A 1 317 ? 5.386 26.957 21.845 1.00 86.69 317 GLU A CA 1
ATOM 2533 C C . GLU A 1 317 ? 6.131 28.247 22.240 1.00 86.69 317 GLU A C 1
ATOM 2535 O O . GLU A 1 317 ? 5.936 28.781 23.334 1.00 86.69 317 GLU A O 1
ATOM 2540 N N . TRP A 1 318 ? 6.965 28.807 21.359 1.00 87.75 318 TRP A N 1
ATOM 2541 C CA . TRP A 1 318 ? 7.595 30.115 21.589 1.00 87.75 318 TRP A CA 1
ATOM 2542 C C . TRP A 1 318 ? 6.586 31.266 21.557 1.00 87.75 318 TRP A C 1
ATOM 2544 O O . TRP A 1 318 ? 6.739 32.246 22.294 1.00 87.75 318 TRP A O 1
ATOM 2554 N N . LEU A 1 319 ? 5.547 31.133 20.732 1.00 88.00 319 LEU A N 1
ATOM 2555 C CA . LEU A 1 319 ? 4.485 32.123 20.568 1.00 88.00 319 LEU A CA 1
ATOM 2556 C C . LEU A 1 319 ? 3.357 31.976 21.601 1.00 88.00 319 LEU A C 1
ATOM 2558 O O . LEU A 1 319 ? 2.518 32.871 21.713 1.00 88.00 319 LEU A O 1
ATOM 2562 N N . ARG A 1 320 ? 3.356 30.908 22.410 1.00 85.25 320 ARG A N 1
ATOM 2563 C CA . ARG A 1 320 ? 2.418 30.750 23.529 1.00 85.25 320 ARG A CA 1
ATOM 2564 C C . ARG A 1 320 ? 2.623 31.811 24.615 1.00 85.25 320 ARG A C 1
ATOM 2566 O O . ARG A 1 320 ? 3.739 32.259 24.916 1.00 85.25 320 ARG A O 1
ATOM 2573 N N . PHE A 1 321 ? 1.507 32.198 25.230 1.00 87.12 321 PHE A N 1
ATOM 2574 C CA . PHE A 1 321 ? 1.487 33.114 26.366 1.00 87.12 321 PHE A CA 1
ATOM 2575 C C . PHE A 1 321 ? 2.100 32.444 27.594 1.00 87.12 321 PHE A C 1
ATOM 2577 O O . PHE A 1 321 ? 1.734 31.322 27.942 1.00 87.12 321 PHE A O 1
ATOM 2584 N N . ARG A 1 322 ? 3.033 33.133 28.253 1.00 86.31 322 ARG A N 1
ATOM 2585 C CA . ARG A 1 322 ? 3.663 32.669 29.493 1.00 86.31 322 ARG A CA 1
ATOM 2586 C C . ARG A 1 322 ? 3.215 33.541 30.659 1.00 86.31 322 ARG A C 1
ATOM 2588 O O . ARG A 1 322 ? 3.012 34.747 30.505 1.00 86.31 322 ARG A O 1
ATOM 2595 N N . ALA A 1 323 ? 3.079 32.934 31.836 1.00 77.12 323 ALA A N 1
ATOM 2596 C CA . ALA A 1 323 ? 2.808 33.670 33.065 1.00 77.12 323 ALA A CA 1
ATOM 2597 C C . ALA A 1 323 ? 3.975 34.638 33.341 1.00 77.12 323 ALA A C 1
ATOM 2599 O O . ALA A 1 323 ? 5.111 34.200 33.503 1.00 77.12 323 ALA A O 1
ATOM 2600 N N . GLY A 1 324 ? 3.697 35.947 33.330 1.00 83.62 324 GLY A N 1
ATOM 2601 C CA . GLY A 1 324 ? 4.701 37.013 33.473 1.00 83.62 324 GLY A CA 1
ATOM 2602 C C . GLY A 1 324 ? 4.962 37.856 32.214 1.00 83.62 324 GLY A C 1
ATOM 2603 O O . GLY A 1 324 ? 5.702 38.833 32.295 1.00 83.62 324 GLY A O 1
ATOM 2604 N N . ASP A 1 325 ? 4.351 37.541 31.064 1.00 86.75 325 ASP A N 1
ATOM 2605 C CA . ASP A 1 325 ? 4.489 38.360 29.849 1.00 86.75 325 ASP A CA 1
ATOM 2606 C C . ASP A 1 325 ? 3.804 39.737 30.000 1.00 86.75 325 ASP A C 1
ATOM 2608 O O . ASP A 1 325 ? 2.619 39.819 30.330 1.00 86.75 325 ASP A O 1
ATOM 2612 N N . ASN A 1 326 ? 4.518 40.825 29.679 1.00 90.12 326 ASN A N 1
ATOM 2613 C CA . ASN A 1 326 ? 3.952 42.181 29.616 1.00 90.12 326 ASN A CA 1
ATOM 2614 C C . ASN A 1 326 ? 2.938 42.315 28.452 1.00 90.12 326 ASN A C 1
ATOM 2616 O O . ASN A 1 326 ? 3.045 41.615 27.444 1.00 90.12 326 ASN A O 1
ATOM 2620 N N . ARG A 1 327 ? 1.984 43.256 28.539 1.00 88.31 327 ARG A N 1
ATOM 2621 C CA . ARG A 1 327 ? 0.914 43.492 27.543 1.00 88.31 327 ARG A CA 1
ATOM 2622 C C . ARG A 1 327 ? 1.439 43.675 26.115 1.00 88.31 327 ARG A C 1
ATOM 2624 O O . ARG A 1 327 ? 0.825 43.190 25.171 1.00 88.31 327 ARG A O 1
ATOM 2631 N N . VAL A 1 328 ? 2.589 44.333 25.953 1.00 90.25 328 VAL A N 1
ATOM 2632 C CA . VAL A 1 328 ? 3.239 44.507 24.641 1.00 90.25 328 VAL A CA 1
ATOM 2633 C C . VAL A 1 328 ? 3.722 43.164 24.088 1.00 90.25 328 VAL A C 1
ATOM 2635 O O . VAL A 1 328 ? 3.449 42.840 22.936 1.00 90.25 328 VAL A O 1
ATOM 2638 N N . THR A 1 329 ? 4.372 42.345 24.917 1.00 87.94 329 THR A N 1
ATOM 2639 C CA . THR A 1 329 ? 4.820 40.995 24.545 1.00 87.94 329 THR A CA 1
ATOM 2640 C C . THR A 1 329 ? 3.638 40.107 24.172 1.00 87.94 329 THR A C 1
ATOM 2642 O O . THR A 1 329 ? 3.715 39.377 23.188 1.00 87.94 329 THR A O 1
ATOM 2645 N N . GLN A 1 330 ? 2.520 40.210 24.895 1.00 89.25 330 GLN A N 1
ATOM 2646 C CA . GLN A 1 330 ? 1.287 39.498 24.556 1.00 89.25 330 GLN A CA 1
ATOM 2647 C C . GLN A 1 330 ? 0.727 39.946 23.197 1.00 89.25 330 GLN A C 1
ATOM 2649 O O . GLN A 1 330 ? 0.405 39.099 22.369 1.00 89.25 330 GLN A O 1
ATOM 2654 N N . ALA A 1 331 ? 0.670 41.252 22.917 1.00 90.12 331 ALA A N 1
ATOM 2655 C CA . ALA A 1 331 ? 0.201 41.761 21.626 1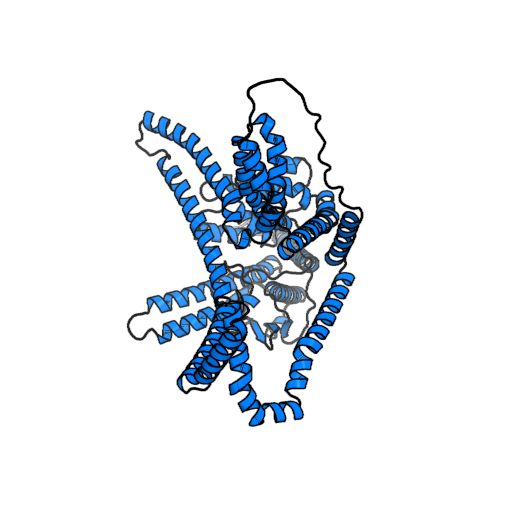.00 90.12 331 ALA A CA 1
ATOM 2656 C C . ALA A 1 331 ? 1.096 41.308 20.456 1.00 90.12 331 ALA A C 1
ATOM 2658 O O . ALA A 1 331 ? 0.592 40.859 19.426 1.00 90.12 331 ALA A O 1
ATOM 2659 N N . VAL A 1 332 ? 2.422 41.356 20.629 1.00 91.44 332 VAL A N 1
ATOM 2660 C CA . VAL A 1 332 ? 3.387 40.878 19.624 1.00 91.44 332 VAL A CA 1
ATOM 2661 C C . VAL A 1 332 ? 3.253 39.372 19.406 1.00 91.44 332 VAL A C 1
ATOM 2663 O O . VAL A 1 332 ? 3.223 38.934 18.256 1.00 91.44 332 VAL A O 1
ATOM 2666 N N . LYS A 1 333 ? 3.132 38.579 20.478 1.00 92.50 333 LYS A N 1
ATOM 2667 C CA . LYS A 1 333 ? 2.917 37.127 20.394 1.00 92.50 333 LYS A CA 1
ATOM 2668 C C . LYS A 1 333 ? 1.595 36.775 19.725 1.00 92.50 333 LYS A C 1
ATOM 2670 O O . LYS A 1 333 ? 1.572 35.855 18.921 1.00 92.50 333 LYS A O 1
ATOM 2675 N N . LEU A 1 334 ? 0.525 37.526 19.986 1.00 91.00 334 LEU A N 1
ATOM 2676 C CA . LEU A 1 334 ? -0.768 37.338 19.329 1.00 91.00 334 LEU A CA 1
ATOM 2677 C C . LEU A 1 334 ? -0.656 37.575 17.816 1.00 91.00 334 LEU A C 1
ATOM 2679 O O . LEU A 1 334 ? -1.002 36.695 17.033 1.00 91.00 334 LEU A O 1
ATOM 2683 N N . LEU A 1 335 ? -0.138 38.735 17.398 1.00 91.94 335 LEU A N 1
ATOM 2684 C CA . LEU A 1 335 ? 0.016 39.073 15.977 1.00 91.94 335 LEU A CA 1
ATOM 2685 C C . LEU A 1 335 ? 0.953 38.092 15.264 1.00 91.94 335 LEU A C 1
ATOM 2687 O O . LEU A 1 335 ? 0.626 37.576 14.196 1.00 91.94 335 LEU A O 1
ATOM 2691 N N . SER A 1 336 ? 2.092 37.788 15.888 1.00 91.62 336 SER A N 1
ATOM 2692 C CA . SER A 1 336 ? 3.061 36.825 15.359 1.00 91.62 336 SER A CA 1
ATOM 2693 C C . SER A 1 336 ? 2.479 35.416 15.316 1.00 91.62 336 SER A C 1
ATOM 2695 O O . SER A 1 336 ? 2.720 34.709 14.350 1.00 91.62 336 SER A O 1
ATOM 2697 N N . GLY A 1 337 ? 1.674 35.026 16.307 1.00 89.75 337 GLY A N 1
ATOM 2698 C CA . GLY A 1 337 ? 0.952 33.756 16.360 1.00 89.75 337 GLY A CA 1
ATOM 2699 C C . GLY A 1 337 ? -0.058 33.608 15.228 1.00 89.75 337 GLY A C 1
ATOM 2700 O O . GLY A 1 337 ? -0.093 32.567 14.578 1.00 89.75 337 GLY A O 1
ATOM 2701 N N . VAL A 1 338 ? -0.826 34.658 14.920 1.00 90.19 338 VAL A N 1
ATOM 2702 C CA . VAL A 1 338 ? -1.756 34.655 13.778 1.00 90.19 338 VAL A CA 1
ATOM 2703 C C . VAL A 1 338 ? -0.991 34.521 12.460 1.00 90.19 338 VAL A C 1
ATOM 2705 O O . VAL A 1 338 ? -1.292 33.621 11.674 1.00 90.19 338 VAL A O 1
ATOM 2708 N N . CYS A 1 339 ? 0.039 35.343 12.235 1.00 91.69 339 CYS A N 1
ATOM 2709 C CA . CYS A 1 339 ? 0.877 35.247 11.036 1.00 91.69 339 CYS A CA 1
ATOM 2710 C C . CYS A 1 339 ? 1.555 33.874 10.917 1.00 91.69 339 CYS A C 1
ATOM 2712 O O . CYS A 1 339 ? 1.543 33.257 9.851 1.00 91.69 339 CYS A O 1
ATOM 2714 N N . TRP A 1 340 ? 2.107 33.370 12.020 1.00 92.94 340 TRP A N 1
ATOM 2715 C CA . TRP A 1 340 ? 2.763 32.071 12.077 1.00 92.94 340 TRP A CA 1
ATOM 2716 C C . TRP A 1 340 ? 1.790 30.929 11.809 1.00 92.94 340 TRP A C 1
ATOM 2718 O O . TRP A 1 340 ? 2.140 30.030 11.058 1.00 92.94 340 TRP A O 1
ATOM 2728 N N . SER A 1 341 ? 0.554 30.982 12.314 1.00 87.31 341 SER A N 1
ATOM 2729 C CA . SER A 1 341 ? -0.448 29.941 12.050 1.00 87.31 341 SER A CA 1
ATOM 2730 C C . SER A 1 341 ? -0.711 29.754 10.550 1.00 87.31 341 SER A C 1
ATOM 2732 O O . SER A 1 341 ? -0.826 28.623 10.073 1.00 87.31 341 SER A O 1
ATOM 2734 N N . PHE A 1 342 ? -0.717 30.850 9.780 1.00 89.94 342 PHE A N 1
ATOM 2735 C CA . PHE A 1 342 ? -0.842 30.806 8.325 1.00 89.94 342 PHE A CA 1
ATOM 2736 C C . PHE A 1 342 ? 0.403 30.197 7.666 1.00 89.94 342 PHE A C 1
ATOM 2738 O O . PHE A 1 342 ? 0.281 29.346 6.784 1.00 89.94 342 PHE A O 1
ATOM 2745 N N . ILE A 1 343 ? 1.599 30.586 8.120 1.00 92.00 343 ILE A N 1
ATOM 2746 C CA . ILE A 1 343 ? 2.874 30.048 7.623 1.00 92.00 343 ILE A CA 1
ATOM 2747 C C . ILE A 1 343 ? 2.986 28.549 7.926 1.00 92.00 343 ILE A C 1
ATOM 2749 O O . ILE A 1 343 ? 3.258 27.764 7.023 1.00 92.00 343 ILE A O 1
ATOM 2753 N N . ALA A 1 344 ? 2.731 28.138 9.166 1.00 88.94 344 ALA A N 1
ATOM 2754 C CA . ALA A 1 344 ? 2.726 26.751 9.614 1.00 88.94 344 ALA A CA 1
ATOM 2755 C C . ALA A 1 344 ? 1.763 25.902 8.778 1.00 88.94 344 ALA A C 1
ATOM 2757 O O . ALA A 1 344 ? 2.142 24.846 8.266 1.00 88.94 344 ALA A O 1
ATOM 2758 N N . TYR A 1 345 ? 0.539 26.398 8.569 1.00 88.44 345 TYR A N 1
ATOM 2759 C CA . TYR A 1 345 ? -0.438 25.746 7.706 1.00 88.44 345 TYR A CA 1
ATOM 2760 C C . TYR A 1 345 ? 0.077 25.595 6.270 1.00 88.44 345 TYR A C 1
ATOM 2762 O O . TYR A 1 345 ? 0.002 24.505 5.700 1.00 88.44 345 TYR A O 1
ATOM 2770 N N . PHE A 1 346 ? 0.629 26.665 5.692 1.00 90.62 346 PHE A N 1
ATOM 2771 C CA . PHE A 1 346 ? 1.160 26.654 4.331 1.00 90.62 346 PHE A CA 1
ATOM 2772 C C . PHE A 1 346 ? 2.333 25.680 4.178 1.00 90.62 346 PHE A C 1
ATOM 2774 O O . PHE A 1 346 ? 2.361 24.908 3.224 1.00 90.62 346 PHE A O 1
ATOM 2781 N N . VAL A 1 347 ? 3.264 25.654 5.135 1.00 90.38 347 VAL A N 1
ATOM 2782 C CA . VAL A 1 347 ? 4.407 24.730 5.142 1.00 90.38 347 VAL A CA 1
ATOM 2783 C C . VAL A 1 347 ? 3.934 23.278 5.199 1.00 90.38 347 VAL A C 1
ATOM 2785 O O . VAL A 1 347 ? 4.376 22.468 4.384 1.00 90.38 347 VAL A O 1
ATOM 2788 N N . ILE A 1 348 ? 3.002 22.944 6.100 1.00 87.31 348 ILE A N 1
ATOM 2789 C CA . ILE A 1 348 ? 2.446 21.585 6.204 1.00 87.31 348 ILE A CA 1
ATOM 2790 C C . ILE A 1 348 ? 1.706 21.203 4.916 1.00 87.31 348 ILE A C 1
ATOM 2792 O O . ILE A 1 348 ? 1.860 20.080 4.428 1.00 87.31 348 ILE A O 1
ATOM 2796 N N . LEU A 1 349 ? 0.926 22.125 4.343 1.00 88.81 349 LEU A N 1
ATOM 2797 C CA . LEU A 1 349 ? 0.193 21.904 3.098 1.00 88.81 349 LEU A CA 1
ATOM 2798 C C . LEU A 1 349 ? 1.146 21.649 1.928 1.00 88.81 349 LEU A C 1
ATOM 2800 O O . LEU A 1 349 ? 1.002 20.640 1.243 1.00 88.81 349 LEU A O 1
ATOM 2804 N N . VAL A 1 350 ? 2.136 22.517 1.716 1.00 88.75 350 VAL A N 1
ATOM 2805 C CA . VAL A 1 350 ? 3.115 22.377 0.628 1.00 88.75 350 VAL A CA 1
ATOM 2806 C C . VAL A 1 350 ? 3.928 21.101 0.802 1.00 88.75 350 VAL A C 1
ATOM 2808 O O . VAL A 1 350 ? 4.102 20.356 -0.165 1.00 88.75 350 VAL A O 1
ATOM 2811 N N . PHE A 1 351 ? 4.380 20.805 2.024 1.00 89.00 351 PHE A N 1
ATOM 2812 C CA . PHE A 1 351 ? 5.136 19.587 2.278 1.00 89.00 351 PHE A CA 1
ATOM 2813 C C . PHE A 1 351 ? 4.308 18.339 1.962 1.00 89.00 351 PHE A C 1
ATOM 2815 O O . PHE A 1 351 ? 4.756 17.491 1.201 1.00 89.00 351 PHE A O 1
ATOM 2822 N N . THR A 1 352 ? 3.089 18.244 2.490 1.00 85.88 352 THR A N 1
ATOM 2823 C CA . THR A 1 352 ? 2.261 17.033 2.367 1.00 85.88 352 THR A CA 1
ATOM 2824 C C . THR A 1 352 ? 1.709 16.841 0.952 1.00 85.88 352 THR A C 1
ATOM 2826 O O . THR A 1 352 ? 1.634 15.718 0.454 1.00 85.88 352 THR A O 1
ATOM 2829 N N . LEU A 1 353 ? 1.311 17.932 0.294 1.00 88.25 353 LEU A N 1
ATOM 2830 C CA . LEU A 1 353 ? 0.624 17.887 -0.995 1.00 88.25 353 LEU A CA 1
ATOM 2831 C C . LEU A 1 353 ? 1.589 17.904 -2.185 1.00 88.25 353 LEU A C 1
ATOM 2833 O O . LEU A 1 353 ? 1.337 17.226 -3.178 1.00 88.25 353 LEU A O 1
ATOM 2837 N N . LEU A 1 354 ? 2.661 18.698 -2.114 1.00 87.12 354 LEU A N 1
ATOM 2838 C CA . LEU A 1 354 ? 3.538 18.961 -3.259 1.00 87.12 354 LEU A CA 1
ATOM 2839 C C . LEU A 1 354 ? 4.885 18.259 -3.118 1.00 87.12 354 LEU A C 1
ATOM 2841 O O . LEU A 1 354 ? 5.308 17.582 -4.048 1.00 87.12 354 LEU A O 1
ATOM 2845 N N . ILE A 1 355 ? 5.541 18.384 -1.962 1.00 86.94 355 ILE A N 1
ATOM 2846 C CA . ILE A 1 355 ? 6.918 17.903 -1.790 1.00 86.94 355 ILE A CA 1
ATOM 2847 C C . ILE A 1 355 ? 6.941 16.393 -1.548 1.00 86.94 355 ILE A C 1
ATOM 2849 O O . ILE A 1 355 ? 7.516 15.659 -2.348 1.00 86.94 355 ILE A O 1
ATOM 2853 N N . GLU A 1 356 ? 6.309 15.908 -0.475 1.00 87.88 356 GLU A N 1
ATOM 2854 C CA . GLU A 1 356 ? 6.395 14.512 -0.030 1.00 87.88 356 GLU A CA 1
ATOM 2855 C C . GLU A 1 356 ? 6.089 13.513 -1.158 1.00 87.88 356 GLU A C 1
ATOM 2857 O O . GLU A 1 356 ? 6.895 12.601 -1.356 1.00 87.88 356 GLU A O 1
ATOM 2862 N N . PRO A 1 357 ? 5.017 13.669 -1.966 1.00 88.00 357 PRO A N 1
ATOM 2863 C CA . PRO A 1 357 ? 4.732 12.728 -3.045 1.00 88.00 357 PRO A CA 1
ATOM 2864 C C . PRO A 1 357 ? 5.782 12.729 -4.161 1.00 88.00 357 PRO A C 1
ATOM 2866 O O . PRO A 1 357 ? 5.922 11.721 -4.848 1.00 88.00 357 PRO A O 1
ATOM 2869 N N . GLN A 1 358 ? 6.505 13.834 -4.362 1.00 84.44 358 GLN A N 1
ATOM 2870 C CA . GLN A 1 358 ? 7.522 13.955 -5.405 1.00 84.44 358 GLN A CA 1
ATOM 2871 C C . GLN A 1 358 ? 8.858 13.342 -4.997 1.00 84.44 358 GLN A C 1
ATOM 2873 O O . GLN A 1 358 ? 9.500 12.677 -5.805 1.00 84.44 358 GLN A O 1
ATOM 2878 N N . ILE A 1 359 ? 9.274 13.549 -3.748 1.00 85.31 359 ILE A N 1
ATOM 2879 C CA . ILE A 1 359 ? 10.565 13.046 -3.266 1.00 85.31 359 ILE A CA 1
ATOM 2880 C C . ILE A 1 359 ? 10.477 11.624 -2.716 1.00 85.31 359 ILE A C 1
ATOM 2882 O O . ILE A 1 359 ? 11.468 10.901 -2.770 1.00 85.31 359 ILE A O 1
ATOM 2886 N N . ASN A 1 360 ? 9.321 11.197 -2.195 1.00 84.50 360 ASN A N 1
ATOM 2887 C CA . ASN A 1 360 ? 9.142 9.844 -1.677 1.00 84.50 360 ASN A CA 1
ATOM 2888 C C . ASN A 1 360 ? 9.026 8.861 -2.848 1.00 84.50 360 ASN A C 1
ATOM 2890 O O . ASN A 1 360 ? 7.982 8.852 -3.500 1.00 84.50 360 ASN A O 1
ATOM 2894 N N . PRO A 1 361 ? 10.017 7.980 -3.101 1.00 82.44 361 PRO A N 1
ATOM 2895 C CA . PRO A 1 361 ? 10.011 7.097 -4.269 1.00 82.44 361 PRO A CA 1
ATOM 2896 C C . PRO A 1 361 ? 8.768 6.205 -4.343 1.00 82.44 361 PRO A C 1
ATOM 2898 O O . PRO A 1 361 ? 8.302 5.877 -5.432 1.00 82.44 361 PRO A O 1
ATOM 2901 N N . ILE A 1 362 ? 8.210 5.852 -3.181 1.00 79.88 362 ILE A N 1
ATOM 2902 C CA . ILE A 1 362 ? 7.034 4.988 -3.040 1.00 79.88 362 ILE A CA 1
ATOM 2903 C C . ILE A 1 362 ? 5.752 5.721 -3.450 1.00 79.88 362 ILE A C 1
ATOM 2905 O O . ILE A 1 362 ? 4.818 5.097 -3.950 1.00 79.88 362 ILE A O 1
ATOM 2909 N N . LYS A 1 363 ? 5.691 7.041 -3.240 1.00 76.81 363 LYS A N 1
ATOM 2910 C CA . LYS A 1 363 ? 4.568 7.878 -3.684 1.00 76.81 363 LYS A CA 1
ATOM 2911 C C . LYS A 1 363 ? 4.794 8.431 -5.098 1.00 76.81 363 LYS A C 1
ATOM 2913 O O . LYS A 1 363 ? 3.827 8.590 -5.843 1.00 76.81 363 LYS A O 1
ATOM 2918 N N . HIS A 1 364 ? 6.052 8.663 -5.473 1.00 77.56 364 HIS A N 1
ATOM 2919 C CA . HIS A 1 364 ? 6.470 9.228 -6.752 1.00 77.56 364 HIS A CA 1
ATOM 2920 C C . HIS A 1 364 ? 6.217 8.259 -7.915 1.00 77.56 364 HIS A C 1
ATOM 2922 O O . HIS A 1 364 ? 5.614 8.614 -8.936 1.00 77.56 364 HIS A O 1
ATOM 2928 N N . PHE A 1 365 ? 6.629 7.003 -7.749 1.00 69.56 365 PHE A N 1
ATOM 2929 C CA . PHE A 1 365 ? 6.279 5.924 -8.667 1.00 69.56 365 PHE A CA 1
ATOM 2930 C C . PHE A 1 365 ? 4.986 5.254 -8.174 1.00 69.56 365 PHE A C 1
ATOM 2932 O O . PHE A 1 365 ? 4.928 4.887 -7.005 1.00 69.56 365 PHE A O 1
ATOM 2939 N N . PRO A 1 366 ? 3.936 5.044 -8.995 1.00 69.44 366 PRO A N 1
ATOM 2940 C CA . PRO A 1 366 ? 3.847 5.228 -10.449 1.00 69.44 366 PRO A CA 1
ATOM 2941 C C . PRO A 1 366 ? 3.185 6.547 -10.902 1.00 69.44 366 PRO A C 1
ATOM 2943 O O . PRO A 1 366 ? 3.383 6.973 -12.037 1.00 69.44 366 PRO A O 1
ATOM 2946 N N . VAL A 1 367 ? 2.383 7.191 -10.049 1.00 73.69 367 VAL A N 1
ATOM 2947 C CA . VAL A 1 367 ? 1.417 8.226 -10.473 1.00 73.69 367 VAL A CA 1
ATOM 2948 C C . VAL A 1 367 ? 2.077 9.562 -10.790 1.00 73.69 367 VAL A C 1
ATOM 2950 O O . VAL A 1 367 ? 1.780 10.161 -11.824 1.00 73.69 367 VAL A O 1
ATOM 2953 N N . VAL A 1 368 ? 2.974 10.039 -9.924 1.00 78.62 368 VAL A N 1
ATOM 2954 C CA . VAL A 1 368 ? 3.632 11.344 -10.100 1.00 78.62 368 VAL A CA 1
ATOM 2955 C C . VAL A 1 368 ? 4.517 11.312 -11.342 1.00 78.62 368 VAL A C 1
ATOM 2957 O O . VAL A 1 368 ? 4.522 12.263 -12.119 1.00 78.62 368 VAL A O 1
ATOM 2960 N N . THR A 1 369 ? 5.195 10.188 -11.591 1.00 72.62 369 THR A N 1
ATOM 2961 C CA . THR A 1 369 ? 5.998 9.988 -12.808 1.00 72.62 369 THR A CA 1
ATOM 2962 C C . THR A 1 369 ? 5.140 10.026 -14.075 1.00 72.62 369 THR A C 1
ATOM 2964 O O . THR A 1 369 ? 5.502 10.698 -15.039 1.00 72.62 369 THR A O 1
ATOM 2967 N N . VAL A 1 370 ? 3.998 9.329 -14.087 1.00 73.06 370 VAL A N 1
ATOM 2968 C CA . VAL A 1 370 ? 3.065 9.361 -15.227 1.00 73.06 370 VAL A CA 1
ATOM 2969 C C . VAL A 1 370 ? 2.516 10.773 -15.428 1.00 73.06 370 VAL A C 1
ATOM 2971 O O . VAL A 1 370 ? 2.530 11.271 -16.547 1.00 73.06 370 VAL A O 1
ATOM 2974 N N . SER A 1 371 ? 2.128 11.459 -14.352 1.00 79.00 371 SER A N 1
ATOM 2975 C CA . SER A 1 371 ? 1.601 12.829 -14.412 1.00 79.00 371 SER A CA 1
ATOM 2976 C C . SER A 1 371 ? 2.621 13.812 -14.993 1.00 79.00 371 SER A C 1
ATOM 2978 O O . SER A 1 371 ? 2.276 14.590 -15.877 1.00 79.00 371 SER A O 1
ATOM 2980 N N . HIS A 1 372 ? 3.892 13.733 -14.576 1.00 76.44 372 HIS A N 1
ATOM 2981 C CA . HIS A 1 372 ? 4.966 14.517 -15.195 1.00 76.44 372 HIS A CA 1
ATOM 2982 C C . HIS A 1 372 ? 5.061 14.233 -16.694 1.00 76.44 372 HIS A C 1
ATOM 2984 O O . HIS A 1 372 ? 5.073 15.164 -17.490 1.00 76.44 372 HIS A O 1
ATOM 2990 N N . LYS A 1 373 ? 5.087 12.958 -17.098 1.00 73.12 373 LYS A N 1
ATOM 2991 C CA . LYS A 1 373 ? 5.208 12.590 -18.517 1.00 73.12 373 LYS A CA 1
ATOM 2992 C C . LYS A 1 373 ? 4.037 13.078 -19.367 1.00 73.12 373 LYS A C 1
ATOM 2994 O O . LYS A 1 373 ? 4.267 13.460 -20.505 1.00 73.12 373 LYS A O 1
ATOM 2999 N N . LEU A 1 374 ? 2.830 13.104 -18.808 1.00 71.25 374 LEU A N 1
ATOM 3000 C CA . LEU A 1 374 ? 1.635 13.598 -19.490 1.00 71.25 374 LEU A CA 1
ATOM 3001 C C . LEU A 1 374 ? 1.626 15.126 -19.622 1.00 71.25 374 LEU A C 1
ATOM 3003 O O . LEU A 1 374 ? 1.214 15.658 -20.648 1.00 71.25 374 LEU A O 1
ATOM 3007 N N . ILE A 1 375 ? 2.074 15.848 -18.591 1.00 73.88 375 ILE A N 1
ATOM 3008 C CA . ILE A 1 375 ? 1.964 17.311 -18.543 1.00 73.88 375 ILE A CA 1
ATOM 3009 C C . ILE A 1 375 ? 3.173 17.992 -19.202 1.00 73.88 375 ILE A C 1
ATOM 3011 O O . ILE A 1 375 ? 2.998 18.996 -19.892 1.00 73.88 375 ILE A O 1
ATOM 3015 N N . LEU A 1 376 ? 4.392 17.459 -19.053 1.00 77.31 376 LEU A N 1
ATOM 3016 C CA . LEU A 1 376 ? 5.628 18.058 -19.587 1.00 77.31 376 LEU A CA 1
ATOM 3017 C C . LEU A 1 376 ? 5.549 18.434 -21.087 1.00 77.31 376 LEU A C 1
ATOM 3019 O O . LEU A 1 376 ? 5.959 19.550 -21.418 1.00 77.31 376 LEU A O 1
ATOM 3023 N N . PRO A 1 377 ? 4.994 17.601 -21.995 1.00 73.44 377 PRO A N 1
ATOM 3024 C CA . PRO A 1 377 ? 4.876 17.941 -23.416 1.00 73.44 377 PRO A CA 1
ATOM 3025 C C . PRO A 1 377 ? 3.968 19.144 -23.694 1.00 73.44 377 PRO A C 1
ATOM 3027 O O . PRO A 1 377 ? 4.127 19.811 -24.714 1.00 73.44 377 PRO A O 1
ATOM 3030 N N . THR A 1 378 ? 3.028 19.449 -22.793 1.00 73.50 378 THR A N 1
ATOM 3031 C CA . THR A 1 378 ? 2.080 20.564 -22.959 1.00 73.50 378 THR A CA 1
ATOM 3032 C C . THR A 1 378 ? 2.696 21.929 -22.641 1.00 73.50 378 THR A C 1
ATOM 3034 O O . THR A 1 378 ? 2.168 22.954 -23.073 1.00 73.50 378 THR A O 1
ATOM 3037 N N . GLY A 1 379 ? 3.844 21.961 -21.950 1.00 75.44 379 GLY A N 1
ATOM 3038 C CA . GLY A 1 379 ? 4.505 23.190 -21.501 1.00 75.44 379 GLY A CA 1
ATOM 3039 C C . GLY A 1 379 ? 4.696 24.243 -22.598 1.00 75.44 379 GLY A C 1
ATOM 3040 O O . GLY A 1 379 ? 4.209 25.361 -22.433 1.00 75.44 379 GLY A O 1
ATOM 3041 N N . PRO A 1 380 ? 5.321 23.922 -23.747 1.00 79.50 380 PRO A N 1
ATOM 3042 C CA . PRO A 1 380 ? 5.519 24.885 -24.832 1.00 79.50 380 PRO A CA 1
ATOM 3043 C C . PRO A 1 380 ? 4.217 25.487 -25.384 1.00 79.50 380 PRO A C 1
ATOM 3045 O O . PRO A 1 380 ? 4.167 26.684 -25.670 1.00 79.50 380 PRO A O 1
ATOM 3048 N N . ALA A 1 381 ? 3.150 24.689 -25.496 1.00 71.75 381 ALA A N 1
ATOM 3049 C CA . ALA A 1 381 ? 1.850 25.161 -25.973 1.00 71.75 381 ALA A CA 1
ATOM 3050 C C . ALA A 1 381 ? 1.195 26.129 -24.972 1.00 71.75 381 ALA A C 1
ATOM 3052 O O . ALA A 1 381 ? 0.684 27.184 -25.357 1.00 71.75 381 ALA A O 1
ATOM 3053 N N . ILE A 1 382 ? 1.278 25.815 -23.675 1.00 75.56 382 ILE A N 1
ATOM 3054 C CA . ILE A 1 382 ? 0.772 26.681 -22.604 1.00 75.56 382 ILE A CA 1
ATOM 3055 C C . ILE A 1 382 ? 1.584 27.985 -22.545 1.00 75.56 382 ILE A C 1
ATOM 3057 O O . ILE A 1 382 ? 1.000 29.064 -22.469 1.00 75.56 382 ILE A O 1
ATOM 3061 N N . ILE A 1 383 ? 2.916 27.917 -22.669 1.00 79.75 383 ILE A N 1
ATOM 3062 C CA . ILE A 1 383 ? 3.787 29.104 -22.722 1.00 79.75 383 ILE A CA 1
ATOM 3063 C C . ILE A 1 383 ? 3.385 30.006 -23.887 1.00 79.75 383 ILE A C 1
ATOM 3065 O O . ILE A 1 383 ? 3.211 31.202 -23.677 1.00 79.75 383 ILE A O 1
ATOM 3069 N N . LYS A 1 384 ? 3.183 29.451 -25.090 1.00 77.12 384 LYS A N 1
ATOM 3070 C CA . LYS A 1 384 ? 2.750 30.224 -26.267 1.00 77.12 384 LYS A CA 1
ATOM 3071 C C . LYS A 1 384 ? 1.414 30.938 -26.027 1.00 77.12 384 LYS A C 1
ATOM 3073 O O . LYS A 1 384 ? 1.229 32.049 -26.508 1.00 77.12 384 LYS A O 1
ATOM 3078 N N . THR A 1 385 ? 0.518 30.317 -25.264 1.00 80.88 385 THR A N 1
ATOM 3079 C CA . THR A 1 385 ? -0.812 30.858 -24.952 1.00 80.88 385 THR A CA 1
ATOM 3080 C C . THR A 1 385 ? -0.762 31.966 -23.894 1.00 80.88 385 THR A C 1
ATOM 3082 O O . THR A 1 385 ? -1.500 32.941 -23.992 1.00 80.88 385 THR A O 1
ATOM 3085 N N . ILE A 1 386 ? 0.112 31.846 -22.888 1.00 82.12 386 ILE A N 1
ATOM 3086 C CA . ILE A 1 386 ? 0.183 32.780 -21.746 1.00 82.12 386 ILE A CA 1
ATOM 3087 C C . ILE A 1 386 ? 1.197 33.915 -21.981 1.00 82.12 386 ILE A C 1
ATOM 3089 O O . ILE A 1 386 ? 1.029 35.013 -21.451 1.00 82.12 386 ILE A O 1
ATOM 3093 N N . ALA A 1 387 ? 2.226 33.695 -22.807 1.00 85.75 387 ALA A N 1
ATOM 3094 C CA . ALA A 1 387 ? 3.266 34.682 -23.115 1.00 85.75 387 ALA A CA 1
ATOM 3095 C C . ALA A 1 387 ? 2.744 36.066 -23.554 1.00 85.75 387 ALA A C 1
ATOM 3097 O O . ALA A 1 387 ? 3.337 37.047 -23.100 1.00 85.75 387 ALA A O 1
ATOM 3098 N N . PRO A 1 388 ? 1.649 36.195 -24.338 1.00 91.00 388 PRO A N 1
ATOM 3099 C CA . PRO A 1 388 ? 1.071 37.499 -24.675 1.00 91.00 388 PRO A CA 1
ATOM 3100 C C . PRO A 1 388 ? 0.591 38.304 -23.458 1.00 91.00 388 PRO A C 1
ATOM 3102 O O . PRO A 1 388 ? 0.602 39.529 -23.498 1.00 91.00 388 PRO A O 1
ATOM 3105 N N . PHE A 1 389 ? 0.202 37.636 -22.368 1.00 90.25 389 PHE A N 1
ATOM 3106 C CA . PHE A 1 389 ? -0.349 38.278 -21.171 1.00 90.25 389 PHE A CA 1
ATOM 3107 C C . PHE A 1 389 ? 0.706 38.549 -20.093 1.00 90.25 389 PHE A C 1
ATOM 3109 O O . PHE A 1 389 ? 0.630 39.552 -19.390 1.00 90.25 389 PHE A O 1
ATOM 3116 N N . THR A 1 390 ? 1.694 37.661 -19.935 1.00 84.75 390 THR A N 1
ATOM 3117 C CA . THR A 1 390 ? 2.682 37.751 -18.839 1.00 84.75 390 THR A CA 1
ATOM 3118 C C . THR A 1 390 ? 4.087 38.151 -19.290 1.00 84.75 390 THR A C 1
ATOM 3120 O O . THR A 1 390 ? 4.956 38.388 -18.449 1.00 84.75 390 THR A O 1
ATOM 3123 N N . GLY A 1 391 ? 4.335 38.193 -20.600 1.00 85.12 391 GLY A N 1
ATOM 3124 C CA . GLY A 1 391 ? 5.651 38.410 -21.196 1.00 85.12 391 GLY A CA 1
ATOM 3125 C C . GLY A 1 391 ? 6.449 37.116 -21.400 1.00 85.12 391 GLY A C 1
ATOM 3126 O O . GLY A 1 391 ? 6.277 36.122 -20.686 1.00 85.12 391 GLY A O 1
ATOM 3127 N N . SER A 1 392 ? 7.365 37.151 -22.373 1.00 80.75 392 SER A N 1
ATOM 3128 C CA . SER A 1 392 ? 8.148 36.003 -22.861 1.00 80.75 392 SER A CA 1
ATOM 3129 C C . SER A 1 392 ? 9.117 35.402 -21.838 1.00 80.75 392 SER A C 1
ATOM 3131 O O . SER A 1 392 ? 9.476 34.236 -21.961 1.00 80.75 392 SER A O 1
ATOM 3133 N N . VAL A 1 393 ? 9.511 36.164 -20.812 1.00 82.12 393 VAL A N 1
ATOM 3134 C CA . VAL A 1 393 ? 10.433 35.707 -19.755 1.00 82.12 393 VAL A CA 1
ATOM 3135 C C . VAL A 1 393 ? 9.685 35.109 -18.559 1.00 82.12 393 VAL A C 1
ATOM 3137 O O . VAL A 1 393 ? 10.130 34.122 -17.980 1.00 82.12 393 VAL A O 1
ATOM 3140 N N . ARG A 1 394 ? 8.524 35.667 -18.185 1.00 84.62 394 ARG A N 1
ATOM 3141 C CA . ARG A 1 394 ? 7.746 35.185 -17.027 1.00 84.62 394 ARG A CA 1
ATOM 3142 C C . ARG A 1 394 ? 6.894 33.964 -17.367 1.00 84.62 394 ARG A C 1
ATOM 3144 O O . ARG A 1 394 ? 6.743 33.096 -16.512 1.00 84.62 394 ARG A O 1
ATOM 3151 N N . ALA A 1 395 ? 6.383 33.866 -18.598 1.00 82.44 395 ALA A N 1
ATOM 3152 C CA . ALA A 1 395 ? 5.554 32.735 -19.020 1.00 82.44 395 ALA A CA 1
ATOM 3153 C C . ALA A 1 395 ? 6.266 31.375 -18.874 1.00 82.44 395 ALA A C 1
ATOM 3155 O O . ALA A 1 395 ? 5.690 30.494 -18.236 1.00 82.44 395 ALA A O 1
ATOM 3156 N N . PRO A 1 396 ? 7.513 31.178 -19.356 1.00 85.06 396 PRO A N 1
ATOM 3157 C CA . PRO A 1 396 ? 8.238 29.928 -19.136 1.00 85.06 396 PRO A CA 1
ATOM 3158 C C . PRO A 1 396 ? 8.430 29.609 -17.656 1.00 85.06 396 PRO A C 1
ATOM 3160 O O . PRO A 1 396 ? 8.191 28.478 -17.248 1.00 85.06 396 PRO A O 1
ATOM 3163 N N . THR A 1 397 ? 8.808 30.594 -16.841 1.00 86.62 397 THR A N 1
ATOM 3164 C CA . THR A 1 397 ? 9.030 30.394 -15.402 1.00 86.62 397 THR A CA 1
ATOM 3165 C C . THR A 1 397 ? 7.754 29.952 -14.693 1.00 86.62 397 THR A C 1
ATOM 3167 O O . THR A 1 397 ? 7.782 28.987 -13.931 1.00 86.62 397 THR A O 1
ATOM 3170 N N . ILE A 1 398 ? 6.621 30.603 -14.973 1.00 86.56 398 ILE A N 1
ATOM 3171 C CA . ILE A 1 398 ? 5.318 30.248 -14.394 1.00 86.56 398 ILE A CA 1
ATOM 3172 C C . ILE A 1 398 ? 4.895 28.850 -14.850 1.00 86.56 398 ILE A C 1
ATOM 3174 O O . ILE A 1 398 ? 4.528 28.018 -14.023 1.00 86.56 398 ILE A O 1
ATOM 3178 N N . VAL A 1 399 ? 4.976 28.561 -16.151 1.00 85.31 399 VAL A N 1
ATOM 3179 C CA . VAL A 1 399 ? 4.522 27.274 -16.689 1.00 85.31 399 VAL A CA 1
ATOM 3180 C C . VAL A 1 399 ? 5.398 26.134 -16.188 1.00 85.31 399 VAL A C 1
ATOM 3182 O O . VAL A 1 399 ? 4.869 25.163 -15.659 1.00 85.31 399 VAL A O 1
ATOM 3185 N N . TRP A 1 400 ? 6.723 26.246 -16.276 1.00 86.12 400 TRP A N 1
ATOM 3186 C CA . TRP A 1 400 ? 7.600 25.172 -15.821 1.00 86.12 400 TRP A CA 1
ATOM 3187 C C . 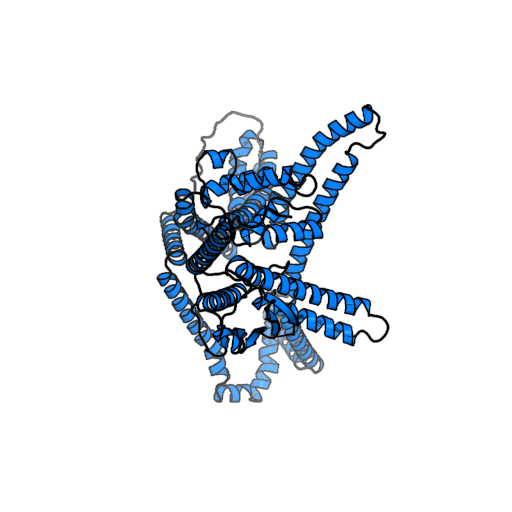TRP A 1 400 ? 7.508 24.962 -14.310 1.00 86.12 400 TRP A C 1
ATOM 3189 O O . TRP A 1 400 ? 7.345 23.820 -13.893 1.00 86.12 400 TRP A O 1
ATOM 3199 N N . SER A 1 401 ? 7.509 26.018 -13.488 1.00 84.50 401 SER A N 1
ATOM 3200 C CA . SER A 1 401 ? 7.322 25.856 -12.032 1.00 84.50 401 SER A CA 1
ATOM 3201 C C . SER A 1 401 ? 5.996 25.166 -11.690 1.00 84.50 401 SER A C 1
ATOM 3203 O O . SER A 1 401 ? 5.960 24.274 -10.845 1.00 84.50 401 SER A O 1
ATOM 3205 N N . THR A 1 402 ? 4.925 25.497 -12.412 1.00 84.88 402 THR A N 1
ATOM 3206 C CA . THR A 1 402 ? 3.611 24.864 -12.255 1.00 84.88 402 THR A CA 1
ATOM 3207 C C . THR A 1 402 ? 3.636 23.387 -12.664 1.00 84.88 402 THR A C 1
ATOM 3209 O O . THR A 1 402 ? 3.169 22.533 -11.912 1.00 84.88 402 THR A O 1
ATOM 3212 N N . ILE A 1 403 ? 4.228 23.057 -13.816 1.00 82.44 403 ILE A N 1
ATOM 3213 C CA . ILE A 1 403 ? 4.344 21.675 -14.313 1.00 82.44 403 ILE A CA 1
ATOM 3214 C C . ILE A 1 403 ? 5.198 20.807 -13.383 1.00 82.44 403 ILE A C 1
ATOM 3216 O O . ILE A 1 403 ? 4.911 19.623 -13.235 1.00 82.44 403 ILE A O 1
ATOM 3220 N N . TRP A 1 404 ? 6.210 21.383 -12.733 1.00 83.25 404 TRP A N 1
ATOM 3221 C CA . TRP A 1 404 ? 7.028 20.676 -11.749 1.00 83.25 404 TRP A CA 1
ATOM 3222 C C . TRP A 1 404 ? 6.313 20.472 -10.409 1.00 83.25 404 TRP A C 1
ATOM 3224 O O . TRP A 1 404 ? 6.555 19.465 -9.757 1.00 83.25 404 TRP A O 1
ATOM 3234 N N . LEU A 1 405 ? 5.414 21.367 -9.984 1.00 81.38 405 LEU A N 1
ATOM 3235 C CA . LEU A 1 405 ? 4.734 21.267 -8.680 1.00 81.38 405 LEU A CA 1
ATOM 3236 C C . LEU A 1 405 ? 3.416 20.472 -8.727 1.00 81.38 405 LEU A C 1
ATOM 3238 O O . LEU A 1 405 ? 3.146 19.667 -7.833 1.00 81.38 405 LEU A O 1
ATOM 3242 N N . ILE A 1 406 ? 2.602 20.643 -9.774 1.00 86.50 406 ILE A N 1
ATOM 3243 C CA . ILE A 1 406 ? 1.271 20.013 -9.897 1.00 86.50 406 ILE A CA 1
ATOM 3244 C C . ILE A 1 406 ? 1.286 18.478 -9.750 1.00 86.50 406 ILE A C 1
ATOM 3246 O O . ILE A 1 406 ? 0.391 17.948 -9.089 1.00 86.50 406 ILE A O 1
ATOM 3250 N N . PRO A 1 407 ? 2.256 17.723 -10.302 1.00 86.44 407 PRO A N 1
ATOM 3251 C CA . PRO A 1 407 ? 2.262 16.263 -10.212 1.00 86.44 407 PRO A CA 1
ATOM 3252 C C . PRO A 1 407 ? 2.210 15.707 -8.785 1.00 86.44 407 PRO A C 1
ATOM 3254 O O . PRO A 1 407 ? 1.674 14.615 -8.585 1.00 86.44 407 PRO A O 1
ATOM 3257 N N . GLY A 1 408 ? 2.707 16.460 -7.794 1.00 85.94 408 GLY A N 1
ATOM 3258 C CA . GLY A 1 408 ? 2.615 16.078 -6.382 1.00 85.94 408 GLY A CA 1
ATOM 3259 C C . GLY A 1 408 ? 1.161 15.928 -5.920 1.00 85.94 408 GLY A C 1
ATOM 3260 O O . GLY A 1 408 ? 0.817 14.935 -5.277 1.00 85.94 408 GLY A O 1
ATOM 3261 N N . VAL A 1 409 ? 0.285 16.832 -6.378 1.00 88.75 409 VAL A N 1
ATOM 3262 C CA . VAL A 1 409 ? -1.158 16.825 -6.090 1.00 88.75 409 VAL A CA 1
ATOM 3263 C C . VAL A 1 409 ? -1.802 15.521 -6.559 1.00 88.75 409 VAL A C 1
ATOM 3265 O O . VAL A 1 409 ? -2.557 14.910 -5.809 1.00 88.75 409 VAL A O 1
ATOM 3268 N N . PHE A 1 410 ? -1.485 15.049 -7.770 1.00 85.44 410 PHE A N 1
ATOM 3269 C CA . PHE A 1 410 ? -2.026 13.786 -8.289 1.00 85.44 410 PHE A CA 1
ATOM 3270 C C . PHE A 1 410 ? -1.535 12.577 -7.492 1.00 85.44 410 PHE A C 1
ATOM 3272 O O . PHE A 1 410 ? -2.322 11.672 -7.207 1.00 85.44 410 PHE A O 1
ATOM 3279 N N . GLY A 1 411 ? -0.257 12.575 -7.099 1.00 83.56 411 GLY A N 1
ATOM 3280 C CA . GLY A 1 411 ? 0.297 11.562 -6.205 1.00 83.56 411 GLY A CA 1
ATOM 3281 C C . GLY A 1 411 ? -0.487 11.493 -4.898 1.00 83.56 411 GLY A C 1
ATOM 3282 O O . GLY A 1 411 ? -1.036 10.443 -4.568 1.00 83.56 411 GLY A O 1
ATOM 3283 N N . PHE A 1 412 ? -0.606 12.623 -4.199 1.00 87.81 412 PHE A N 1
ATOM 3284 C CA . PHE A 1 412 ? -1.396 12.741 -2.974 1.00 87.81 412 PHE A CA 1
ATOM 3285 C C . PHE A 1 412 ? -2.845 12.269 -3.172 1.00 87.81 412 PHE A C 1
ATOM 3287 O O . PHE A 1 412 ? -3.308 11.391 -2.444 1.00 87.81 412 PHE A O 1
ATOM 3294 N N . LEU A 1 413 ? -3.535 12.780 -4.198 1.00 87.81 413 LEU A N 1
ATOM 3295 C CA . LEU A 1 413 ? -4.935 12.455 -4.469 1.00 87.81 413 LEU A CA 1
ATOM 3296 C C . LEU A 1 413 ? -5.150 10.960 -4.686 1.00 87.81 413 LEU A C 1
ATOM 3298 O O . LEU A 1 413 ? -6.096 10.414 -4.136 1.00 87.81 413 LEU A O 1
ATOM 3302 N N . VAL A 1 414 ? -4.298 10.262 -5.441 1.00 85.06 414 VAL A N 1
ATOM 3303 C CA . VAL A 1 414 ? -4.499 8.819 -5.664 1.00 85.06 414 VAL A CA 1
ATOM 3304 C C . VAL A 1 414 ? -4.419 8.030 -4.357 1.00 85.06 414 VAL A C 1
ATOM 3306 O O . VAL A 1 414 ? -5.234 7.130 -4.135 1.00 85.06 414 VAL A O 1
ATOM 3309 N N . TRP A 1 415 ? -3.470 8.360 -3.481 1.00 84.06 415 TRP A N 1
ATOM 3310 C CA . TRP A 1 415 ? -3.332 7.685 -2.190 1.00 84.06 415 TRP A CA 1
ATOM 3311 C C . TRP A 1 415 ? -4.498 8.001 -1.251 1.00 84.06 415 TRP A C 1
ATOM 3313 O O . TRP A 1 415 ? -5.073 7.082 -0.664 1.00 84.06 415 TRP A O 1
ATOM 3323 N N . GLU A 1 416 ? -4.896 9.267 -1.178 1.00 86.75 416 GLU A N 1
ATOM 3324 C CA . GLU A 1 416 ? -6.015 9.729 -0.358 1.00 86.75 416 GLU A CA 1
ATOM 3325 C C . GLU A 1 416 ? -7.354 9.169 -0.839 1.00 86.75 416 GLU A C 1
ATOM 3327 O O . GLU A 1 416 ? -8.105 8.590 -0.060 1.00 86.75 416 GLU A O 1
ATOM 3332 N N . LEU A 1 417 ? -7.634 9.227 -2.142 1.00 88.00 417 LEU A N 1
ATOM 3333 C CA . LEU A 1 417 ? -8.854 8.674 -2.727 1.00 88.00 417 LEU A CA 1
ATOM 3334 C C . LEU A 1 417 ? -8.931 7.156 -2.537 1.00 88.00 417 LEU A C 1
ATOM 3336 O O . LEU A 1 417 ? -10.000 6.622 -2.246 1.00 88.00 417 LEU A O 1
ATOM 3340 N N . LYS A 1 418 ? -7.802 6.445 -2.643 1.00 86.25 418 LYS A N 1
ATOM 3341 C CA . LYS A 1 418 ? -7.736 5.008 -2.347 1.00 86.25 418 LYS A CA 1
ATOM 3342 C C . LYS A 1 418 ? -8.042 4.714 -0.877 1.00 86.25 418 LYS A C 1
ATOM 3344 O O . LYS A 1 418 ? -8.713 3.718 -0.597 1.00 86.25 418 LYS A O 1
ATOM 3349 N N . ALA A 1 419 ? -7.547 5.531 0.052 1.00 84.19 419 ALA A N 1
ATOM 3350 C CA . ALA A 1 419 ? -7.862 5.393 1.471 1.00 84.19 419 ALA A CA 1
ATOM 3351 C C . ALA A 1 419 ? -9.353 5.669 1.727 1.00 84.19 419 ALA A C 1
ATOM 3353 O O . ALA A 1 419 ? -10.026 4.837 2.336 1.00 84.19 419 ALA A O 1
ATOM 3354 N N . ASN A 1 420 ? -9.888 6.753 1.161 1.00 89.56 420 ASN A N 1
ATOM 3355 C CA . ASN A 1 420 ? -11.283 7.166 1.320 1.00 89.56 420 ASN A CA 1
ATOM 3356 C C . ASN A 1 420 ? -12.259 6.151 0.712 1.00 89.56 420 ASN A C 1
ATOM 3358 O O . ASN A 1 420 ? -13.307 5.867 1.286 1.00 89.56 420 ASN A O 1
ATOM 3362 N N . TRP A 1 421 ? -11.893 5.520 -0.409 1.00 87.44 421 TRP A N 1
ATOM 3363 C CA . TRP A 1 421 ? -12.662 4.427 -1.004 1.00 87.44 421 TRP A CA 1
ATOM 3364 C C . TRP A 1 421 ? -12.928 3.294 -0.007 1.00 87.44 421 TRP A C 1
ATOM 3366 O O . TRP A 1 421 ? -14.035 2.762 0.044 1.00 87.44 421 TRP A O 1
ATOM 3376 N N . ARG A 1 422 ? -11.927 2.927 0.800 1.00 87.44 422 ARG A N 1
ATOM 3377 C CA . ARG A 1 422 ? -12.004 1.814 1.762 1.00 87.44 422 ARG A CA 1
ATOM 3378 C C . ARG A 1 422 ? -12.825 2.128 3.015 1.00 87.44 422 ARG A C 1
ATOM 3380 O O . ARG A 1 422 ? -13.073 1.210 3.796 1.00 87.44 422 ARG A O 1
ATOM 3387 N N . LEU A 1 423 ? -13.224 3.384 3.218 1.00 88.62 423 LEU A N 1
ATOM 3388 C CA . LEU A 1 423 ? -14.020 3.792 4.375 1.00 88.62 423 LEU A CA 1
ATOM 3389 C C . LEU A 1 423 ? -15.474 3.347 4.271 1.00 88.62 423 LEU A C 1
ATOM 3391 O O . LEU A 1 423 ? -16.071 3.025 5.289 1.00 88.62 423 LEU A O 1
ATOM 3395 N N . TYR A 1 424 ? -16.034 3.321 3.062 1.00 88.25 424 TYR A N 1
ATOM 3396 C CA . TYR A 1 424 ? -17.464 3.097 2.862 1.00 88.25 424 TYR A CA 1
ATOM 3397 C C . TYR A 1 424 ? -17.834 1.614 2.883 1.00 88.25 424 TYR A C 1
ATOM 3399 O O . TYR A 1 424 ? -17.184 0.785 2.239 1.00 88.25 424 TYR A O 1
ATOM 3407 N N . GLU A 1 425 ? -18.939 1.285 3.549 1.00 86.81 425 GLU A N 1
ATOM 3408 C CA . GLU A 1 425 ? -19.449 -0.081 3.678 1.00 86.81 425 GLU A CA 1
ATOM 3409 C C . GLU A 1 425 ? -19.754 -0.716 2.315 1.00 86.81 425 GLU A C 1
ATOM 3411 O O . GLU A 1 425 ? -19.372 -1.856 2.050 1.00 86.81 425 GLU A O 1
ATOM 3416 N N . ALA A 1 426 ? -20.343 0.043 1.392 1.00 84.94 426 ALA A N 1
ATOM 3417 C CA . ALA A 1 426 ? -20.640 -0.423 0.037 1.00 84.94 426 ALA A CA 1
ATOM 3418 C C . ALA A 1 426 ? -19.382 -0.752 -0.806 1.00 84.94 426 ALA A C 1
ATOM 3420 O O . ALA A 1 426 ? -19.471 -1.362 -1.882 1.00 84.94 426 ALA A O 1
ATOM 3421 N N . ASN A 1 427 ? -18.194 -0.351 -0.341 1.00 85.56 427 ASN A N 1
ATOM 3422 C CA . ASN A 1 427 ? -16.899 -0.681 -0.938 1.00 85.56 427 ASN A CA 1
ATOM 3423 C C . ASN A 1 427 ? -16.174 -1.829 -0.223 1.00 85.56 427 ASN A C 1
ATOM 3425 O O . ASN A 1 427 ? -15.069 -2.192 -0.640 1.00 85.56 427 ASN A O 1
ATOM 3429 N N . ARG A 1 428 ? -16.778 -2.419 0.816 1.00 85.25 428 ARG A N 1
ATOM 3430 C CA . ARG A 1 428 ? -16.175 -3.504 1.587 1.00 85.25 428 ARG A CA 1
ATOM 3431 C C . ARG A 1 428 ? -15.944 -4.747 0.703 1.00 85.25 428 ARG A C 1
ATOM 3433 O O . ARG A 1 428 ? -16.805 -5.106 -0.109 1.00 85.25 428 ARG A O 1
ATOM 3440 N N . PRO A 1 429 ? -14.791 -5.427 0.841 1.00 83.00 429 PRO A N 1
ATOM 3441 C CA . PRO A 1 429 ? -14.567 -6.731 0.226 1.00 83.00 429 PRO A CA 1
ATOM 3442 C C . PRO A 1 429 ? -15.635 -7.745 0.657 1.00 83.00 429 PRO A C 1
ATOM 3444 O O . PRO A 1 429 ? -16.075 -7.743 1.802 1.00 83.00 429 PRO A O 1
ATOM 3447 N N . ARG A 1 430 ? -16.039 -8.638 -0.256 1.00 83.19 430 ARG A N 1
ATOM 3448 C CA . ARG A 1 430 ? -17.025 -9.689 0.059 1.00 83.19 430 ARG A CA 1
ATOM 3449 C C . ARG A 1 430 ? -16.479 -10.750 1.010 1.00 83.19 430 ARG A C 1
ATOM 3451 O O . ARG A 1 430 ? -17.241 -11.284 1.800 1.00 83.19 430 ARG A O 1
ATOM 3458 N N . ARG A 1 431 ? -15.181 -11.040 0.923 1.00 84.56 431 ARG A N 1
ATOM 3459 C CA . ARG A 1 431 ? -14.487 -12.015 1.771 1.00 84.56 431 ARG A CA 1
ATOM 3460 C C . ARG A 1 431 ? -13.862 -11.322 2.974 1.00 84.56 431 ARG A C 1
ATOM 3462 O O . ARG A 1 431 ? -13.454 -10.165 2.860 1.00 84.56 431 ARG A O 1
ATOM 3469 N N . LEU A 1 432 ? -13.727 -12.055 4.075 1.00 86.69 432 LEU A N 1
ATOM 3470 C CA . LEU A 1 432 ? -12.893 -11.640 5.201 1.00 86.69 432 LEU A CA 1
ATOM 3471 C C . LEU A 1 432 ? -11.444 -11.503 4.714 1.00 86.69 432 LEU A C 1
ATOM 3473 O O . LEU A 1 432 ? -10.877 -12.440 4.152 1.00 86.69 432 LEU A O 1
ATOM 3477 N N . MET A 1 433 ? -10.884 -10.301 4.848 1.00 84.06 433 MET A N 1
ATOM 3478 C CA . MET A 1 433 ? -9.530 -10.004 4.388 1.00 84.06 433 MET A CA 1
ATOM 3479 C C . MET A 1 433 ? -8.531 -10.197 5.527 1.00 84.06 433 MET A C 1
ATOM 3481 O O . MET A 1 433 ? -8.846 -9.852 6.668 1.00 84.06 433 MET A O 1
ATOM 3485 N N . PRO A 1 434 ? -7.305 -10.647 5.217 1.00 87.69 434 PRO A N 1
ATOM 3486 C CA . PRO A 1 434 ? -6.218 -10.636 6.177 1.00 87.69 434 PRO A CA 1
ATOM 3487 C C . PRO A 1 434 ? -6.064 -9.274 6.845 1.00 87.69 434 PRO A C 1
ATOM 3489 O O . PRO A 1 434 ? -5.980 -8.250 6.160 1.00 87.69 434 PRO A O 1
ATOM 3492 N N . THR A 1 435 ? -6.026 -9.270 8.173 1.00 84.94 435 THR A N 1
ATOM 3493 C CA . THR A 1 435 ? -5.857 -8.049 8.961 1.00 84.94 435 THR A CA 1
ATOM 3494 C C . THR A 1 435 ? -4.399 -7.939 9.410 1.00 84.94 435 THR A C 1
ATOM 3496 O O . THR A 1 435 ? -3.781 -8.957 9.732 1.00 84.94 435 THR A O 1
ATOM 3499 N N . PRO A 1 436 ? -3.814 -6.732 9.413 1.00 83.50 436 PRO A N 1
ATOM 3500 C CA . PRO A 1 436 ? -2.511 -6.517 10.019 1.00 83.50 436 PRO A CA 1
ATOM 3501 C C . PRO A 1 436 ? -2.484 -6.903 11.501 1.00 83.50 436 PRO A C 1
ATOM 3503 O O . PRO A 1 436 ? -3.422 -6.600 12.232 1.00 83.50 436 PRO A O 1
ATOM 3506 N N . VAL A 1 437 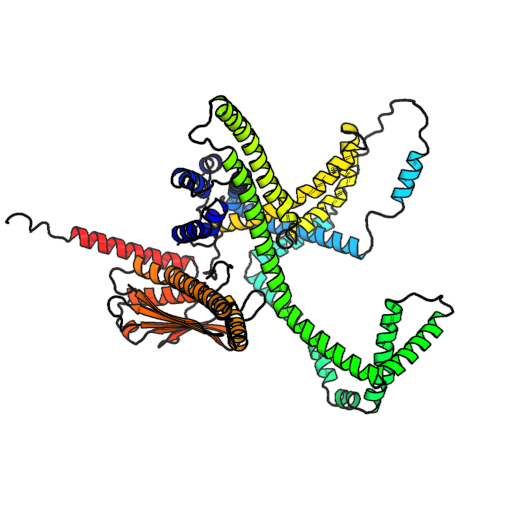? -1.395 -7.530 11.933 1.00 81.50 437 VAL A N 1
ATOM 3507 C CA . VAL A 1 437 ? -1.141 -7.937 13.320 1.00 81.50 437 VAL A CA 1
ATOM 3508 C C . VAL A 1 437 ? -0.372 -6.845 14.074 1.00 81.50 437 VAL A C 1
ATOM 3510 O O . VAL A 1 437 ? -0.726 -6.536 15.202 1.00 81.50 437 VAL A O 1
ATOM 3513 N N . GLY A 1 438 ? 0.642 -6.225 13.451 1.00 67.50 438 GLY A N 1
ATOM 3514 C CA . GLY A 1 438 ? 1.515 -5.226 14.098 1.00 67.50 438 GLY A CA 1
ATOM 3515 C C . GLY A 1 438 ? 1.595 -3.863 13.392 1.00 67.50 438 GLY A C 1
ATOM 3516 O O . GLY A 1 438 ? 1.035 -3.664 12.308 1.00 67.50 438 GLY A O 1
ATOM 3517 N N . HIS A 1 439 ? 2.360 -2.930 13.977 1.00 56.28 439 HIS A N 1
ATOM 3518 C CA . HIS A 1 439 ? 2.524 -1.537 13.506 1.00 56.28 439 HIS A CA 1
ATOM 3519 C C . HIS A 1 439 ? 2.997 -1.414 12.052 1.00 56.28 439 HIS A C 1
ATOM 3521 O O . HIS A 1 439 ? 2.615 -0.485 11.333 1.00 56.28 439 HIS A O 1
ATOM 3527 N N . HIS A 1 440 ? 3.782 -2.384 11.583 1.00 60.94 440 HIS A N 1
ATOM 3528 C CA . HIS A 1 440 ? 4.307 -2.411 10.218 1.00 60.94 440 HIS A CA 1
ATOM 3529 C C . HIS A 1 440 ? 3.279 -2.855 9.165 1.00 60.94 440 HIS A C 1
ATOM 3531 O O . HIS A 1 440 ? 3.583 -2.871 7.974 1.00 60.94 440 HIS A O 1
ATOM 3537 N N . GLY A 1 441 ? 2.041 -3.169 9.563 1.00 68.62 441 GLY A N 1
ATOM 3538 C CA . GLY A 1 441 ? 1.000 -3.568 8.618 1.00 68.62 441 GLY A CA 1
ATOM 3539 C C . GLY A 1 441 ? 1.115 -5.029 8.158 1.00 68.62 441 GLY A C 1
ATOM 3540 O O . GLY A 1 441 ? 0.531 -5.399 7.139 1.00 68.62 441 GLY A O 1
ATOM 3541 N N . GLU A 1 442 ? 1.904 -5.846 8.858 1.00 80.69 442 GLU A N 1
ATOM 3542 C CA . GLU A 1 442 ? 2.194 -7.237 8.498 1.00 80.69 442 GLU A CA 1
ATOM 3543 C C . GLU A 1 442 ? 1.051 -8.171 8.898 1.00 80.69 442 GLU A C 1
ATOM 3545 O O . GLU A 1 442 ? 0.462 -8.007 9.959 1.00 80.69 442 GLU A O 1
ATOM 3550 N N . THR A 1 443 ? 0.734 -9.159 8.061 1.00 87.00 443 THR A N 1
ATOM 3551 C CA . THR A 1 443 ? -0.235 -10.220 8.385 1.00 87.00 443 THR A CA 1
ATOM 3552 C C . THR A 1 443 ? 0.454 -11.376 9.114 1.00 87.00 443 THR A C 1
ATOM 3554 O O . THR A 1 443 ? 1.676 -11.504 9.026 1.00 87.00 443 THR A O 1
ATOM 3557 N N . MET A 1 444 ? -0.310 -12.271 9.755 1.00 89.75 444 MET A N 1
ATOM 3558 C CA . MET A 1 444 ? 0.252 -13.455 10.431 1.00 89.75 444 MET A CA 1
ATOM 3559 C C . MET A 1 444 ? 1.134 -14.295 9.490 1.00 89.75 444 MET A C 1
ATOM 3561 O O . MET A 1 444 ? 2.269 -14.627 9.823 1.00 89.75 444 MET A O 1
ATOM 3565 N N . LEU A 1 445 ? 0.666 -14.523 8.255 1.00 87.12 445 LEU A N 1
ATOM 3566 C CA . LEU A 1 445 ? 1.460 -15.140 7.186 1.00 87.12 445 LEU A CA 1
ATOM 3567 C C . LEU A 1 445 ? 2.809 -14.437 6.966 1.00 87.12 445 LEU A C 1
ATOM 3569 O O . LEU A 1 445 ? 3.844 -15.092 6.850 1.00 87.12 445 LEU A O 1
ATOM 3573 N N . ARG A 1 446 ? 2.814 -13.100 6.887 1.00 85.31 446 ARG A N 1
ATOM 3574 C CA . ARG A 1 446 ? 4.040 -12.330 6.648 1.00 85.31 446 ARG A CA 1
ATOM 3575 C C . ARG A 1 446 ? 4.984 -12.336 7.842 1.00 85.31 446 ARG A C 1
ATOM 3577 O O . ARG A 1 446 ? 6.173 -12.160 7.619 1.00 85.31 446 ARG A O 1
ATOM 3584 N N . LEU A 1 447 ? 4.515 -12.565 9.067 1.00 88.06 447 LEU A N 1
ATOM 3585 C CA . LEU A 1 447 ? 5.407 -12.723 10.220 1.00 88.06 447 LEU A CA 1
ATOM 3586 C C . LEU A 1 447 ? 6.266 -13.987 10.095 1.00 88.06 447 LEU A C 1
ATOM 3588 O O . LEU A 1 447 ? 7.454 -13.946 10.417 1.00 88.06 447 LEU A O 1
ATOM 3592 N N . LEU A 1 448 ? 5.682 -15.076 9.584 1.00 86.38 448 LEU A N 1
ATOM 3593 C CA . LEU A 1 448 ? 6.300 -16.402 9.525 1.00 86.38 448 LEU A CA 1
ATOM 3594 C C . LEU A 1 448 ? 7.029 -16.691 8.208 1.00 86.38 448 LEU A C 1
ATOM 3596 O O . LEU A 1 448 ? 8.162 -17.171 8.231 1.00 86.38 448 LEU A O 1
ATOM 3600 N N . ARG A 1 449 ? 6.423 -16.380 7.056 1.00 82.81 449 ARG A N 1
ATOM 3601 C CA . ARG A 1 449 ? 6.988 -16.731 5.746 1.00 82.81 449 ARG A CA 1
ATOM 3602 C C . ARG A 1 449 ? 8.139 -15.790 5.375 1.00 82.81 449 ARG A C 1
ATOM 3604 O O . ARG A 1 449 ? 7.905 -14.591 5.201 1.00 82.81 449 ARG A O 1
ATOM 3611 N N . PRO A 1 450 ? 9.374 -16.289 5.182 1.00 68.00 450 PRO A N 1
ATOM 3612 C CA . PRO A 1 450 ? 10.483 -15.462 4.729 1.00 68.00 450 PRO A CA 1
ATOM 3613 C C . PRO A 1 450 ? 10.192 -14.900 3.339 1.00 68.00 450 PRO A C 1
ATOM 3615 O O . PRO A 1 450 ? 9.882 -15.637 2.405 1.00 68.00 450 PRO A O 1
ATOM 3618 N N . GLY A 1 451 ? 10.312 -13.588 3.182 1.00 62.12 451 GLY A N 1
ATOM 3619 C CA . GLY A 1 451 ? 10.031 -12.959 1.904 1.00 62.12 451 GLY A CA 1
ATOM 3620 C C . GLY A 1 451 ? 10.409 -11.492 1.860 1.00 62.12 451 GLY A C 1
ATOM 3621 O O . GLY A 1 451 ? 10.950 -10.914 2.809 1.00 62.12 451 GLY A O 1
ATOM 3622 N N . PHE A 1 452 ? 10.094 -10.898 0.717 1.00 46.62 452 PHE A N 1
ATOM 3623 C CA . PHE A 1 452 ? 10.198 -9.471 0.492 1.00 46.62 452 PHE A CA 1
ATOM 3624 C C . PHE A 1 452 ? 9.175 -8.754 1.396 1.00 46.62 452 PHE A C 1
ATOM 3626 O O . PHE A 1 452 ? 7.976 -8.889 1.171 1.00 46.62 452 PHE A O 1
ATOM 3633 N N . HIS A 1 453 ? 9.632 -8.068 2.453 1.00 50.25 453 HIS A N 1
ATOM 3634 C CA . HIS A 1 453 ? 8.814 -7.527 3.561 1.00 50.25 453 HIS A CA 1
ATOM 3635 C C . HIS A 1 453 ? 8.042 -8.576 4.364 1.00 50.25 453 HIS A C 1
ATOM 3637 O O . HIS A 1 453 ? 6.873 -8.399 4.711 1.00 50.25 453 HIS A O 1
ATOM 3643 N N . SER A 1 454 ? 8.652 -9.741 4.570 1.00 66.69 454 SER A N 1
ATOM 3644 C CA . SER A 1 454 ? 8.072 -10.822 5.371 1.00 66.69 454 SER A CA 1
ATOM 3645 C C . SER A 1 454 ? 9.175 -11.598 6.100 1.00 66.69 454 SER A C 1
ATOM 3647 O O . SER A 1 454 ? 10.369 -11.411 5.832 1.00 66.69 454 SER A O 1
ATOM 3649 N N . GLY A 1 455 ? 8.794 -12.453 7.038 1.00 77.94 455 GLY A N 1
ATOM 3650 C CA . GLY A 1 455 ? 9.675 -13.241 7.884 1.00 77.94 455 GLY A CA 1
ATOM 3651 C C . GLY A 1 455 ? 10.222 -12.464 9.076 1.00 77.94 455 GLY A C 1
ATOM 3652 O O . GLY A 1 455 ? 11.389 -12.651 9.419 1.00 77.94 455 GLY A O 1
ATOM 3653 N N . THR A 1 456 ? 9.427 -11.584 9.683 1.00 85.75 456 THR A N 1
ATOM 3654 C CA . THR A 1 456 ? 9.819 -10.803 10.868 1.00 85.75 456 THR A CA 1
ATOM 3655 C C . THR A 1 456 ? 10.268 -11.705 12.009 1.00 85.75 456 THR A C 1
ATOM 3657 O O . THR A 1 456 ? 11.326 -11.461 12.586 1.00 85.75 456 THR A O 1
ATOM 3660 N N . LEU A 1 457 ? 9.557 -12.807 12.270 1.00 88.56 457 LEU A N 1
ATOM 3661 C CA . LEU A 1 457 ? 9.973 -13.795 13.266 1.00 88.56 457 LEU A CA 1
ATOM 3662 C C . LEU A 1 457 ? 11.304 -14.469 12.879 1.00 88.56 457 LEU A C 1
ATOM 3664 O O . LEU A 1 457 ? 12.264 -14.337 13.644 1.00 88.56 457 LEU A O 1
ATOM 3668 N N . PRO A 1 458 ? 11.453 -15.097 11.690 1.00 88.25 458 PRO A N 1
ATOM 3669 C CA . PRO A 1 458 ? 12.731 -15.663 11.265 1.00 88.25 458 PRO A CA 1
ATOM 3670 C C . PRO A 1 458 ? 13.917 -14.694 11.338 1.00 88.25 458 PRO A C 1
ATOM 3672 O O . PRO A 1 458 ? 15.002 -15.078 11.784 1.00 88.25 458 PRO A O 1
ATOM 3675 N N . LYS A 1 459 ? 13.722 -13.439 10.914 1.00 86.12 459 LYS A N 1
ATOM 3676 C CA . LYS A 1 459 ? 14.754 -12.393 10.918 1.00 86.12 459 LYS A CA 1
ATOM 3677 C C . LYS A 1 459 ? 15.127 -11.979 12.338 1.00 86.12 459 LYS A C 1
ATOM 3679 O O . LYS A 1 459 ? 16.317 -11.909 12.643 1.00 86.12 459 LYS A O 1
ATOM 3684 N N . SER A 1 460 ? 14.145 -11.753 13.206 1.00 88.31 460 SER A N 1
ATOM 3685 C CA . SER A 1 460 ? 14.373 -11.379 14.605 1.00 88.31 460 SER A CA 1
ATOM 3686 C C . SER A 1 460 ? 15.065 -12.499 15.379 1.00 88.31 460 SER A C 1
ATOM 3688 O O . SER A 1 460 ? 16.049 -12.237 16.070 1.00 88.31 460 SER A O 1
ATOM 3690 N N . PHE A 1 461 ? 14.669 -13.760 15.174 1.00 91.06 461 PHE A N 1
ATOM 3691 C CA . PHE A 1 461 ? 15.370 -14.909 15.754 1.00 91.06 461 PHE A CA 1
ATOM 3692 C C . PHE A 1 461 ? 16.790 -15.080 15.202 1.00 91.06 461 PHE A C 1
ATOM 3694 O O . PHE A 1 461 ? 17.708 -15.395 15.958 1.00 91.06 461 PHE A O 1
ATOM 3701 N N . ALA A 1 462 ? 17.018 -14.848 13.904 1.00 87.56 462 ALA A N 1
ATOM 3702 C CA . ALA A 1 462 ? 18.367 -14.859 13.342 1.00 87.56 462 ALA A CA 1
ATOM 3703 C C . ALA A 1 462 ? 19.242 -13.754 13.953 1.00 87.56 462 ALA A C 1
ATOM 3705 O O . ALA A 1 462 ? 20.369 -14.028 14.365 1.00 87.56 462 ALA A O 1
ATOM 3706 N N . ALA A 1 463 ? 18.714 -12.534 14.070 1.00 85.94 463 ALA A N 1
ATOM 3707 C CA . ALA A 1 463 ? 19.404 -11.410 14.693 1.00 85.94 463 ALA A CA 1
ATOM 3708 C C . ALA A 1 463 ? 19.721 -11.679 16.172 1.00 85.94 463 ALA A C 1
ATOM 3710 O O . ALA A 1 463 ? 20.831 -11.383 16.611 1.00 85.94 463 ALA A O 1
ATOM 3711 N N . LEU A 1 464 ? 18.791 -12.286 16.915 1.00 89.00 464 LEU A N 1
ATOM 3712 C CA . LEU A 1 464 ? 19.009 -12.703 18.299 1.00 89.00 464 LEU A CA 1
ATOM 3713 C C . LEU A 1 464 ? 20.119 -13.757 18.396 1.00 89.00 464 LEU A C 1
ATOM 3715 O O . LEU A 1 464 ? 21.038 -13.593 19.190 1.00 89.00 464 LEU A O 1
ATOM 3719 N N . ARG A 1 465 ? 20.102 -14.796 17.547 1.00 88.12 465 ARG A N 1
ATOM 3720 C CA . ARG A 1 465 ? 21.168 -15.816 17.510 1.00 88.12 465 ARG A CA 1
ATOM 3721 C C . ARG A 1 465 ? 22.537 -15.211 17.202 1.00 88.12 465 ARG A C 1
ATOM 3723 O O . ARG A 1 465 ? 23.527 -15.621 17.798 1.00 88.12 465 ARG A O 1
ATOM 3730 N N . HIS A 1 466 ? 22.606 -14.249 16.283 1.00 84.19 466 HIS A N 1
ATOM 3731 C CA . HIS A 1 466 ? 23.850 -13.537 15.987 1.00 84.19 466 HIS A CA 1
ATOM 3732 C C . HIS A 1 466 ? 24.325 -12.692 17.173 1.00 84.19 466 HIS A C 1
ATOM 3734 O O . HIS A 1 466 ? 25.506 -12.745 17.503 1.00 84.19 466 HIS A O 1
ATOM 3740 N N . ALA A 1 467 ? 23.419 -11.968 17.837 1.00 85.69 467 ALA A N 1
ATOM 3741 C CA . ALA A 1 467 ? 23.748 -11.179 19.022 1.00 85.69 467 ALA A CA 1
ATOM 3742 C C . ALA A 1 467 ? 24.235 -12.064 20.180 1.00 85.69 467 ALA A C 1
ATOM 3744 O O . ALA A 1 467 ? 25.246 -11.748 20.793 1.00 85.69 467 ALA A O 1
ATOM 3745 N N . LEU A 1 468 ? 23.579 -13.204 20.422 1.00 85.56 468 LEU A N 1
ATOM 3746 C CA . LEU A 1 468 ? 23.987 -14.175 21.442 1.00 85.56 468 LEU A CA 1
ATOM 3747 C C . LEU A 1 468 ? 25.366 -14.781 21.151 1.00 85.56 468 LEU A C 1
ATOM 3749 O O . LEU A 1 468 ? 26.164 -14.932 22.065 1.00 85.56 468 LEU A O 1
ATOM 3753 N N . LYS A 1 469 ? 25.679 -15.082 19.884 1.00 82.00 469 LYS A N 1
ATOM 3754 C CA . LYS A 1 469 ? 27.012 -15.573 19.491 1.00 82.00 469 LYS A CA 1
ATOM 3755 C C . LYS A 1 469 ? 28.112 -14.521 19.650 1.00 82.00 469 LYS A C 1
ATOM 3757 O O . LYS A 1 469 ? 29.246 -14.883 19.931 1.00 82.00 469 LYS A O 1
ATOM 3762 N N . ALA A 1 470 ? 27.791 -13.247 19.427 1.00 78.12 470 ALA A N 1
ATOM 3763 C CA . ALA A 1 470 ? 28.731 -12.134 19.560 1.00 78.12 470 ALA A CA 1
ATOM 3764 C C . ALA A 1 470 ? 28.897 -11.653 21.013 1.00 78.12 470 ALA A C 1
ATOM 3766 O O . ALA A 1 470 ? 29.866 -10.962 21.330 1.00 78.12 470 ALA A O 1
ATOM 3767 N N . ALA A 1 471 ? 27.963 -12.004 21.898 1.00 74.62 471 ALA A N 1
ATOM 3768 C CA . ALA A 1 471 ? 27.981 -11.646 23.308 1.00 74.62 471 ALA A CA 1
ATOM 3769 C C . ALA A 1 471 ? 28.961 -12.539 24.086 1.00 74.62 471 ALA A C 1
ATOM 3771 O O . ALA A 1 471 ? 28.544 -13.369 24.886 1.00 74.62 471 ALA A O 1
ATOM 3772 N N . GLN A 1 472 ? 30.263 -12.374 23.833 1.00 62.66 472 GLN A N 1
ATOM 3773 C CA . GLN A 1 472 ? 31.303 -13.052 24.608 1.00 62.66 472 GLN A CA 1
ATOM 3774 C C . GLN A 1 472 ? 31.791 -12.264 25.833 1.00 62.66 472 GLN A C 1
ATOM 3776 O O . GLN A 1 472 ? 32.288 -12.925 26.726 1.00 62.66 472 GLN A O 1
ATOM 3781 N N . ASP A 1 473 ? 31.596 -10.935 25.954 1.00 56.59 473 ASP A N 1
ATOM 3782 C CA . ASP A 1 473 ? 32.153 -10.226 27.135 1.00 56.59 473 ASP A CA 1
ATOM 3783 C C . ASP A 1 473 ? 31.449 -8.965 27.692 1.00 56.59 473 ASP A C 1
ATOM 3785 O O . ASP A 1 473 ? 31.803 -8.555 28.789 1.00 56.59 473 ASP A O 1
ATOM 3789 N N . ASN A 1 474 ? 30.470 -8.313 27.035 1.00 57.03 474 ASN A N 1
ATOM 3790 C CA . ASN A 1 474 ? 29.672 -7.235 27.689 1.00 57.03 474 ASN A CA 1
ATOM 3791 C C . ASN A 1 474 ? 28.495 -6.675 26.853 1.00 57.03 474 ASN A C 1
ATOM 3793 O O . ASN A 1 474 ? 28.074 -5.531 27.013 1.00 57.03 474 ASN A O 1
ATOM 3797 N N . GLN A 1 475 ? 27.947 -7.449 25.910 1.00 62.00 475 GLN A N 1
ATOM 3798 C CA . GLN A 1 475 ? 26.931 -6.956 24.958 1.00 62.00 475 GLN A CA 1
ATOM 3799 C C . GLN A 1 475 ? 25.479 -7.295 25.350 1.00 62.00 475 GLN A C 1
ATOM 3801 O O . GLN A 1 475 ? 24.608 -7.376 24.479 1.00 62.00 475 GLN A O 1
ATOM 3806 N N . LEU A 1 476 ? 25.196 -7.441 26.651 1.00 71.00 476 LEU A N 1
ATOM 3807 C CA . LEU A 1 476 ? 23.842 -7.664 27.191 1.00 71.00 476 LEU A CA 1
ATOM 3808 C C . LEU A 1 476 ? 22.791 -6.676 26.636 1.00 71.00 476 LEU A C 1
ATOM 3810 O O . LEU A 1 476 ? 21.745 -7.144 26.180 1.00 71.00 476 LEU A O 1
ATOM 3814 N N . PRO A 1 477 ? 23.073 -5.359 26.494 1.00 79.69 477 PRO A N 1
ATOM 3815 C CA . PRO A 1 477 ? 22.086 -4.414 25.961 1.00 79.69 477 PRO A CA 1
ATOM 3816 C C . PRO A 1 477 ? 21.687 -4.689 24.503 1.00 79.69 477 PRO A C 1
ATOM 3818 O O . PRO A 1 477 ? 20.585 -4.355 24.073 1.00 79.69 477 PRO A O 1
ATOM 3821 N N . SER A 1 478 ? 22.579 -5.284 23.703 1.00 80.19 478 SER A N 1
ATOM 3822 C CA . SER A 1 478 ? 22.275 -5.645 22.312 1.00 80.19 478 SER A CA 1
ATOM 3823 C C . SER A 1 478 ? 21.295 -6.816 22.258 1.00 80.19 478 SER A C 1
ATOM 3825 O O . SER A 1 478 ? 20.325 -6.777 21.499 1.00 80.19 478 SER A O 1
ATOM 3827 N N . VAL A 1 479 ? 21.508 -7.827 23.107 1.00 85.12 479 VAL A N 1
ATOM 3828 C CA . VAL A 1 479 ? 20.620 -8.991 23.244 1.00 85.12 479 VAL A CA 1
ATOM 3829 C C . VAL A 1 479 ? 19.248 -8.556 23.757 1.00 85.12 479 VAL A C 1
ATOM 3831 O O . VAL A 1 479 ? 18.238 -8.914 23.154 1.00 85.12 479 VAL A O 1
ATOM 3834 N N . GLU A 1 480 ? 19.201 -7.712 24.790 1.00 87.25 480 GLU A N 1
ATOM 3835 C CA . GLU A 1 480 ? 17.956 -7.155 25.332 1.00 87.25 480 GLU A CA 1
ATOM 3836 C C . GLU A 1 480 ? 17.159 -6.383 24.282 1.00 87.25 480 GLU A C 1
ATOM 3838 O O . GLU A 1 480 ? 15.956 -6.595 24.149 1.00 87.25 480 GLU A O 1
ATOM 3843 N N . ARG A 1 481 ? 17.817 -5.555 23.460 1.00 86.62 481 ARG A N 1
ATOM 3844 C CA . ARG A 1 481 ? 17.150 -4.868 22.342 1.00 86.62 481 ARG A CA 1
ATOM 3845 C C . ARG A 1 481 ? 16.543 -5.850 21.342 1.00 86.62 481 ARG A C 1
ATOM 3847 O O . ARG A 1 481 ? 15.457 -5.593 20.832 1.00 86.62 481 ARG A O 1
ATOM 3854 N N . LYS A 1 482 ? 17.215 -6.967 21.033 1.00 88.19 482 LYS A N 1
ATOM 3855 C CA . LYS A 1 482 ? 16.661 -7.993 20.126 1.00 88.19 482 LYS A CA 1
ATOM 3856 C C . LYS A 1 482 ? 15.503 -8.763 20.762 1.00 88.19 482 LYS A C 1
ATOM 3858 O O . LYS A 1 482 ? 14.542 -9.063 20.060 1.00 88.19 482 LYS A O 1
ATOM 3863 N N . LEU A 1 483 ? 15.558 -9.026 22.067 1.00 89.44 483 LEU A N 1
ATOM 3864 C CA . LEU A 1 483 ? 14.442 -9.608 22.817 1.00 89.44 483 LEU A CA 1
ATOM 3865 C C . LEU A 1 483 ? 13.243 -8.656 22.890 1.00 89.44 483 LEU A C 1
ATOM 3867 O O . LEU A 1 483 ? 12.116 -9.100 22.710 1.00 89.44 483 LEU A O 1
ATOM 3871 N N . ALA A 1 484 ? 13.467 -7.353 23.077 1.00 88.56 484 ALA A N 1
ATOM 3872 C CA . ALA A 1 484 ? 12.404 -6.349 23.081 1.00 88.56 484 ALA A CA 1
ATOM 3873 C C . ALA A 1 484 ? 11.632 -6.321 21.751 1.00 88.56 484 ALA A C 1
ATOM 3875 O O . ALA A 1 484 ? 10.408 -6.243 21.750 1.00 88.56 484 ALA A O 1
ATOM 3876 N N . VAL A 1 485 ? 12.325 -6.478 20.615 1.00 86.88 485 VAL A N 1
ATOM 3877 C CA . VAL A 1 485 ? 11.668 -6.605 19.301 1.00 86.88 485 VAL A CA 1
ATOM 3878 C C . VAL A 1 485 ? 10.750 -7.830 19.247 1.00 86.88 485 VAL A C 1
ATOM 3880 O O . VAL A 1 485 ? 9.641 -7.726 18.734 1.00 86.88 485 VAL A O 1
ATOM 3883 N N . LEU A 1 486 ? 11.179 -8.979 19.784 1.00 91.00 486 LEU A N 1
ATOM 3884 C CA . LEU A 1 486 ? 10.337 -10.180 19.840 1.00 91.00 486 LEU A CA 1
ATOM 3885 C C . LEU A 1 486 ? 9.128 -9.987 20.767 1.00 91.00 486 LEU A C 1
ATOM 3887 O O . LEU A 1 486 ? 8.021 -10.334 20.368 1.00 91.00 486 LEU A O 1
ATOM 3891 N N . ARG A 1 487 ? 9.307 -9.349 21.932 1.00 90.75 487 ARG A N 1
ATOM 3892 C CA . ARG A 1 487 ? 8.204 -9.017 22.855 1.00 90.75 487 ARG A CA 1
ATOM 3893 C C . ARG A 1 487 ? 7.151 -8.117 22.207 1.00 90.75 487 ARG A C 1
ATOM 3895 O O . ARG A 1 487 ? 5.963 -8.364 22.358 1.00 90.75 487 ARG A O 1
ATOM 3902 N N . HIS A 1 488 ? 7.555 -7.131 21.408 1.00 88.12 488 HIS A N 1
ATOM 3903 C CA . HIS A 1 488 ? 6.593 -6.310 20.664 1.00 88.12 488 HIS A CA 1
ATOM 3904 C C . HIS A 1 488 ? 5.808 -7.105 19.609 1.00 88.12 488 HIS A C 1
ATOM 3906 O O . HIS A 1 488 ? 4.637 -6.813 19.349 1.00 88.12 488 HIS A O 1
ATOM 3912 N N . VAL A 1 489 ? 6.426 -8.121 18.997 1.00 90.00 489 VAL A N 1
ATOM 3913 C CA . VAL A 1 489 ? 5.713 -9.036 18.092 1.00 90.00 489 VAL A CA 1
ATOM 3914 C C . VAL A 1 489 ? 4.726 -9.902 18.878 1.00 90.00 489 VAL A C 1
ATOM 3916 O O . VAL A 1 489 ? 3.592 -10.063 18.430 1.00 90.00 489 VAL A O 1
ATOM 3919 N N . GLU A 1 490 ? 5.112 -10.397 20.056 1.00 92.38 490 GLU A N 1
ATOM 3920 C CA . GLU A 1 490 ? 4.215 -11.129 20.960 1.00 92.38 490 GLU A CA 1
ATOM 3921 C C . GLU A 1 490 ? 3.002 -10.279 21.357 1.00 92.38 490 GLU A C 1
ATOM 3923 O O . GLU A 1 490 ? 1.867 -10.700 21.147 1.00 92.38 490 GLU A O 1
ATOM 3928 N N . GLU A 1 491 ? 3.219 -9.049 21.829 1.00 90.19 491 GLU A N 1
ATOM 3929 C CA . GLU A 1 491 ? 2.152 -8.097 22.167 1.00 90.19 491 GLU A CA 1
ATOM 3930 C C . GLU A 1 491 ? 1.204 -7.850 20.985 1.00 90.19 491 GLU A C 1
ATOM 3932 O O . GLU A 1 491 ? -0.016 -7.831 21.154 1.00 90.19 491 GLU A O 1
ATOM 3937 N N . SER A 1 492 ? 1.750 -7.714 19.773 1.00 89.19 492 SER A N 1
ATOM 3938 C CA . SER A 1 492 ? 0.959 -7.534 18.550 1.00 89.19 492 SER A CA 1
ATOM 3939 C C . SER A 1 492 ? 0.071 -8.753 18.257 1.00 89.19 492 SER A C 1
ATOM 3941 O O . SER A 1 492 ? -1.102 -8.601 17.910 1.00 89.19 492 SER A O 1
ATOM 3943 N N . ILE A 1 493 ? 0.597 -9.972 18.433 1.00 92.75 493 ILE A N 1
ATOM 3944 C CA . ILE A 1 493 ? -0.154 -11.226 18.259 1.00 92.75 493 ILE A CA 1
ATOM 3945 C C . ILE A 1 493 ? -1.248 -11.357 19.325 1.00 92.75 493 ILE A C 1
ATOM 3947 O O . ILE A 1 493 ? -2.387 -11.685 18.987 1.00 92.75 493 ILE A O 1
ATOM 3951 N N . LEU A 1 494 ? -0.938 -11.048 20.588 1.00 91.94 494 LEU A N 1
ATOM 3952 C CA . LEU A 1 494 ? -1.913 -11.060 21.681 1.00 91.94 494 LEU A CA 1
ATOM 3953 C C . LEU A 1 494 ? -3.071 -10.099 21.394 1.00 91.94 494 LEU A C 1
ATOM 3955 O O . LEU A 1 494 ? -4.233 -10.504 21.447 1.00 91.94 494 LEU A O 1
ATOM 3959 N N . ARG A 1 495 ? -2.768 -8.849 21.011 1.00 88.50 495 ARG A N 1
ATOM 3960 C CA . ARG A 1 495 ? -3.790 -7.860 20.626 1.00 88.50 495 ARG A CA 1
ATOM 3961 C C . ARG A 1 495 ? -4.622 -8.352 19.446 1.00 88.50 495 ARG A C 1
ATOM 3963 O O . ARG A 1 495 ? -5.838 -8.178 19.452 1.00 88.50 495 ARG A O 1
ATOM 3970 N N . PHE A 1 496 ? -4.001 -8.982 18.450 1.00 90.38 496 PHE A N 1
ATOM 3971 C CA . PHE A 1 496 ? -4.707 -9.525 17.292 1.00 90.38 496 PHE A CA 1
ATOM 3972 C C . PHE A 1 496 ? -5.712 -10.619 17.678 1.00 90.38 496 PHE A C 1
ATOM 3974 O O . PHE A 1 496 ? -6.884 -10.506 17.317 1.00 90.38 496 PHE A O 1
ATOM 3981 N N . VAL A 1 497 ? -5.289 -11.639 18.435 1.00 93.19 497 VAL A N 1
ATOM 3982 C CA . VAL A 1 497 ? -6.173 -12.739 18.865 1.00 93.19 497 VAL A CA 1
ATOM 3983 C C . VAL A 1 497 ? -7.279 -12.214 19.776 1.00 93.19 497 VAL A C 1
ATOM 3985 O O . VAL A 1 497 ? -8.449 -12.541 19.573 1.00 93.19 497 VAL A O 1
ATOM 3988 N N . ASN A 1 498 ? -6.938 -11.334 20.718 1.00 90.44 498 ASN A N 1
ATOM 3989 C CA . ASN A 1 498 ? -7.918 -10.740 21.617 1.00 90.44 498 ASN A CA 1
ATOM 3990 C C . ASN A 1 498 ? -9.002 -9.970 20.842 1.00 90.44 498 ASN A C 1
ATOM 3992 O O . ASN A 1 498 ? -10.192 -10.206 21.026 1.00 90.44 498 ASN A O 1
ATOM 3996 N N . ARG A 1 499 ? -8.597 -9.105 19.902 1.00 85.69 499 ARG A N 1
ATOM 3997 C CA . ARG A 1 499 ? -9.517 -8.257 19.123 1.00 85.69 499 ARG A CA 1
ATOM 3998 C C . ARG A 1 499 ? -10.339 -9.029 18.090 1.00 85.69 499 ARG A C 1
ATOM 4000 O O . ARG A 1 499 ? -11.448 -8.608 17.777 1.00 85.69 499 ARG A O 1
ATOM 4007 N N . LYS A 1 500 ? -9.789 -10.094 17.495 1.00 89.38 500 LYS A N 1
ATOM 4008 C CA . LYS A 1 500 ? -10.431 -10.821 16.382 1.00 89.38 500 LYS A CA 1
ATOM 4009 C C . LYS A 1 500 ? -11.171 -12.086 16.793 1.00 89.38 500 LYS A C 1
ATOM 4011 O O . LYS A 1 500 ? -11.904 -12.618 15.963 1.00 89.38 500 LYS A O 1
ATOM 4016 N N . LEU A 1 501 ? -11.002 -12.542 18.032 1.00 90.56 501 LEU A N 1
ATOM 4017 C CA . LEU A 1 501 ? -11.669 -13.732 18.546 1.00 90.56 501 LEU A CA 1
ATOM 4018 C C . LEU A 1 501 ? -12.311 -13.479 19.911 1.00 90.56 501 LEU A C 1
ATOM 4020 O O . LEU A 1 501 ? -13.534 -13.502 20.013 1.00 90.56 501 LEU A O 1
ATOM 4024 N N . LEU A 1 502 ? -11.499 -13.201 20.936 1.00 90.19 502 LEU A N 1
ATOM 4025 C CA . LEU A 1 502 ? -11.960 -13.212 22.331 1.00 90.19 502 LEU A CA 1
ATOM 4026 C C . LEU A 1 502 ? -13.008 -12.137 22.618 1.00 90.19 502 LEU A C 1
ATOM 4028 O O . LEU A 1 502 ? -14.029 -12.436 23.224 1.00 90.19 502 LEU A O 1
ATOM 4032 N N . LEU A 1 503 ? -12.798 -10.918 22.115 1.00 85.12 503 LEU A N 1
ATOM 4033 C CA . LEU A 1 503 ? -13.743 -9.817 22.300 1.00 85.12 503 LEU A CA 1
ATOM 4034 C C . LEU A 1 503 ? -15.099 -10.104 21.633 1.00 85.12 503 LEU A C 1
ATOM 4036 O O . LEU A 1 503 ? -16.149 -9.761 22.164 1.00 85.12 503 LEU A O 1
ATOM 4040 N N . ILE A 1 504 ? -15.088 -10.790 20.488 1.00 85.06 504 ILE A N 1
ATOM 4041 C CA . ILE A 1 504 ? -16.320 -11.169 19.788 1.00 85.06 504 ILE A CA 1
ATOM 4042 C C . ILE A 1 504 ? -17.052 -12.260 20.567 1.00 85.06 504 ILE A C 1
ATOM 4044 O O . ILE A 1 504 ? -18.270 -12.194 20.700 1.00 85.06 504 ILE A O 1
ATOM 4048 N N . TRP A 1 505 ? -16.332 -13.241 21.113 1.00 86.69 505 TRP A N 1
ATOM 4049 C CA . TRP A 1 505 ? -16.921 -14.253 21.989 1.00 86.69 505 TRP A CA 1
ATOM 4050 C C . TRP A 1 505 ? -17.540 -13.634 23.241 1.00 86.69 505 TRP A C 1
ATOM 4052 O O . TRP A 1 505 ? -18.714 -13.884 23.503 1.00 86.69 505 TRP A O 1
ATOM 4062 N N . SER A 1 506 ? -16.824 -12.748 23.939 1.00 81.25 506 SER A N 1
ATOM 4063 C CA . SER A 1 506 ? -17.353 -12.096 25.143 1.00 81.25 506 SER A CA 1
ATOM 4064 C C . SER A 1 506 ? -18.599 -11.246 24.883 1.00 81.25 506 SER A C 1
ATOM 4066 O O . SER A 1 506 ? -19.442 -11.126 25.761 1.00 81.25 506 SER A O 1
ATOM 4068 N N . GLU A 1 507 ? -18.738 -10.655 23.691 1.00 76.88 507 GLU A N 1
ATOM 4069 C CA . GLU A 1 507 ? -19.889 -9.804 23.347 1.00 76.88 507 GLU A CA 1
ATOM 4070 C C . GLU A 1 507 ? -21.100 -10.576 22.790 1.00 76.88 507 GLU A C 1
ATOM 4072 O O . GLU A 1 507 ? -22.185 -10.008 22.661 1.00 76.88 507 GLU A O 1
ATOM 4077 N N . SER A 1 508 ? -20.940 -11.845 22.400 1.00 71.12 508 SER A N 1
ATOM 4078 C CA . SER A 1 508 ? -21.935 -12.551 21.577 1.00 71.12 508 SER A CA 1
ATOM 4079 C C . SER A 1 508 ? -22.642 -13.718 22.254 1.00 71.12 508 SER A C 1
ATOM 4081 O O . SER A 1 508 ? -23.750 -14.058 21.837 1.00 71.12 508 SER A O 1
ATOM 4083 N N . THR A 1 509 ? -22.046 -14.350 23.262 1.00 64.69 509 THR A N 1
ATOM 4084 C CA . THR A 1 509 ? -22.643 -15.509 23.941 1.00 64.69 509 THR A CA 1
ATOM 4085 C C . THR A 1 509 ? -23.223 -15.135 25.289 1.00 64.69 509 THR A C 1
ATOM 4087 O O . THR A 1 509 ? -22.554 -14.512 26.105 1.00 64.69 509 THR A O 1
ATOM 4090 N N . SER A 1 510 ? -24.493 -15.493 25.509 1.00 56.81 510 SER A N 1
ATOM 4091 C CA . SER A 1 510 ? -25.188 -15.294 26.782 1.00 56.81 510 SER A CA 1
ATOM 4092 C C . SER A 1 510 ? -24.561 -16.195 27.840 1.00 56.81 510 SER A C 1
ATOM 4094 O O . SER A 1 510 ? -24.758 -17.407 27.778 1.00 56.81 510 SER A O 1
ATOM 4096 N N . ALA A 1 511 ? -23.857 -15.580 28.791 1.00 52.97 511 ALA A N 1
ATOM 4097 C CA . ALA A 1 511 ? -23.111 -16.199 29.889 1.00 52.97 511 ALA A CA 1
ATOM 4098 C C . ALA A 1 511 ? -21.744 -16.812 29.517 1.00 52.97 511 ALA A C 1
ATOM 4100 O O . ALA A 1 511 ? -21.482 -17.174 28.370 1.00 52.97 511 ALA A O 1
ATOM 4101 N N . ASP A 1 512 ? -20.896 -16.914 30.543 1.00 61.06 512 ASP A N 1
ATOM 4102 C CA . ASP A 1 512 ? -19.449 -17.191 30.624 1.00 61.06 512 ASP A CA 1
ATOM 4103 C C . ASP A 1 512 ? -18.882 -18.404 29.843 1.00 61.06 512 ASP A C 1
ATOM 4105 O O . ASP A 1 512 ? -17.685 -18.687 29.893 1.00 61.06 512 ASP A O 1
ATOM 4109 N N . ALA A 1 513 ? -19.695 -19.110 29.053 1.00 67.88 513 ALA A N 1
ATOM 4110 C CA . ALA A 1 513 ? -19.330 -20.334 28.336 1.00 67.88 513 ALA A CA 1
ATOM 4111 C C . ALA A 1 513 ? -18.139 -20.179 27.367 1.00 67.88 513 ALA A C 1
ATOM 4113 O O . ALA A 1 513 ? -17.396 -21.139 27.163 1.00 67.88 513 ALA A O 1
ATOM 4114 N N . LEU A 1 514 ? -17.960 -18.991 26.777 1.00 76.81 514 LEU A N 1
ATOM 4115 C CA . LEU A 1 514 ? -16.809 -18.638 25.930 1.00 76.81 514 LEU A CA 1
ATOM 4116 C C . LEU A 1 514 ? -16.007 -17.449 26.484 1.00 76.81 514 LEU A C 1
ATOM 4118 O O . LEU A 1 514 ? -15.204 -16.855 25.758 1.00 76.81 514 LEU A O 1
ATOM 4122 N N . ALA A 1 515 ? -16.205 -17.089 27.756 1.00 83.25 515 ALA A N 1
ATOM 4123 C CA . ALA A 1 515 ? -15.338 -16.127 28.418 1.00 83.25 515 ALA A CA 1
ATOM 4124 C C . ALA A 1 515 ? -13.943 -16.748 28.508 1.00 83.25 515 ALA A C 1
ATOM 4126 O O . ALA A 1 515 ? -13.746 -17.786 29.135 1.00 83.25 515 ALA A O 1
ATOM 4127 N N . ALA A 1 516 ? -12.973 -16.156 27.820 1.00 86.81 516 ALA A N 1
ATOM 4128 C CA . ALA A 1 516 ? -11.682 -16.786 27.608 1.00 86.81 516 ALA A CA 1
ATOM 4129 C C . ALA A 1 516 ? -10.545 -15.770 27.667 1.00 86.81 516 ALA A C 1
ATOM 4131 O O . ALA A 1 516 ? -10.710 -14.590 27.357 1.00 86.81 516 ALA A O 1
ATOM 4132 N N . SER A 1 517 ? -9.372 -16.241 28.069 1.00 90.12 517 SER A N 1
ATOM 4133 C CA . SER A 1 517 ? -8.149 -15.451 28.128 1.00 90.12 517 SER A CA 1
ATOM 4134 C C . SER A 1 517 ? -6.992 -16.222 27.504 1.00 90.12 517 SER A C 1
ATOM 4136 O O . SER A 1 517 ? -6.985 -17.453 27.434 1.00 90.12 517 SER A O 1
ATOM 4138 N N . ILE A 1 518 ? -6.003 -15.488 27.002 1.00 92.56 518 ILE A N 1
ATOM 4139 C CA . ILE A 1 518 ? -4.788 -16.101 26.469 1.00 92.56 518 ILE A CA 1
ATOM 4140 C C . ILE A 1 518 ? -3.937 -16.530 27.664 1.00 92.56 518 ILE A C 1
ATOM 4142 O O . ILE A 1 518 ? -3.463 -15.683 28.417 1.00 92.56 518 ILE A O 1
ATOM 4146 N N . SER A 1 519 ? -3.748 -17.836 27.843 1.00 92.00 519 SER A N 1
ATOM 4147 C CA . SER A 1 519 ? -2.963 -18.394 28.948 1.00 92.00 519 SER A CA 1
ATOM 4148 C C . SER A 1 519 ? -1.480 -18.510 28.608 1.00 92.00 519 SER A C 1
ATOM 4150 O O . SER A 1 519 ? -0.625 -18.380 29.485 1.00 92.00 519 SER A O 1
ATOM 4152 N N . LYS A 1 520 ? -1.155 -18.754 27.334 1.00 93.38 520 LYS A N 1
ATOM 4153 C CA . LYS A 1 520 ? 0.223 -18.940 26.870 1.00 93.38 520 LYS A CA 1
ATOM 4154 C C . LYS A 1 520 ? 0.371 -18.512 25.414 1.00 93.38 520 LYS A C 1
ATOM 4156 O O . LYS A 1 520 ? -0.502 -18.783 24.595 1.00 93.38 520 LYS A O 1
ATOM 4161 N N . LEU A 1 521 ? 1.506 -17.903 25.087 1.00 95.44 521 LEU A N 1
ATOM 4162 C CA . LEU A 1 521 ? 1.932 -17.619 23.718 1.00 95.44 521 LEU A CA 1
ATOM 4163 C C . LEU A 1 521 ? 3.379 -18.088 23.558 1.00 95.44 521 LEU A C 1
ATOM 4165 O O . LEU A 1 521 ? 4.237 -17.708 24.353 1.00 95.44 521 LEU A O 1
ATOM 4169 N N . HIS A 1 522 ? 3.640 -18.890 22.529 1.00 95.00 522 HIS A N 1
ATOM 4170 C CA . HIS A 1 522 ? 4.986 -19.224 22.068 1.00 95.00 522 HIS A CA 1
ATOM 4171 C C . HIS A 1 522 ? 5.156 -18.764 20.637 1.00 95.00 522 HIS A C 1
ATOM 4173 O O . HIS A 1 522 ? 4.335 -19.049 19.769 1.00 95.00 522 HIS A O 1
ATOM 4179 N N . ILE A 1 523 ? 6.258 -18.074 20.380 1.00 94.69 523 ILE A N 1
ATOM 4180 C CA . ILE A 1 523 ? 6.683 -17.729 19.029 1.00 94.69 523 ILE A CA 1
ATOM 4181 C C . ILE A 1 523 ? 7.960 -18.492 18.702 1.00 94.69 523 ILE A C 1
ATOM 4183 O O . ILE A 1 523 ? 8.891 -18.574 19.502 1.00 94.69 523 ILE A O 1
ATOM 4187 N N . ALA A 1 524 ? 8.022 -19.035 17.494 1.00 91.44 524 ALA A N 1
ATOM 4188 C CA . ALA A 1 524 ? 9.186 -19.724 16.971 1.00 91.44 524 ALA A CA 1
ATOM 4189 C C . ALA A 1 524 ? 9.593 -19.144 15.611 1.00 91.44 524 ALA A C 1
ATOM 4191 O O . ALA A 1 524 ? 8.989 -18.217 15.072 1.00 91.44 524 ALA A O 1
ATOM 4192 N N . THR A 1 525 ? 10.660 -19.696 15.028 1.00 87.50 525 THR A N 1
ATOM 4193 C CA . THR A 1 525 ? 11.131 -19.274 13.697 1.00 87.50 525 THR A CA 1
ATOM 4194 C C . THR A 1 525 ? 10.100 -19.579 12.601 1.00 87.50 525 THR A C 1
ATOM 4196 O O . THR A 1 525 ? 10.054 -18.855 11.613 1.00 87.50 525 THR A O 1
ATOM 4199 N N . SER A 1 526 ? 9.281 -20.622 12.764 1.00 87.50 526 SER A N 1
ATOM 4200 C CA . SER A 1 526 ? 8.340 -21.106 11.740 1.00 87.50 526 SER A CA 1
ATOM 4201 C C . SER A 1 526 ? 6.941 -21.439 12.264 1.00 87.50 526 SER A C 1
ATOM 4203 O O . SER A 1 526 ? 6.110 -21.884 11.474 1.00 87.50 526 SER A O 1
ATOM 4205 N N . SER A 1 527 ? 6.675 -21.233 13.556 1.00 92.31 527 SER A N 1
ATOM 4206 C CA . SER A 1 527 ? 5.355 -21.431 14.154 1.00 92.31 527 SER A CA 1
ATOM 4207 C C . SER A 1 527 ? 5.018 -20.348 15.175 1.00 92.31 527 SER A C 1
ATOM 4209 O O . SER A 1 527 ? 5.908 -19.673 15.701 1.00 92.31 527 SER A O 1
ATOM 4211 N N . ILE A 1 528 ? 3.724 -20.169 15.415 1.00 95.31 528 ILE A N 1
ATOM 4212 C CA . ILE A 1 528 ? 3.167 -19.377 16.511 1.00 95.31 528 ILE A CA 1
ATOM 4213 C C . ILE A 1 528 ? 2.112 -20.252 17.171 1.00 95.31 528 ILE A C 1
ATOM 4215 O O . ILE A 1 528 ? 1.207 -20.707 16.474 1.00 95.31 528 ILE A O 1
ATOM 4219 N N . ASP A 1 529 ? 2.220 -20.440 18.480 1.00 95.94 529 ASP A N 1
ATOM 4220 C CA . ASP A 1 529 ? 1.333 -21.289 19.269 1.00 95.94 529 ASP A CA 1
ATOM 4221 C C . ASP A 1 529 ? 0.666 -20.443 20.358 1.00 95.94 529 ASP A C 1
ATOM 4223 O O . ASP A 1 529 ? 1.336 -19.833 21.195 1.00 95.94 529 ASP A O 1
ATOM 4227 N N . VAL A 1 530 ? -0.662 -20.361 20.329 1.00 96.56 530 VAL A N 1
ATOM 4228 C CA . VAL A 1 530 ? -1.474 -19.593 21.279 1.00 96.56 530 VAL A CA 1
ATOM 4229 C C . VAL A 1 530 ? -2.407 -20.539 22.008 1.00 96.56 530 VAL A C 1
ATOM 4231 O O . VAL A 1 530 ? -3.215 -21.223 21.391 1.00 96.56 530 VAL A O 1
ATOM 4234 N N . HIS A 1 531 ? -2.328 -20.530 23.332 1.00 94.31 531 HIS A N 1
ATOM 4235 C CA . HIS A 1 531 ? -3.203 -21.299 24.200 1.00 94.31 531 HIS A CA 1
ATOM 4236 C C . HIS A 1 531 ? -4.246 -20.356 24.782 1.00 94.31 531 HIS A C 1
ATOM 4238 O O . HIS A 1 531 ? -3.914 -19.348 25.413 1.00 94.31 531 HIS A O 1
ATOM 4244 N N . ILE A 1 532 ? -5.509 -20.689 24.564 1.00 93.06 532 ILE A N 1
ATOM 4245 C CA . ILE A 1 532 ? -6.657 -19.954 25.081 1.00 93.06 532 ILE A CA 1
ATOM 4246 C C . ILE A 1 532 ? -7.293 -20.819 26.161 1.00 93.06 532 ILE A C 1
ATOM 4248 O O . ILE A 1 532 ? -7.665 -21.954 25.881 1.00 93.06 532 ILE A O 1
ATOM 4252 N N . ALA A 1 533 ? -7.412 -20.299 27.380 1.00 90.88 533 ALA A N 1
ATOM 4253 C CA . ALA A 1 533 ? -8.097 -20.963 28.483 1.00 90.88 533 ALA A CA 1
ATOM 4254 C C . ALA A 1 533 ? -9.465 -20.317 28.712 1.00 90.88 533 ALA A C 1
ATOM 4256 O O . ALA A 1 533 ? -9.589 -19.091 28.664 1.00 90.88 533 ALA A O 1
ATOM 4257 N N . MET A 1 534 ? -10.484 -21.134 28.972 1.00 87.56 534 MET A N 1
ATOM 4258 C CA . MET A 1 534 ? -11.788 -20.624 29.399 1.00 87.56 534 MET A CA 1
ATOM 4259 C C . MET A 1 534 ? -11.685 -20.116 30.847 1.00 87.56 534 MET A C 1
ATOM 4261 O O . MET A 1 534 ? -11.053 -20.765 31.680 1.00 87.56 534 MET A O 1
ATOM 4265 N N . GLN A 1 535 ? -12.289 -18.967 31.158 1.00 83.75 535 GLN A N 1
ATOM 4266 C CA . GLN A 1 535 ? -12.197 -18.313 32.470 1.00 83.75 535 GLN A CA 1
ATOM 4267 C C . GLN A 1 535 ? -12.798 -19.182 33.581 1.00 83.75 535 GLN A C 1
ATOM 4269 O O . GLN A 1 535 ? -12.142 -19.415 34.594 1.00 83.75 535 GLN A O 1
ATOM 4274 N N . ASP A 1 536 ? -13.982 -19.747 33.348 1.00 79.00 536 ASP A N 1
ATOM 4275 C CA . ASP A 1 536 ? -14.669 -20.605 34.324 1.00 79.00 536 ASP A CA 1
ATOM 4276 C C . ASP A 1 536 ? -14.058 -22.001 34.445 1.00 79.00 536 ASP A C 1
ATOM 4278 O O . ASP A 1 536 ? -14.207 -22.689 35.457 1.00 79.00 536 ASP A O 1
ATOM 4282 N N . ARG A 1 537 ? -13.393 -22.461 33.382 1.00 83.06 537 ARG A N 1
ATOM 4283 C CA . ARG A 1 537 ? -12.825 -23.809 33.286 1.00 83.06 537 ARG A CA 1
ATOM 4284 C C . ARG A 1 537 ? -11.422 -23.721 32.696 1.00 83.06 537 ARG A C 1
ATOM 4286 O O . ARG A 1 537 ? -11.243 -24.052 31.529 1.00 83.06 537 ARG A O 1
ATOM 4293 N N . PRO A 1 538 ? -10.400 -23.352 33.487 1.00 80.56 538 PRO A N 1
ATOM 4294 C CA . PRO A 1 538 ? -9.041 -23.170 32.973 1.00 80.56 538 PRO A CA 1
ATOM 4295 C C . PRO A 1 538 ? -8.425 -24.443 32.370 1.00 80.56 538 PRO A C 1
ATOM 4297 O O . PRO A 1 538 ? -7.520 -24.358 31.546 1.00 80.56 538 PRO A O 1
ATOM 4300 N N . GLN A 1 539 ? -8.933 -25.618 32.767 1.00 82.88 539 GLN A N 1
ATOM 4301 C CA . GLN A 1 539 ? -8.572 -26.930 32.208 1.00 82.88 539 GLN A CA 1
ATOM 4302 C C . GLN A 1 539 ? -8.982 -27.051 30.728 1.00 82.88 539 GLN A C 1
ATOM 4304 O O . GLN A 1 539 ? -8.344 -27.751 29.942 1.00 82.88 539 GLN A O 1
ATOM 4309 N N . ASN A 1 540 ? -10.064 -26.364 30.354 1.00 86.69 540 ASN A N 1
ATOM 4310 C CA . ASN A 1 540 ? -10.614 -26.356 29.012 1.00 86.69 540 ASN A CA 1
ATOM 4311 C C . ASN A 1 540 ? -9.830 -25.339 28.193 1.00 86.69 540 ASN A C 1
ATOM 4313 O O . ASN A 1 540 ? -10.035 -24.126 28.297 1.00 86.69 540 ASN A O 1
ATOM 4317 N N . THR A 1 541 ? -8.906 -25.854 27.390 1.00 88.56 541 THR A N 1
ATOM 4318 C CA . THR A 1 541 ? -8.045 -25.035 26.544 1.00 88.56 541 THR A CA 1
ATOM 4319 C C . THR A 1 541 ? -8.297 -25.294 25.065 1.00 88.56 541 THR A C 1
ATOM 4321 O O . THR A 1 541 ? -8.766 -26.366 24.672 1.00 88.56 541 THR A O 1
ATOM 4324 N N . ILE A 1 542 ? -8.014 -24.272 24.261 1.00 91.19 542 ILE A N 1
ATOM 4325 C CA . ILE A 1 542 ? -7.924 -24.343 22.804 1.00 91.19 542 ILE A CA 1
ATOM 4326 C C . ILE A 1 542 ? -6.495 -23.970 22.434 1.00 91.19 542 ILE A C 1
ATOM 4328 O O . ILE A 1 542 ? -6.025 -22.883 22.781 1.00 91.19 542 ILE A O 1
ATOM 4332 N N . GLU A 1 543 ? -5.812 -24.863 21.731 1.00 93.56 543 GLU A N 1
ATOM 4333 C CA . GLU A 1 543 ? -4.478 -24.627 21.191 1.00 93.56 543 GLU A CA 1
ATOM 4334 C C . GLU A 1 543 ? -4.593 -24.202 19.727 1.00 93.56 543 GLU A C 1
ATOM 4336 O O . GLU A 1 543 ? -5.165 -24.909 18.896 1.00 93.56 543 GLU A O 1
ATOM 4341 N N . LEU A 1 544 ? -4.072 -23.019 19.413 1.00 95.19 544 LEU A N 1
ATOM 4342 C CA . LEU A 1 544 ? -4.032 -22.464 18.069 1.00 95.19 544 LEU A CA 1
ATOM 4343 C C . LEU A 1 544 ? -2.592 -22.438 17.572 1.00 95.19 544 LEU A C 1
ATOM 4345 O O . LEU A 1 544 ? -1.771 -21.707 18.119 1.00 95.19 544 LEU A O 1
ATOM 4349 N N . THR A 1 545 ? -2.314 -23.159 16.492 1.00 95.00 545 THR A N 1
ATOM 4350 C CA . THR A 1 545 ? -0.992 -23.204 15.863 1.00 95.00 545 THR A CA 1
ATOM 4351 C C . THR A 1 545 ? -1.055 -22.641 14.452 1.00 95.00 545 THR A C 1
ATOM 4353 O O . THR A 1 545 ? -1.779 -23.150 13.594 1.00 95.00 545 THR A O 1
ATOM 4356 N N . TRP A 1 546 ? -0.242 -21.624 14.175 1.00 94.81 546 TRP A N 1
ATOM 4357 C CA . TRP A 1 546 ? 0.027 -21.144 12.819 1.00 94.81 546 TRP A CA 1
ATOM 4358 C C . TRP A 1 546 ? 1.377 -21.657 12.345 1.00 94.81 546 TRP A C 1
ATOM 4360 O O . TRP A 1 546 ? 2.387 -21.416 13.001 1.00 94.81 546 TRP A O 1
ATOM 4370 N N . GLN A 1 547 ? 1.418 -22.308 11.183 1.00 91.94 547 GLN A N 1
ATOM 4371 C CA . GLN A 1 547 ? 2.651 -22.853 10.617 1.00 91.94 547 GLN A CA 1
ATOM 4372 C C . GLN A 1 547 ? 2.652 -22.768 9.085 1.00 91.94 547 GLN A C 1
ATOM 4374 O O . GLN A 1 547 ? 1.613 -22.886 8.435 1.00 91.94 547 GLN A O 1
ATOM 4379 N N . ASP A 1 548 ? 3.831 -22.576 8.491 1.00 83.25 548 ASP A N 1
ATOM 4380 C CA . ASP A 1 548 ? 4.038 -22.744 7.046 1.00 83.25 548 ASP A CA 1
ATOM 4381 C C . ASP A 1 548 ? 4.477 -24.194 6.773 1.00 83.25 548 ASP A C 1
ATOM 4383 O O . ASP A 1 548 ? 5.598 -24.579 7.111 1.00 83.25 548 ASP A O 1
ATOM 4387 N N . VAL A 1 549 ? 3.580 -25.011 6.213 1.00 81.56 549 VAL A N 1
ATOM 4388 C CA . VAL A 1 549 ? 3.799 -26.439 5.919 1.00 81.56 549 VAL A CA 1
ATOM 4389 C C . VAL A 1 549 ? 3.640 -26.658 4.417 1.00 81.56 549 VAL A C 1
ATOM 4391 O O . VAL A 1 549 ? 2.607 -26.320 3.842 1.00 81.56 549 VAL A O 1
ATOM 4394 N N . ASP A 1 550 ? 4.662 -27.210 3.758 1.00 76.25 550 ASP A N 1
ATOM 4395 C CA . ASP A 1 550 ? 4.680 -27.453 2.305 1.00 76.25 550 ASP A CA 1
ATOM 4396 C C . ASP A 1 550 ? 4.319 -26.217 1.460 1.00 76.25 550 ASP A C 1
ATOM 4398 O O . ASP A 1 550 ? 3.586 -26.303 0.472 1.00 76.25 550 ASP A O 1
ATOM 4402 N N . ASN A 1 551 ? 4.822 -25.041 1.859 1.00 73.31 551 ASN A N 1
ATOM 4403 C CA . ASN A 1 551 ? 4.534 -23.758 1.210 1.00 73.31 551 ASN A CA 1
ATOM 4404 C C . ASN A 1 551 ? 3.035 -23.380 1.232 1.00 73.31 551 ASN A C 1
ATOM 4406 O O . ASN A 1 551 ? 2.588 -22.546 0.439 1.00 73.31 551 ASN A O 1
ATOM 4410 N N . ARG A 1 552 ? 2.265 -23.944 2.169 1.00 81.25 552 ARG A N 1
ATOM 4411 C CA . ARG A 1 552 ? 0.897 -23.545 2.510 1.00 81.25 552 ARG A CA 1
ATOM 4412 C C . ARG A 1 552 ? 0.857 -23.057 3.947 1.00 81.25 552 ARG A C 1
ATOM 4414 O O . ARG A 1 552 ? 1.395 -23.689 4.852 1.00 81.25 552 ARG A O 1
ATOM 4421 N N . PHE A 1 553 ? 0.176 -21.942 4.160 1.00 88.12 553 PHE A N 1
ATOM 4422 C CA . PHE A 1 553 ? 0.015 -21.391 5.497 1.00 88.12 553 PHE A CA 1
ATOM 4423 C C . PHE A 1 553 ? -1.219 -21.979 6.166 1.00 88.12 553 PHE A C 1
ATOM 4425 O O . PHE A 1 553 ? -2.344 -21.758 5.710 1.00 88.12 553 PHE A O 1
ATOM 4432 N N . VAL A 1 554 ? -0.994 -22.754 7.221 1.00 89.94 554 VAL A N 1
ATOM 4433 C CA . VAL A 1 554 ? -2.023 -23.531 7.905 1.00 89.94 554 VAL A CA 1
ATOM 4434 C C . VAL A 1 554 ? -2.247 -22.954 9.294 1.00 89.94 554 VAL A C 1
ATOM 4436 O O . VAL A 1 554 ? -1.291 -22.698 10.025 1.00 89.94 554 VAL A O 1
ATOM 4439 N N . MET A 1 555 ? -3.517 -22.778 9.654 1.00 92.62 555 MET A N 1
ATOM 4440 C CA . MET A 1 555 ? -3.941 -22.597 11.039 1.00 92.62 555 MET A CA 1
ATOM 4441 C C . MET A 1 555 ? -4.581 -23.901 11.513 1.00 92.62 555 MET A C 1
ATOM 4443 O O . MET A 1 555 ? -5.534 -24.382 10.896 1.00 92.62 555 MET A O 1
ATOM 4447 N N . ARG A 1 556 ? -4.063 -24.468 12.598 1.00 92.06 556 ARG A N 1
ATOM 4448 C CA . ARG A 1 556 ? -4.672 -25.594 13.306 1.00 92.06 556 ARG A CA 1
ATOM 4449 C C . ARG A 1 556 ? -5.273 -25.089 14.604 1.00 92.06 556 ARG A C 1
ATOM 4451 O O . ARG A 1 556 ? -4.635 -24.308 15.300 1.00 92.06 556 ARG A O 1
ATOM 4458 N N . ALA A 1 557 ? -6.484 -25.527 14.901 1.00 91.25 557 ALA A N 1
ATOM 4459 C CA . ALA A 1 557 ? -7.097 -25.377 16.204 1.00 91.25 557 ALA A CA 1
ATOM 4460 C C . ALA A 1 557 ? -7.334 -26.776 16.773 1.00 91.25 557 ALA A C 1
ATOM 4462 O O . ALA A 1 557 ? -8.014 -27.589 16.149 1.00 91.25 557 ALA A O 1
ATOM 4463 N N . SER A 1 558 ? -6.757 -27.049 17.934 1.00 89.06 558 SER A N 1
ATOM 4464 C CA . SER A 1 558 ? -7.052 -28.239 18.719 1.00 89.06 558 SER A CA 1
ATOM 4465 C C . SER A 1 558 ? -7.884 -27.809 19.914 1.00 89.06 558 SER A C 1
ATOM 4467 O O . SER A 1 558 ? -7.433 -27.020 20.747 1.00 89.06 558 SER A O 1
ATOM 4469 N N . ALA A 1 559 ? -9.125 -28.272 19.958 1.00 82.25 559 ALA A N 1
ATOM 4470 C CA . ALA A 1 559 ? -9.964 -28.166 21.136 1.00 82.25 559 ALA A CA 1
ATOM 4471 C C . ALA A 1 559 ? -10.124 -29.581 21.691 1.00 82.25 559 ALA A C 1
ATOM 4473 O O . ALA A 1 559 ? -10.384 -30.510 20.933 1.00 82.25 559 ALA A O 1
ATOM 4474 N N . GLY A 1 560 ? -9.943 -29.757 23.001 1.00 78.56 560 GLY A N 1
ATOM 4475 C CA . GLY A 1 560 ? -10.234 -31.049 23.623 1.00 78.56 560 GLY A CA 1
ATOM 4476 C C . GLY A 1 560 ? -11.723 -31.407 23.525 1.00 78.56 560 GLY A C 1
ATOM 4477 O O . GLY A 1 560 ? -12.556 -30.575 23.160 1.00 78.56 560 GLY A O 1
ATOM 4478 N N . ASP A 1 561 ? -12.070 -32.616 23.964 1.00 80.06 561 ASP A N 1
ATOM 4479 C CA . ASP A 1 561 ? -13.429 -33.188 23.899 1.00 80.06 561 ASP A CA 1
ATOM 4480 C C . ASP A 1 561 ? -14.516 -32.328 24.578 1.00 80.06 561 ASP A C 1
ATOM 4482 O O . ASP A 1 561 ? -15.714 -32.500 24.357 1.00 80.06 561 ASP A O 1
ATOM 4486 N N . TRP A 1 562 ? -14.120 -31.352 25.397 1.00 82.69 562 TRP A N 1
ATOM 4487 C CA . TRP A 1 562 ? -15.030 -30.401 26.027 1.00 82.69 562 TRP A CA 1
ATOM 4488 C C . TRP A 1 562 ? -15.785 -29.518 25.020 1.00 82.69 562 TRP A C 1
ATOM 4490 O O . TRP A 1 562 ? -16.852 -29.005 25.355 1.00 82.69 562 TRP A O 1
ATOM 4500 N N . LEU A 1 563 ? -15.283 -29.353 23.789 1.00 81.06 563 LEU A N 1
ATOM 4501 C CA . LEU A 1 563 ? -15.991 -28.608 22.743 1.00 81.06 563 LEU A CA 1
ATOM 4502 C C . LEU A 1 563 ? -17.332 -29.273 22.382 1.00 81.06 563 LEU A C 1
ATOM 4504 O O . LEU A 1 563 ? -18.298 -28.579 22.064 1.00 81.06 563 LEU A O 1
ATOM 4508 N N . GLU A 1 564 ? -17.417 -30.604 22.468 1.00 80.25 564 GLU A N 1
ATOM 4509 C CA . GLU A 1 564 ? -18.663 -31.353 22.255 1.00 80.25 564 GLU A CA 1
ATOM 4510 C C . GLU A 1 564 ? -19.658 -31.188 23.407 1.00 80.25 564 GLU A C 1
ATOM 4512 O O . GLU A 1 564 ? -20.861 -31.356 23.217 1.00 80.25 564 GLU A O 1
ATOM 4517 N N . GLN A 1 565 ? -19.158 -30.825 24.590 1.00 81.69 565 GLN A N 1
ATOM 4518 C CA . GLN A 1 565 ? -19.958 -30.594 25.793 1.00 81.69 565 GLN A CA 1
ATOM 4519 C C . GLN A 1 565 ? -20.584 -29.195 25.815 1.00 81.69 565 GLN A C 1
ATOM 4521 O O . GLN A 1 565 ? -21.436 -28.917 26.660 1.00 81.69 565 GLN A O 1
ATOM 4526 N N . LEU A 1 566 ? -20.160 -28.301 24.914 1.00 80.31 566 LEU A N 1
ATOM 4527 C CA . LEU A 1 566 ? -20.808 -27.011 24.732 1.00 80.31 566 LEU A CA 1
ATOM 4528 C C . LEU A 1 566 ? -22.208 -27.192 24.152 1.00 80.31 566 LEU A C 1
ATOM 4530 O O . LEU A 1 566 ? -22.463 -28.060 23.313 1.00 80.31 566 LEU A O 1
ATOM 4534 N N . ASP A 1 567 ? -23.116 -26.303 24.546 1.00 84.31 567 ASP A N 1
ATOM 4535 C CA . ASP A 1 567 ? -24.401 -26.203 23.878 1.00 84.31 567 ASP A CA 1
ATOM 4536 C C . ASP A 1 567 ? -24.204 -25.876 22.387 1.00 84.31 567 ASP A C 1
ATOM 4538 O O . ASP A 1 567 ? -23.187 -25.319 21.953 1.00 84.31 567 ASP A O 1
ATOM 4542 N N . LYS A 1 568 ? -25.207 -26.221 21.577 1.00 82.38 568 LYS A N 1
ATOM 4543 C CA . LYS A 1 568 ? -25.136 -26.070 20.121 1.00 82.38 568 LYS A CA 1
ATOM 4544 C C . LYS A 1 568 ? -24.772 -24.641 19.694 1.00 82.38 568 LYS A C 1
ATOM 4546 O O . LYS A 1 568 ? -24.028 -24.483 18.728 1.00 82.38 568 LYS A O 1
ATOM 4551 N N . ASN A 1 569 ? -25.266 -23.622 20.400 1.00 82.50 569 ASN A N 1
ATOM 4552 C CA . ASN A 1 569 ? -25.031 -22.227 20.047 1.00 82.50 569 ASN A CA 1
ATOM 4553 C C . ASN A 1 569 ? -23.596 -21.801 20.362 1.00 82.50 569 ASN A C 1
ATOM 4555 O O . ASN A 1 569 ? -22.941 -21.218 19.499 1.00 82.50 569 ASN A O 1
ATOM 4559 N N . SER A 1 570 ? -23.085 -22.131 21.549 1.00 84.00 570 SER A N 1
ATOM 4560 C CA . SER A 1 570 ? -21.695 -21.840 21.927 1.00 84.00 570 SER A CA 1
ATOM 4561 C C . SER A 1 570 ? -20.699 -22.592 21.048 1.00 84.00 570 SER A C 1
ATOM 4563 O O . SER A 1 570 ? -19.705 -22.016 20.605 1.00 84.00 570 SER A O 1
ATOM 4565 N N . ARG A 1 571 ? -20.996 -23.850 20.699 1.00 84.88 571 ARG A N 1
ATOM 4566 C CA . ARG A 1 571 ? -20.174 -24.629 19.765 1.00 84.88 571 ARG A CA 1
ATOM 4567 C C . ARG A 1 571 ? -20.132 -23.989 18.376 1.00 84.88 571 ARG A C 1
ATOM 4569 O O . ARG A 1 571 ? -19.051 -23.817 17.817 1.00 84.88 571 ARG A O 1
ATOM 4576 N N . GLU A 1 572 ? -21.280 -23.588 17.827 1.00 85.88 572 GLU A N 1
ATOM 4577 C CA . GLU A 1 572 ? -21.336 -22.874 16.544 1.00 85.88 572 GLU A CA 1
ATOM 4578 C C . GLU A 1 572 ? -20.576 -21.538 16.595 1.00 85.88 572 GLU A C 1
ATOM 4580 O O . GLU A 1 572 ? -19.821 -21.232 15.673 1.00 85.88 572 GLU A O 1
ATOM 4585 N N . SER A 1 573 ? -20.719 -20.762 17.674 1.00 87.44 573 SER A N 1
ATOM 4586 C CA . SER A 1 573 ? -19.993 -19.498 17.873 1.00 87.44 573 SER A CA 1
ATOM 4587 C C . SER A 1 573 ? -18.478 -19.699 17.966 1.00 87.44 573 SER A C 1
ATOM 4589 O O . SER A 1 573 ? -17.713 -18.924 17.384 1.00 87.44 573 SER A O 1
ATOM 4591 N N . CYS A 1 574 ? -18.027 -20.768 18.627 1.00 88.12 574 CYS A N 1
ATOM 4592 C CA . CYS A 1 574 ? -16.617 -21.141 18.672 1.00 88.12 574 CYS A CA 1
ATOM 4593 C C . CYS A 1 574 ? -16.085 -21.449 17.261 1.00 88.12 574 CYS A C 1
ATOM 4595 O O . CYS A 1 574 ? -15.133 -20.816 16.797 1.00 88.12 574 CYS A O 1
ATOM 4597 N N . VAL A 1 575 ? -16.760 -22.339 16.527 1.00 87.81 575 VAL A N 1
ATOM 4598 C CA . VAL A 1 575 ? -16.366 -22.762 15.172 1.00 87.81 575 VAL A CA 1
ATOM 4599 C C . VAL A 1 575 ? -16.350 -21.590 14.186 1.00 87.81 575 VAL A C 1
ATOM 4601 O O . VAL A 1 575 ? -15.385 -21.417 13.432 1.00 87.81 575 VAL A O 1
ATOM 4604 N N . VAL A 1 576 ? -17.392 -20.751 14.195 1.00 89.19 576 VAL A N 1
ATOM 4605 C CA . VAL A 1 576 ? -17.459 -19.560 13.339 1.00 89.19 576 VAL A CA 1
ATOM 4606 C C . VAL A 1 576 ? -16.344 -18.586 13.708 1.00 89.19 576 VAL A C 1
ATOM 4608 O O . VAL A 1 576 ? -15.623 -18.151 12.811 1.00 89.19 576 VAL A O 1
ATOM 4611 N N . GLY A 1 577 ? -16.137 -18.303 14.998 1.00 90.56 577 GLY A N 1
ATOM 4612 C CA . GLY A 1 577 ? -15.064 -17.428 15.480 1.00 90.56 577 GLY A CA 1
ATOM 4613 C C . GLY A 1 577 ? -13.676 -17.870 15.020 1.00 90.56 577 GLY A C 1
ATOM 4614 O O . GLY A 1 577 ? -12.940 -17.072 14.435 1.00 90.56 577 GLY A O 1
ATOM 4615 N N . LEU A 1 578 ? -13.349 -19.154 15.189 1.00 91.31 578 LEU A N 1
ATOM 4616 C CA . LEU A 1 578 ? -12.076 -19.729 14.745 1.00 91.31 578 LEU A CA 1
ATOM 4617 C C . LEU A 1 578 ? -11.910 -19.671 13.221 1.00 91.31 578 LEU A C 1
ATOM 4619 O O . LEU A 1 578 ? -10.834 -19.329 12.729 1.00 91.31 578 LEU A O 1
ATOM 4623 N N . THR A 1 579 ? -12.982 -19.917 12.464 1.00 90.50 579 THR A N 1
ATOM 4624 C CA . THR A 1 579 ? -12.971 -19.786 10.997 1.00 90.50 579 THR A CA 1
ATOM 4625 C C . THR A 1 579 ? -12.670 -18.346 10.571 1.00 90.50 579 THR A C 1
ATOM 4627 O O . THR A 1 579 ? -11.849 -18.108 9.681 1.00 90.50 579 THR A O 1
ATOM 4630 N N . GLY A 1 580 ? -13.287 -17.365 11.236 1.00 91.25 580 GLY A N 1
ATOM 4631 C CA . GLY A 1 580 ? -12.995 -15.952 11.010 1.00 91.25 580 GLY A CA 1
ATOM 4632 C C . GLY A 1 580 ? -11.545 -15.604 11.324 1.00 91.25 580 GLY A C 1
ATOM 4633 O O . GLY A 1 580 ? -10.877 -14.979 10.499 1.00 91.25 580 GLY A O 1
ATOM 4634 N N . LEU A 1 581 ? -11.026 -16.064 12.467 1.00 93.00 581 LEU A N 1
ATOM 4635 C CA . LEU A 1 581 ? -9.630 -15.866 12.860 1.00 93.00 581 LEU A CA 1
ATOM 4636 C C . LEU A 1 581 ? -8.652 -16.461 11.831 1.00 93.00 581 LEU A C 1
ATOM 4638 O O . LEU A 1 581 ? -7.666 -15.811 11.469 1.00 93.00 581 LEU A O 1
ATOM 4642 N N . ALA A 1 582 ? -8.951 -17.643 11.284 1.00 91.44 582 ALA A N 1
ATOM 4643 C CA . ALA A 1 582 ? -8.165 -18.248 10.212 1.00 91.44 582 ALA A CA 1
ATOM 4644 C C . ALA A 1 582 ? -8.109 -17.339 8.973 1.00 91.44 582 ALA A C 1
ATOM 4646 O O . ALA A 1 582 ? -7.026 -17.043 8.464 1.00 91.44 582 ALA A O 1
ATOM 4647 N N . GLN A 1 583 ? -9.246 -16.792 8.538 1.00 90.75 583 GLN A N 1
ATOM 4648 C CA . GLN A 1 583 ? -9.282 -15.877 7.393 1.00 90.75 583 GLN A CA 1
ATOM 4649 C C . GLN A 1 583 ? -8.582 -14.540 7.682 1.00 90.75 583 GLN A C 1
ATOM 4651 O O . GLN A 1 583 ? -7.831 -14.043 6.837 1.00 90.75 583 GLN A O 1
ATOM 4656 N N . PHE A 1 584 ? -8.755 -13.976 8.882 1.00 91.25 584 PHE A N 1
ATOM 4657 C CA . PHE A 1 584 ? -8.062 -12.753 9.300 1.00 91.25 584 PHE A CA 1
ATOM 4658 C C . PHE A 1 584 ? -6.545 -12.943 9.413 1.00 91.25 584 PHE A C 1
ATOM 4660 O O . PHE A 1 584 ? -5.801 -11.991 9.174 1.00 91.25 584 PHE A O 1
ATOM 4667 N N . SER A 1 585 ? -6.073 -14.153 9.724 1.00 91.19 585 SER A N 1
ATOM 4668 C CA . SER A 1 585 ? -4.640 -14.480 9.782 1.00 91.19 585 SER A CA 1
ATOM 4669 C C . SER A 1 585 ? -4.014 -14.733 8.396 1.00 91.19 585 SER A C 1
ATOM 4671 O O . SER A 1 585 ? -2.789 -14.756 8.271 1.00 91.19 585 SER A O 1
ATOM 4673 N N . ALA A 1 586 ? -4.831 -14.812 7.336 1.00 89.62 586 ALA A N 1
ATOM 4674 C CA . ALA A 1 586 ? -4.462 -15.240 5.981 1.00 89.62 586 ALA A CA 1
ATOM 4675 C C . ALA A 1 586 ? -4.156 -16.738 5.833 1.00 89.62 586 ALA A C 1
ATOM 4677 O O . ALA A 1 586 ? -3.454 -17.106 4.890 1.00 89.62 586 ALA A O 1
ATOM 4678 N N . ALA A 1 587 ? -4.656 -17.588 6.736 1.00 87.94 587 ALA A N 1
ATOM 4679 C CA . ALA A 1 587 ? -4.530 -19.036 6.603 1.00 87.94 587 ALA A CA 1
ATOM 4680 C C . ALA A 1 587 ? -5.174 -19.509 5.291 1.00 87.94 587 ALA A C 1
ATOM 4682 O O . ALA A 1 587 ? -6.323 -19.188 4.985 1.00 87.94 587 ALA A O 1
ATOM 4683 N N . GLU A 1 588 ? -4.411 -20.262 4.504 1.00 84.44 588 GLU A N 1
ATOM 4684 C CA . GLU A 1 588 ? -4.888 -20.898 3.275 1.00 84.44 588 GLU A CA 1
ATOM 4685 C C . GLU A 1 588 ? -5.686 -22.164 3.599 1.00 84.44 588 GLU A C 1
ATOM 4687 O O . GLU A 1 588 ? -6.611 -22.524 2.871 1.00 84.44 588 GLU A O 1
ATOM 4692 N N . VAL A 1 589 ? -5.330 -22.824 4.704 1.00 84.25 589 VAL A N 1
ATOM 4693 C CA . VAL A 1 589 ? -5.990 -24.026 5.213 1.00 84.25 589 VAL A CA 1
ATOM 4694 C C . VAL A 1 589 ? -6.281 -23.837 6.698 1.00 84.25 589 VAL A C 1
ATOM 4696 O O . VAL A 1 589 ? -5.390 -23.473 7.466 1.00 84.25 589 VAL A O 1
ATOM 4699 N N . PHE A 1 590 ? -7.521 -24.111 7.094 1.00 87.31 590 PHE A N 1
ATOM 4700 C CA . PHE A 1 590 ? -7.933 -24.214 8.490 1.00 87.31 590 PHE A CA 1
ATOM 4701 C C . PHE A 1 590 ? -8.261 -25.674 8.813 1.00 87.31 590 PHE A C 1
ATOM 4703 O O . PHE A 1 590 ? -8.927 -26.340 8.017 1.00 87.31 590 PHE A O 1
ATOM 4710 N N . GLN A 1 591 ? -7.758 -26.166 9.944 1.00 86.50 591 GLN A N 1
ATOM 4711 C CA . GLN A 1 591 ? -8.032 -27.504 10.467 1.00 86.50 591 GLN A CA 1
ATOM 4712 C C . GLN A 1 591 ? -8.500 -27.376 11.917 1.00 86.50 591 GLN A C 1
ATOM 4714 O O . GLN A 1 591 ? -7.813 -26.744 12.718 1.00 86.50 591 GLN A O 1
ATOM 4719 N N . LEU A 1 592 ? -9.644 -27.980 12.234 1.00 84.31 592 LEU A N 1
ATOM 4720 C CA . LEU A 1 592 ? -10.168 -28.120 13.591 1.00 84.31 592 LEU A CA 1
ATOM 4721 C C . LEU A 1 592 ? -10.211 -29.616 13.931 1.00 84.31 592 LEU A C 1
ATOM 4723 O O . LEU A 1 592 ? -10.797 -30.388 13.170 1.00 84.31 592 LEU A O 1
ATOM 4727 N N . ASP A 1 593 ? -9.553 -30.010 15.015 1.00 76.44 593 ASP A N 1
ATOM 4728 C CA . ASP A 1 593 ? -9.535 -31.386 15.544 1.00 76.44 593 ASP A CA 1
ATOM 4729 C C . ASP A 1 593 ? -10.633 -31.539 16.620 1.00 76.44 593 ASP A C 1
ATOM 4731 O O . ASP A 1 593 ? -10.829 -30.562 17.355 1.00 76.44 593 ASP A O 1
ATOM 4735 N N . PRO A 1 594 ? -11.374 -32.672 16.727 1.00 57.03 594 PRO A N 1
ATOM 4736 C CA . PRO A 1 594 ? -11.240 -33.956 16.003 1.00 57.03 594 PRO A CA 1
ATOM 4737 C C . PRO A 1 594 ? -11.769 -33.989 14.556 1.00 57.03 594 PRO A C 1
ATOM 4739 O O . PRO A 1 594 ? -11.443 -34.884 13.780 1.00 57.03 594 PRO A O 1
ATOM 4742 N N . ASP A 1 595 ? -12.624 -33.043 14.169 1.00 56.00 595 ASP A N 1
ATOM 4743 C CA . ASP A 1 595 ? -13.553 -33.274 13.052 1.00 56.00 595 ASP A CA 1
ATOM 4744 C C . ASP A 1 595 ? -12.979 -33.116 11.630 1.00 56.00 595 ASP A C 1
ATOM 4746 O O . ASP A 1 595 ? -13.716 -33.295 10.658 1.00 56.00 595 ASP A O 1
ATOM 4750 N N . HIS A 1 596 ? -11.701 -32.750 11.448 1.00 51.97 596 HIS A N 1
ATOM 4751 C CA . HIS A 1 596 ? -11.113 -32.434 10.127 1.00 51.97 596 HIS A CA 1
ATOM 4752 C C . HIS A 1 596 ? -12.053 -31.588 9.237 1.00 51.97 596 HIS A C 1
ATOM 4754 O O . HIS A 1 596 ? -12.067 -31.702 8.006 1.00 51.97 596 HIS A O 1
ATOM 4760 N N . LEU A 1 597 ? -12.871 -30.734 9.859 1.00 53.62 597 LEU A N 1
ATOM 4761 C CA . LEU A 1 597 ? -13.897 -29.970 9.171 1.00 53.62 597 LEU A CA 1
ATOM 4762 C C . LEU A 1 597 ? -13.194 -28.921 8.311 1.00 53.62 597 LEU A C 1
ATOM 4764 O O . LEU A 1 597 ? -12.723 -27.891 8.792 1.00 53.62 597 LEU A O 1
ATOM 4768 N N . HIS A 1 598 ? -13.119 -29.182 7.007 1.00 52.19 598 HIS A N 1
ATOM 4769 C CA . HIS A 1 598 ? -12.780 -28.164 6.023 1.00 52.19 598 HIS A CA 1
ATOM 4770 C C . HIS A 1 598 ? -13.949 -27.184 5.923 1.00 52.19 598 HIS A C 1
ATOM 4772 O O . HIS A 1 598 ? -14.864 -27.342 5.113 1.00 52.19 598 HIS A O 1
ATOM 4778 N N . ILE A 1 599 ? -13.934 -26.166 6.778 1.00 62.19 599 ILE A N 1
ATOM 4779 C CA . ILE A 1 599 ? -14.974 -25.143 6.785 1.00 62.19 599 ILE A CA 1
ATOM 4780 C C . ILE A 1 599 ? -14.760 -24.236 5.576 1.00 62.19 599 ILE A C 1
ATOM 4782 O O . ILE A 1 599 ? -13.668 -23.712 5.339 1.00 62.19 599 ILE A O 1
ATOM 4786 N N . SER A 1 600 ? -15.815 -24.074 4.777 1.00 66.50 600 SER A N 1
ATOM 4787 C CA . SER A 1 600 ? -15.789 -23.162 3.636 1.00 66.50 600 SER A CA 1
ATOM 4788 C C . SER A 1 600 ? -15.520 -21.730 4.112 1.00 66.50 600 SER A C 1
ATOM 4790 O O . SER A 1 600 ? -16.080 -21.316 5.128 1.00 66.50 600 SER A O 1
ATOM 4792 N N . PRO A 1 601 ? -14.701 -20.948 3.387 1.00 76.12 601 PRO A N 1
ATOM 4793 C CA . PRO A 1 601 ? -14.397 -19.579 3.777 1.00 76.12 601 PRO A CA 1
ATOM 4794 C C . PRO A 1 601 ? -15.682 -18.755 3.901 1.00 76.12 601 PRO A C 1
ATOM 4796 O O . PRO A 1 601 ? -16.522 -18.756 2.999 1.00 76.12 601 PRO A O 1
ATOM 4799 N N . LEU A 1 602 ? -15.812 -18.030 5.011 1.00 84.88 602 LEU A N 1
ATOM 4800 C CA . LEU A 1 602 ? -16.951 -17.169 5.287 1.00 84.88 602 LEU A CA 1
ATOM 4801 C C . LEU A 1 602 ? -16.842 -15.868 4.487 1.00 84.88 602 LEU A C 1
ATOM 4803 O O . LEU A 1 602 ? -15.787 -15.222 4.407 1.00 84.88 602 LEU A O 1
ATOM 4807 N N . ASP A 1 603 ? -17.975 -15.465 3.921 1.00 89.12 603 ASP A N 1
ATOM 4808 C CA . ASP A 1 603 ? -18.164 -14.124 3.387 1.00 89.12 603 ASP A CA 1
ATOM 4809 C C . ASP A 1 603 ? -18.521 -13.151 4.521 1.00 89.12 603 ASP A C 1
ATOM 4811 O O . ASP A 1 603 ? -19.158 -13.510 5.512 1.00 89.12 603 ASP A O 1
ATOM 4815 N N . TRP A 1 604 ? -18.178 -11.877 4.338 1.00 87.19 604 TRP A N 1
ATOM 4816 C CA . TRP A 1 604 ? -18.412 -10.809 5.310 1.00 87.19 604 TRP A CA 1
ATOM 4817 C C . TRP A 1 604 ? -19.876 -10.713 5.753 1.00 87.19 604 TRP A C 1
ATOM 4819 O O . TRP A 1 604 ? -20.176 -10.507 6.926 1.00 87.19 604 TRP A O 1
ATOM 4829 N N . ARG A 1 605 ? -20.815 -10.876 4.814 1.00 87.00 605 ARG A N 1
ATOM 4830 C CA . ARG A 1 605 ? -22.248 -10.805 5.124 1.00 87.00 605 ARG A CA 1
ATOM 4831 C C . ARG A 1 605 ? -22.687 -11.959 6.023 1.00 87.00 605 ARG A C 1
ATOM 4833 O O . ARG A 1 605 ? -23.501 -11.734 6.913 1.00 87.00 605 ARG A O 1
ATOM 4840 N N . ALA A 1 606 ? -22.151 -13.161 5.805 1.00 88.19 606 ALA A N 1
ATOM 4841 C CA . ALA A 1 606 ? -22.428 -14.313 6.657 1.00 88.19 606 ALA A CA 1
ATOM 4842 C C . ALA A 1 606 ? -21.858 -14.085 8.064 1.00 88.19 606 ALA A C 1
ATOM 4844 O O . ALA A 1 606 ? -22.590 -14.226 9.037 1.00 88.19 606 ALA A O 1
ATOM 4845 N N . TRP A 1 607 ? -20.609 -13.611 8.147 1.00 89.25 607 TRP A N 1
ATOM 4846 C CA . TRP A 1 607 ? -19.951 -13.224 9.398 1.00 89.25 607 TRP A CA 1
ATOM 4847 C C . TRP A 1 607 ? -20.778 -12.219 10.213 1.00 89.25 607 TRP A C 1
ATOM 4849 O O . TRP A 1 607 ? -21.113 -12.468 11.367 1.00 89.25 607 TRP A O 1
ATOM 4859 N N . GLN A 1 608 ? -21.175 -11.105 9.594 1.00 88.19 608 GLN A N 1
ATOM 4860 C CA . GLN A 1 608 ? -21.949 -10.059 10.263 1.00 88.19 608 GLN A CA 1
ATOM 4861 C C . GLN A 1 608 ? -23.349 -10.535 10.666 1.00 88.19 608 GLN A C 1
ATOM 4863 O O . GLN A 1 608 ? -23.806 -10.228 11.762 1.00 88.19 608 GLN A O 1
ATOM 4868 N N . THR A 1 609 ? -24.041 -11.272 9.790 1.00 87.69 609 THR A N 1
ATOM 4869 C CA . THR A 1 609 ? -25.402 -11.758 10.074 1.00 87.69 609 THR A CA 1
ATOM 4870 C C . THR A 1 609 ? -25.397 -12.731 11.248 1.00 87.69 609 THR A C 1
ATOM 4872 O O . THR A 1 609 ? -26.269 -12.633 12.109 1.00 87.69 609 THR A O 1
ATOM 4875 N N . PHE A 1 610 ? -24.399 -13.619 11.301 1.00 88.69 610 PHE A N 1
ATOM 4876 C CA . PHE A 1 610 ? -24.223 -14.573 12.389 1.00 88.69 610 PHE A CA 1
ATOM 4877 C C . PHE A 1 610 ? -24.028 -13.853 13.728 1.00 88.69 610 PHE A C 1
ATOM 4879 O O . PHE A 1 610 ? -24.842 -14.015 14.635 1.00 88.69 610 PHE A O 1
ATOM 4886 N N . TRP A 1 611 ? -23.025 -12.976 13.835 1.00 87.31 611 TRP A N 1
ATOM 4887 C CA . TRP A 1 611 ? -22.733 -12.294 15.101 1.00 87.31 611 TRP A CA 1
ATOM 4888 C C . TRP A 1 611 ? -23.818 -11.300 15.523 1.00 87.31 611 TRP A C 1
ATOM 4890 O O . TRP A 1 611 ? -24.120 -11.192 16.708 1.00 87.31 611 TRP A O 1
ATOM 4900 N N . ALA A 1 612 ? -24.482 -10.633 14.575 1.00 85.25 612 ALA A N 1
ATOM 4901 C CA . ALA A 1 612 ? -25.612 -9.760 14.890 1.00 85.25 612 ALA A CA 1
ATOM 4902 C C . ALA A 1 612 ? -26.833 -10.536 15.414 1.00 85.25 612 ALA A C 1
ATOM 4904 O O . ALA A 1 612 ? -27.611 -9.991 16.195 1.00 85.25 612 ALA A O 1
ATOM 4905 N N . ALA A 1 613 ? -27.040 -11.784 14.977 1.00 84.44 613 ALA A N 1
ATOM 4906 C CA . ALA A 1 613 ? -28.084 -12.640 15.535 1.00 84.44 613 ALA A CA 1
ATOM 4907 C C . ALA A 1 613 ? -27.757 -13.026 16.985 1.00 84.44 613 ALA A C 1
ATOM 4909 O O . ALA A 1 613 ? -28.602 -12.832 17.855 1.00 84.44 613 ALA A O 1
ATOM 4910 N N . ARG A 1 614 ? -26.512 -13.444 17.246 1.00 84.00 614 ARG A N 1
ATOM 4911 C CA . ARG A 1 614 ? -26.030 -13.817 18.586 1.00 84.00 614 ARG A CA 1
ATOM 4912 C C . ARG A 1 614 ? -26.090 -12.663 19.588 1.00 84.00 614 ARG A C 1
ATOM 4914 O O . ARG A 1 614 ? -26.659 -12.814 20.661 1.00 84.00 614 ARG A O 1
ATOM 4921 N N . ALA A 1 615 ? -25.641 -11.472 19.193 1.00 77.44 615 ALA A N 1
ATOM 4922 C CA . ALA A 1 615 ? -25.724 -10.283 20.044 1.00 77.44 615 ALA A CA 1
ATOM 4923 C C . ALA A 1 615 ? -27.176 -9.917 20.421 1.00 77.44 615 ALA A C 1
ATOM 4925 O O . ALA A 1 615 ? -27.448 -9.517 21.549 1.00 77.44 615 ALA A O 1
ATOM 4926 N N . ARG A 1 616 ? -28.145 -10.086 19.505 1.00 76.25 616 ARG A N 1
ATOM 4927 C CA . ARG A 1 616 ? -29.569 -9.847 19.814 1.00 76.25 616 ARG A CA 1
ATOM 4928 C C . ARG A 1 616 ? -30.156 -10.895 20.757 1.00 76.25 616 ARG A C 1
ATOM 4930 O O . ARG A 1 616 ? -31.006 -10.550 21.571 1.00 76.25 616 ARG A O 1
ATOM 4937 N N . GLU A 1 617 ? -29.740 -12.153 20.630 1.00 71.31 617 GLU A N 1
ATOM 4938 C CA . GLU A 1 617 ? -30.112 -13.218 21.571 1.00 71.31 617 GLU A CA 1
ATOM 4939 C C . GLU A 1 617 ? -29.572 -12.901 22.972 1.00 71.31 617 GLU A C 1
ATOM 4941 O O . GLU A 1 617 ? -30.328 -12.970 23.937 1.00 71.31 617 GLU A O 1
ATOM 4946 N N . HIS A 1 618 ? -28.320 -12.442 23.067 1.00 65.62 618 HIS A N 1
ATOM 4947 C CA . HIS A 1 618 ? -27.700 -12.018 24.323 1.00 65.62 618 HIS A CA 1
ATOM 4948 C C . HIS A 1 618 ? -28.484 -10.904 25.033 1.00 65.62 618 HIS A C 1
ATOM 4950 O O . HIS A 1 618 ? -28.805 -11.033 26.214 1.00 65.62 618 HIS A O 1
ATOM 4956 N N . VAL A 1 619 ? -28.823 -9.822 24.318 1.00 61.91 619 VAL A N 1
ATOM 4957 C CA . VAL A 1 619 ? -29.565 -8.681 24.892 1.00 61.91 619 VAL A CA 1
ATOM 4958 C C . VAL A 1 619 ? -30.930 -9.120 25.427 1.00 61.91 619 VAL A C 1
ATOM 4960 O O . VAL A 1 619 ? -31.270 -8.781 26.556 1.00 61.91 619 VAL A O 1
ATOM 4963 N N . LYS A 1 620 ? -31.669 -9.952 24.680 1.00 60.12 620 LYS A N 1
ATOM 4964 C CA . LYS A 1 620 ? -32.974 -10.471 25.125 1.00 60.12 620 LYS A CA 1
ATOM 4965 C C . LYS A 1 620 ? -32.882 -11.339 26.379 1.00 60.12 620 LYS A C 1
ATOM 4967 O O . LYS A 1 620 ? -33.768 -11.281 27.223 1.00 60.12 620 LYS A O 1
ATOM 4972 N N . VAL A 1 621 ? -31.833 -12.156 26.505 1.00 58.59 621 VAL A N 1
ATOM 4973 C CA . VAL A 1 621 ? -31.611 -12.960 27.718 1.00 58.59 621 VAL A CA 1
ATOM 4974 C C . VAL A 1 621 ? -31.346 -12.049 28.917 1.00 58.59 621 VAL A C 1
ATOM 4976 O O . VAL A 1 621 ? -31.887 -12.304 29.986 1.00 58.59 621 VAL A O 1
ATOM 4979 N N . HIS A 1 622 ? -30.574 -10.973 28.738 1.00 55.91 622 HIS A N 1
ATOM 4980 C CA . HIS A 1 622 ? -30.252 -10.025 29.808 1.00 55.91 622 HIS A CA 1
ATOM 4981 C C . HIS A 1 622 ? -31.460 -9.169 30.242 1.00 55.91 622 HIS A C 1
ATOM 4983 O O . HIS A 1 622 ? -31.660 -8.966 31.440 1.00 55.91 622 HIS A O 1
ATOM 4989 N N . GLU A 1 623 ? -32.293 -8.720 29.296 1.00 54.88 623 GLU A N 1
ATOM 4990 C CA . GLU A 1 623 ? -33.558 -8.013 29.573 1.00 54.88 623 GLU A CA 1
ATOM 4991 C C . GLU A 1 623 ? -34.554 -8.921 30.318 1.00 54.88 623 GLU A C 1
ATOM 4993 O O . GLU A 1 623 ? -35.069 -8.547 31.369 1.00 54.88 623 GLU A O 1
ATOM 4998 N N . ASN A 1 624 ? -34.726 -10.171 29.876 1.00 50.06 624 ASN A N 1
ATOM 4999 C CA . ASN A 1 624 ? -35.585 -11.131 30.579 1.00 50.06 624 ASN A CA 1
ATOM 5000 C C . ASN A 1 624 ? -35.055 -11.481 31.983 1.00 50.06 624 ASN A C 1
ATOM 5002 O O . ASN A 1 624 ? -35.841 -11.704 32.901 1.00 50.06 624 ASN A O 1
ATOM 5006 N N . PHE A 1 625 ? -33.730 -11.525 32.180 1.00 46.69 625 PHE A N 1
ATOM 5007 C CA . PHE A 1 625 ? -33.138 -11.766 33.502 1.00 46.69 625 PHE A CA 1
ATOM 5008 C C . PHE A 1 625 ? -33.355 -10.586 34.457 1.00 46.69 625 PHE A C 1
ATOM 5010 O O . PHE A 1 625 ? -33.559 -10.801 35.652 1.00 46.69 625 PHE A O 1
ATOM 5017 N N . THR A 1 626 ? -33.345 -9.353 33.942 1.00 49.00 626 THR A N 1
ATOM 5018 C CA . THR A 1 626 ? -33.581 -8.140 34.740 1.00 49.00 626 THR A CA 1
ATOM 5019 C C . THR A 1 626 ? -35.059 -7.932 35.076 1.00 49.00 626 THR A C 1
ATOM 5021 O O . THR A 1 626 ? -35.342 -7.510 36.193 1.00 49.00 626 THR A O 1
ATOM 5024 N N . GLU A 1 627 ? -35.993 -8.328 34.204 1.00 47.00 627 GLU A N 1
ATOM 5025 C CA . GLU A 1 627 ? -37.437 -8.352 34.514 1.00 47.00 627 GLU A CA 1
ATOM 5026 C C . GLU A 1 627 ? -37.853 -9.518 35.433 1.00 47.00 627 GLU A C 1
ATOM 5028 O O . GLU A 1 627 ? -38.888 -9.448 36.090 1.00 47.00 627 GLU A O 1
ATOM 5033 N N . SER A 1 628 ? -37.052 -10.587 35.523 1.00 40.38 628 SER A N 1
ATOM 5034 C CA . SER A 1 628 ? -37.351 -11.762 36.365 1.00 40.38 628 SER A CA 1
ATOM 5035 C C . SER A 1 628 ? -36.822 -11.693 37.805 1.00 40.38 628 SER A C 1
ATOM 5037 O O . SER A 1 628 ? -36.978 -12.660 38.555 1.00 40.38 628 SER A O 1
ATOM 5039 N N . LYS A 1 629 ? -36.213 -10.576 38.231 1.00 37.44 629 LYS A N 1
ATOM 5040 C CA . LYS A 1 629 ? -35.946 -10.357 39.661 1.00 37.44 629 LYS A CA 1
ATOM 5041 C C . LYS A 1 629 ? -37.286 -10.116 40.372 1.00 37.44 629 LYS A C 1
ATOM 5043 O O . LYS A 1 629 ? -37.964 -9.154 40.026 1.00 37.44 629 LYS A O 1
ATOM 5048 N N . PRO A 1 630 ? -37.688 -10.938 41.356 1.00 41.75 630 PRO A N 1
ATOM 5049 C CA . PRO A 1 630 ? -38.895 -10.660 42.114 1.00 41.75 630 PRO A CA 1
ATOM 5050 C C . PRO A 1 630 ? -38.651 -9.450 43.023 1.00 41.75 630 PRO A C 1
ATOM 5052 O O . PRO A 1 630 ? -37.703 -9.444 43.809 1.00 41.75 630 PRO A O 1
ATOM 5055 N N . ASP A 1 631 ? -39.544 -8.464 42.954 1.00 41.56 631 ASP A N 1
ATOM 5056 C CA . ASP A 1 631 ? -39.689 -7.327 43.880 1.00 41.56 631 ASP A CA 1
ATOM 5057 C C . ASP A 1 631 ? -40.095 -7.759 45.314 1.00 41.56 631 ASP A C 1
ATOM 5059 O O . ASP A 1 631 ? -40.861 -7.087 45.997 1.00 41.56 631 ASP A O 1
ATOM 5063 N N . SER A 1 632 ? -39.607 -8.895 45.820 1.00 46.25 632 SER A N 1
ATOM 5064 C CA . SER A 1 632 ? -39.946 -9.386 47.161 1.00 46.25 632 SER A CA 1
ATOM 5065 C C . SER A 1 632 ? -38.697 -9.668 47.995 1.00 46.25 632 SER A C 1
ATOM 5067 O O . SER A 1 632 ? -38.296 -10.822 48.127 1.00 46.25 632 SER A O 1
ATOM 5069 N N . ALA A 1 633 ? -38.076 -8.617 48.538 1.00 41.66 633 ALA A N 1
ATOM 5070 C CA . ALA A 1 633 ? -37.294 -8.662 49.787 1.00 41.66 633 ALA A CA 1
ATOM 5071 C C . ALA A 1 633 ? -36.743 -7.268 50.157 1.00 41.66 633 ALA A C 1
ATOM 5073 O O . ALA A 1 633 ? -35.530 -7.078 50.239 1.00 41.66 633 ALA A O 1
ATOM 5074 N N . ALA A 1 634 ? -37.615 -6.275 50.352 1.00 34.75 634 ALA A N 1
ATOM 5075 C CA . ALA A 1 634 ? -37.210 -4.994 50.943 1.00 34.75 634 ALA A CA 1
ATOM 5076 C C . ALA A 1 634 ? -38.312 -4.352 51.807 1.00 34.75 634 ALA A C 1
ATOM 5078 O O . ALA A 1 634 ? -38.428 -3.135 51.846 1.00 34.75 634 ALA A O 1
ATOM 5079 N N . ASP A 1 635 ? -39.089 -5.180 52.507 1.00 40.22 635 ASP A N 1
ATOM 5080 C CA . ASP A 1 635 ? -39.779 -4.808 53.745 1.00 40.22 635 ASP A CA 1
ATOM 5081 C C . ASP A 1 635 ? -39.462 -5.922 54.761 1.00 40.22 635 ASP A C 1
ATOM 5083 O O . ASP A 1 635 ? -39.619 -7.096 54.435 1.00 40.22 635 ASP A O 1
ATOM 5087 N N . GLU A 1 636 ? -38.989 -5.536 55.951 1.00 38.22 636 GLU A N 1
ATOM 5088 C CA . GLU A 1 636 ? -38.428 -6.351 57.058 1.00 38.22 636 GLU A CA 1
ATOM 5089 C C . GLU A 1 636 ? -36.911 -6.649 57.023 1.00 38.22 636 GLU A C 1
ATOM 5091 O O . GLU A 1 636 ? -36.477 -7.771 56.757 1.00 38.22 636 GLU A O 1
ATOM 5096 N N . LEU A 1 637 ? -36.100 -5.637 57.377 1.00 35.50 637 LEU A N 1
ATOM 5097 C CA . LEU A 1 637 ? -35.209 -5.632 58.563 1.00 35.50 637 LEU A CA 1
ATOM 5098 C C . LEU A 1 637 ? -34.508 -4.278 58.749 1.00 35.50 637 LEU A C 1
ATOM 5100 O O . LEU A 1 637 ? -33.785 -3.848 57.822 1.00 35.50 637 LEU A O 1
#

pLDDT: mean 80.11, std 14.68, range [31.06, 96.56]